Protein AF-0000000066809267 (afdb_homodimer)

Structure (mmCIF, N/CA/C/O backbone):
data_AF-0000000066809267-model_v1
#
loop_
_entity.id
_entity.type
_entity.pdbx_description
1 polymer 'formate--tetrahydrofolate ligase'
#
loop_
_atom_site.group_PDB
_atom_site.id
_atom_site.type_symbol
_atom_site.label_atom_id
_atom_site.label_alt_id
_atom_site.label_comp_id
_atom_site.label_asym_id
_atom_site.label_entity_id
_atom_site.label_seq_id
_atom_site.pdbx_PDB_ins_code
_atom_site.Cartn_x
_atom_site.Cartn_y
_atom_site.Cartn_z
_atom_site.occupancy
_atom_site.B_iso_or_equiv
_atom_site.auth_seq_id
_atom_site.auth_comp_id
_atom_site.auth_asym_id
_atom_site.auth_atom_id
_atom_site.pdbx_PDB_model_num
ATOM 1 N N . MET A 1 1 ? -15.203 8.477 -11.711 1 27.28 1 MET A N 1
ATOM 2 C CA . MET A 1 1 ? -13.844 9.008 -11.719 1 27.28 1 MET A CA 1
ATOM 3 C C . MET A 1 1 ? -13.578 9.828 -10.461 1 27.28 1 MET A C 1
ATOM 5 O O . MET A 1 1 ? -14.312 10.781 -10.172 1 27.28 1 MET A O 1
ATOM 9 N N . GLU A 1 2 ? -13.258 9.211 -9.414 1 31.05 2 GLU A N 1
ATOM 10 C CA . GLU A 1 2 ? -13.125 9.898 -8.133 1 31.05 2 GLU A CA 1
ATOM 11 C C . GLU A 1 2 ? -11.891 10.797 -8.109 1 31.05 2 GLU A C 1
ATOM 13 O O . GLU A 1 2 ? -10.891 10.508 -8.773 1 31.05 2 GLU A O 1
ATOM 18 N N . VAL A 1 3 ? -12.289 12.141 -7.93 1 33.72 3 VAL A N 1
ATOM 19 C CA . VAL A 1 3 ? -11.352 13.25 -8.023 1 33.72 3 VAL A CA 1
ATOM 20 C C . VAL A 1 3 ? -10.758 13.555 -6.648 1 33.72 3 VAL A C 1
ATOM 22 O O . VAL A 1 3 ? -11.469 13.516 -5.641 1 33.72 3 VAL A O 1
ATOM 25 N N . VAL A 1 4 ? -9.531 13.242 -6.414 1 34.38 4 VAL A N 1
ATOM 26 C CA . VAL A 1 4 ? -8.844 13.75 -5.23 1 34.38 4 VAL A CA 1
ATOM 27 C C . VAL A 1 4 ? -8.617 15.258 -5.367 1 34.38 4 VAL A C 1
ATOM 29 O O . VAL A 1 4 ? -8.273 15.742 -6.449 1 34.38 4 VAL A O 1
ATOM 32 N N . ILE A 1 5 ? -9.172 16.094 -4.438 1 35.09 5 ILE A N 1
ATOM 33 C CA . ILE A 1 5 ? -8.984 17.531 -4.48 1 35.09 5 ILE A CA 1
ATOM 34 C C . ILE A 1 5 ? -7.758 17.922 -3.648 1 35.09 5 ILE A C 1
ATOM 36 O O . ILE A 1 5 ? -7.578 17.438 -2.533 1 35.09 5 ILE A O 1
ATOM 40 N N . VAL A 1 6 ? -6.676 18.344 -4.34 1 36.28 6 VAL A N 1
ATOM 41 C CA . VAL A 1 6 ? -5.527 18.891 -3.615 1 36.28 6 VAL A CA 1
ATOM 42 C C . VAL A 1 6 ? -5.527 20.406 -3.707 1 36.28 6 VAL A C 1
ATOM 44 O O . VAL A 1 6 ? -6.156 20.984 -4.598 1 36.28 6 VAL A O 1
ATOM 47 N N . ALA A 1 7 ? -5.039 21.141 -2.531 1 35.66 7 ALA A N 1
ATOM 48 C CA . ALA A 1 7 ? -4.891 22.594 -2.541 1 35.66 7 ALA A CA 1
ATOM 49 C C . ALA A 1 7 ? -3.621 23.016 -3.279 1 35.66 7 ALA A C 1
ATOM 51 O O . ALA A 1 7 ? -2.621 22.281 -3.266 1 35.66 7 ALA A O 1
ATOM 52 N N . ILE A 1 8 ? -3.766 23.828 -4.414 1 36.47 8 ILE A N 1
ATOM 53 C CA . ILE A 1 8 ? -2.609 24.406 -5.09 1 36.47 8 ILE A CA 1
ATOM 54 C C . ILE A 1 8 ? -2.236 25.734 -4.434 1 36.47 8 ILE A C 1
ATOM 56 O O . ILE A 1 8 ? -3.113 26.5 -4.012 1 36.47 8 ILE A O 1
ATOM 60 N N . ALA A 1 9 ? -0.955 25.844 -3.879 1 33.03 9 ALA A N 1
ATOM 61 C CA . ALA A 1 9 ? -0.477 27.172 -3.473 1 33.03 9 ALA A CA 1
ATOM 62 C C . ALA A 1 9 ? -0.392 28.109 -4.668 1 33.03 9 ALA A C 1
ATOM 64 O O . ALA A 1 9 ? 0.065 27.719 -5.742 1 33.03 9 ALA A O 1
ATOM 65 N N . ALA A 1 10 ? -1.319 28.953 -4.906 1 32.12 10 ALA A N 1
ATOM 66 C CA . ALA A 1 10 ? -1.295 29.906 -6.012 1 32.12 10 ALA A CA 1
ATOM 67 C C . ALA A 1 10 ? -0.318 31.047 -5.73 1 32.12 10 ALA A C 1
ATOM 69 O O . ALA A 1 10 ? -0.343 31.641 -4.652 1 32.12 10 ALA A O 1
ATOM 70 N N . THR A 1 11 ? 0.943 30.969 -6.133 1 29.2 11 THR A N 1
ATOM 71 C CA . THR A 1 11 ? 1.854 32.094 -6.035 1 29.2 11 THR A CA 1
ATOM 72 C C . THR A 1 11 ? 1.62 33.094 -7.176 1 29.2 11 THR A C 1
ATOM 74 O O . THR A 1 11 ? 1.601 32.688 -8.344 1 29.2 11 THR A O 1
ATOM 77 N N . LEU A 1 12 ? 0.938 34.219 -7 1 29.45 12 LEU A N 1
ATOM 78 C CA . LEU A 1 12 ? 0.989 35.312 -7.938 1 29.45 12 LEU A CA 1
ATOM 79 C C . LEU A 1 12 ? 2.391 35.906 -7.996 1 29.45 12 LEU A C 1
ATOM 81 O O . LEU A 1 12 ? 2.828 36.594 -7.051 1 29.45 12 LEU A O 1
ATOM 85 N N . GLY A 1 13 ? 3.438 35.25 -8.242 1 27.45 13 GLY A N 1
ATOM 86 C CA . GLY A 1 13 ? 4.578 36.125 -8.5 1 27.45 13 GLY A CA 1
ATOM 87 C C . GLY A 1 13 ? 4.293 37.188 -9.539 1 27.45 13 GLY A C 1
ATOM 88 O O . GLY A 1 13 ? 3.316 37.094 -10.289 1 27.45 13 GLY A O 1
ATOM 89 N N . ASN A 1 14 ? 5.094 38.406 -9.383 1 29 14 ASN A N 1
ATOM 90 C CA . ASN A 1 14 ? 5.152 39.594 -10.242 1 29 14 ASN A CA 1
ATOM 91 C C . ASN A 1 14 ? 5.316 39.188 -11.711 1 29 14 ASN A C 1
ATOM 93 O O . ASN A 1 14 ? 6.391 39.375 -12.289 1 29 14 ASN A O 1
ATOM 97 N N . LEU A 1 15 ? 5.082 38.094 -11.984 1 28.14 15 LEU A N 1
ATOM 98 C CA . LEU A 1 15 ? 5.34 38.062 -13.422 1 28.14 15 LEU A CA 1
ATOM 99 C C . LEU A 1 15 ? 4.555 39.125 -14.156 1 28.14 15 LEU A C 1
ATOM 101 O O . LEU A 1 15 ? 4.625 39.219 -15.383 1 28.14 15 LEU A O 1
ATOM 105 N N . LEU A 1 16 ? 3.332 39.5 -13.664 1 29.3 16 LEU A N 1
ATOM 106 C CA . LEU A 1 16 ? 2.748 40.5 -14.539 1 29.3 16 LEU A CA 1
ATOM 107 C C . LEU A 1 16 ? 3.561 41.781 -14.492 1 29.3 16 LEU A C 1
ATOM 109 O O . LEU A 1 16 ? 3.496 42.531 -13.516 1 29.3 16 LEU A O 1
ATOM 113 N N . MET A 1 17 ? 4.711 41.906 -14.906 1 30.77 17 MET A N 1
ATOM 114 C CA . MET A 1 17 ? 5.305 43.219 -15.172 1 30.77 17 MET A CA 1
ATOM 115 C C . MET A 1 17 ? 4.238 44.219 -15.594 1 30.77 17 MET A C 1
ATOM 117 O O . MET A 1 17 ? 4.312 45.375 -15.242 1 30.77 17 MET A O 1
ATOM 121 N N . GLY A 1 18 ? 3.488 44 -16.75 1 31.31 18 GLY A N 1
ATOM 122 C CA . GLY A 1 18 ? 2.648 45.062 -17.312 1 31.31 18 GLY A CA 1
ATOM 123 C C . GLY A 1 18 ? 1.302 45.188 -16.625 1 31.31 18 GLY A C 1
ATOM 124 O O . GLY A 1 18 ? 0.493 46.031 -16.969 1 31.31 18 GLY A O 1
ATOM 125 N N . TRP A 1 19 ? 0.712 44.062 -16.156 1 32.81 19 TRP A N 1
ATOM 126 C CA . TRP A 1 19 ? -0.664 44.312 -15.75 1 32.81 19 TRP A CA 1
ATOM 127 C C . TRP A 1 19 ? -0.712 44.969 -14.367 1 32.81 19 TRP A C 1
ATOM 129 O O . TRP A 1 19 ? 0.191 44.75 -13.547 1 32.81 19 TRP A O 1
ATOM 139 N N . ASP A 1 20 ? -1.529 46.031 -14.148 1 32.25 20 ASP A N 1
ATOM 140 C CA . ASP A 1 20 ? -1.769 46.875 -12.977 1 32.25 20 ASP A CA 1
ATOM 141 C C . ASP A 1 20 ? -2.059 46.031 -11.742 1 32.25 20 ASP A C 1
ATOM 143 O O . ASP A 1 20 ? -3.006 45.219 -11.734 1 32.25 20 ASP A O 1
ATOM 147 N N . SER A 1 21 ? -1.151 45.594 -10.984 1 37.53 21 SER A N 1
ATOM 148 C CA . SER A 1 21 ? -1.097 44.906 -9.695 1 37.53 21 SER A CA 1
ATOM 149 C C . SER A 1 21 ? -2.268 45.312 -8.805 1 37.53 21 SER A C 1
ATOM 151 O O . SER A 1 21 ? -2.627 44.594 -7.879 1 37.53 21 SER A O 1
ATOM 153 N N . SER A 1 22 ? -2.785 46.531 -8.922 1 38.38 22 SER A N 1
ATOM 154 C CA . SER A 1 22 ? -3.785 47.062 -7.996 1 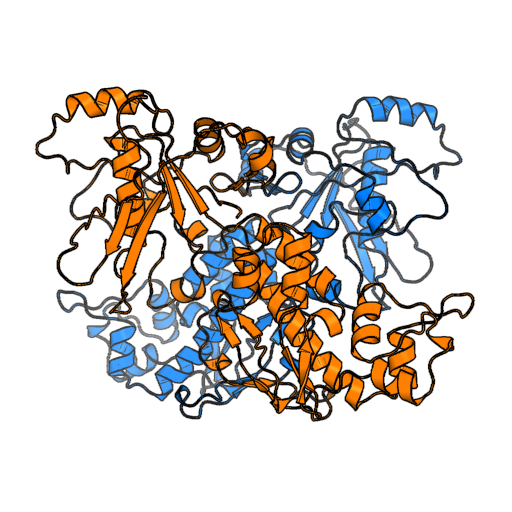38.38 22 SER A CA 1
ATOM 155 C C . SER A 1 22 ? -5.086 46.25 -8.078 1 38.38 22 SER A C 1
ATOM 157 O O . SER A 1 22 ? -5.727 46 -7.062 1 38.38 22 SER A O 1
ATOM 159 N N . THR A 1 23 ? -5.5 46.031 -9.273 1 38.5 23 THR A N 1
ATOM 160 C CA . THR A 1 23 ? -6.828 45.438 -9.453 1 38.5 23 THR A CA 1
ATOM 161 C C . THR A 1 23 ? -6.852 44 -8.969 1 38.5 23 THR A C 1
ATOM 163 O O . THR A 1 23 ? -7.879 43.5 -8.484 1 38.5 23 THR A O 1
ATOM 166 N N . ILE A 1 24 ? -5.766 43.344 -9.195 1 39.16 24 ILE A N 1
ATOM 167 C CA . ILE A 1 24 ? -5.738 41.938 -8.828 1 39.16 24 ILE A CA 1
ATOM 168 C C . ILE A 1 24 ? -5.719 41.812 -7.305 1 39.16 24 ILE A C 1
ATOM 170 O O . ILE A 1 24 ? -6.355 40.906 -6.75 1 39.16 24 ILE A O 1
ATOM 174 N N . ALA A 1 25 ? -5.008 42.75 -6.602 1 39.75 25 ALA A N 1
ATOM 175 C CA . ALA A 1 25 ? -4.91 42.719 -5.145 1 39.75 25 ALA A CA 1
ATOM 176 C C . ALA A 1 25 ? -6.289 42.812 -4.496 1 39.75 25 ALA A C 1
ATOM 178 O O . ALA A 1 25 ? -6.578 42.094 -3.531 1 39.75 25 ALA A O 1
ATOM 179 N N . ASP A 1 26 ? -7.102 43.625 -4.938 1 41.16 26 ASP A N 1
ATOM 180 C CA . ASP A 1 26 ? -8.398 43.844 -4.293 1 41.16 26 ASP A CA 1
ATOM 181 C C . ASP A 1 26 ? -9.258 42.594 -4.387 1 41.16 26 ASP A C 1
ATOM 183 O O . ASP A 1 26 ? -9.984 42.25 -3.449 1 41.16 26 ASP A O 1
ATOM 187 N N . LYS A 1 27 ? -9.156 41.969 -5.461 1 40.47 27 LYS A N 1
ATOM 188 C CA . LYS A 1 27 ? -10.055 40.875 -5.727 1 40.47 27 LYS A CA 1
ATOM 189 C C . LYS A 1 27 ? -9.578 39.594 -5.012 1 40.47 27 LYS A C 1
ATOM 191 O O . LYS A 1 27 ? -10.398 38.781 -4.602 1 40.47 27 LYS A O 1
ATOM 196 N N . MET A 1 28 ? -8.328 39.438 -4.883 1 43.06 28 MET A N 1
ATOM 197 C CA . MET A 1 28 ? -7.781 38.312 -4.133 1 43.06 28 MET A CA 1
ATOM 198 C C . MET A 1 28 ? -8.227 38.344 -2.676 1 43.06 28 MET A C 1
ATOM 200 O O . MET A 1 28 ? -8.273 37.312 -2.002 1 43.06 28 MET A O 1
ATOM 204 N N . MET A 1 29 ? -8.609 39.5 -2.156 1 42.03 29 MET A N 1
ATOM 205 C CA . MET A 1 29 ? -8.922 39.719 -0.744 1 42.03 29 MET A CA 1
ATOM 206 C C . MET A 1 29 ? -10.227 39 -0.376 1 42.03 29 MET A C 1
ATOM 208 O O . MET A 1 29 ? -10.508 38.781 0.804 1 42.03 29 MET A O 1
ATOM 212 N N . SER A 1 30 ? -10.977 38.781 -1.388 1 44.69 30 SER A N 1
ATOM 213 C CA . SER A 1 30 ? -12.266 38.312 -0.901 1 44.69 30 SER A CA 1
ATOM 214 C C . SER A 1 30 ? -12.281 36.781 -0.761 1 44.69 30 SER A C 1
ATOM 216 O O . SER A 1 30 ? -13.094 36.219 -0.021 1 44.69 30 SER A O 1
ATOM 218 N N . SER A 1 31 ? -11.438 36.188 -1.57 1 51.28 31 SER A N 1
ATOM 219 C CA . SER A 1 31 ? -11.586 34.75 -1.475 1 51.28 31 SER A CA 1
ATOM 220 C C . SER A 1 31 ? -10.727 34.156 -0.357 1 51.28 31 SER A C 1
ATOM 222 O O . SER A 1 31 ? -9.586 34.594 -0.166 1 51.28 31 SER A O 1
ATOM 224 N N . THR A 1 32 ? -11.344 33.531 0.642 1 56.41 32 THR A N 1
ATOM 225 C CA . THR A 1 32 ? -10.68 32.906 1.79 1 56.41 32 THR A CA 1
ATOM 226 C C . THR A 1 32 ? -9.734 31.797 1.342 1 56.41 32 THR A C 1
ATOM 228 O O . THR A 1 32 ? -8.891 31.344 2.117 1 56.41 32 THR A O 1
ATOM 231 N N . THR A 1 33 ? -9.789 31.516 -0.009 1 61.59 33 THR A N 1
ATOM 232 C CA . THR A 1 33 ? -9 30.359 -0.421 1 61.59 33 THR A CA 1
ATOM 233 C C . THR A 1 33 ? -7.855 30.797 -1.336 1 61.59 33 THR A C 1
ATOM 235 O O . THR A 1 33 ? -6.98 29.984 -1.667 1 61.59 33 THR A O 1
ATOM 238 N N . VAL A 1 34 ? -7.883 32.062 -1.733 1 64.62 34 VAL A N 1
ATOM 239 C CA . VAL A 1 34 ? -6.809 32.562 -2.592 1 64.62 34 VAL A CA 1
ATOM 240 C C . VAL A 1 34 ? -5.789 33.344 -1.754 1 64.62 34 VAL A C 1
ATOM 242 O O . VAL A 1 34 ? -6.152 34.219 -0.979 1 64.62 34 VAL A O 1
ATOM 245 N N . ARG A 1 35 ? -4.574 32.844 -1.774 1 66.06 35 ARG A N 1
ATOM 246 C CA . ARG A 1 35 ? -3.51 33.5 -1.021 1 66.06 35 ARG A CA 1
ATOM 247 C C . ARG A 1 35 ? -2.4 33.969 -1.948 1 66.06 35 ARG A C 1
ATOM 249 O O . ARG A 1 35 ? -2.033 33.281 -2.9 1 66.06 35 ARG A O 1
ATOM 256 N N . LYS A 1 36 ? -2.002 35.188 -1.672 1 64.69 36 LYS A N 1
ATOM 257 C CA . LYS A 1 36 ? -0.872 35.75 -2.418 1 64.69 36 LYS A CA 1
ATOM 258 C C . LYS A 1 36 ? 0.444 35.125 -1.95 1 64.69 36 LYS A C 1
ATOM 260 O O . LYS A 1 36 ? 0.679 35 -0.748 1 64.69 36 LYS A O 1
ATOM 265 N N . LEU A 1 37 ? 1.255 34.594 -2.945 1 68.75 37 LEU A N 1
ATOM 266 C CA . LEU A 1 37 ? 2.545 34 -2.609 1 68.75 37 LEU A CA 1
ATOM 267 C C . LEU A 1 37 ? 3.646 35.062 -2.613 1 68.75 37 LEU A C 1
ATOM 269 O O . LEU A 1 37 ? 3.646 35.969 -3.457 1 68.75 37 LEU A O 1
ATOM 273 N N . GLN A 1 38 ? 4.453 35.031 -1.62 1 70.25 38 GLN A N 1
ATOM 274 C CA . GLN A 1 38 ? 5.668 35.844 -1.61 1 70.25 38 GLN A CA 1
ATOM 275 C C . GLN A 1 38 ? 6.797 35.156 -2.367 1 70.25 38 GLN A C 1
ATOM 277 O O . GLN A 1 38 ? 7.41 34.219 -1.855 1 70.25 38 GLN A O 1
ATOM 282 N N . VAL A 1 39 ? 7.027 35.594 -3.654 1 74.38 39 VAL A N 1
ATOM 283 C CA . VAL A 1 39 ? 8.023 34.969 -4.508 1 74.38 39 VAL A CA 1
ATOM 284 C C . VAL A 1 39 ? 9.406 35.531 -4.211 1 74.38 39 VAL A C 1
ATOM 286 O O . VAL A 1 39 ? 9.555 36.75 -4.047 1 74.38 39 VAL A O 1
ATOM 289 N N . VAL A 1 40 ? 10.289 34.688 -3.98 1 78.94 40 VAL A N 1
ATOM 290 C CA . VAL A 1 40 ? 11.656 35.094 -3.699 1 78.94 40 VAL A CA 1
ATOM 291 C C . VAL A 1 40 ? 12.578 34.656 -4.828 1 78.94 40 VAL A C 1
ATOM 293 O O . VAL A 1 40 ? 12.281 33.688 -5.539 1 78.94 40 VAL A O 1
ATOM 296 N N . SER A 1 41 ? 13.539 35.469 -5.137 1 78.81 41 SER A N 1
ATOM 297 C CA . SER A 1 41 ? 14.602 35.156 -6.082 1 78.81 41 SER A CA 1
ATOM 298 C C . SER A 1 41 ? 15.953 35.062 -5.379 1 78.81 41 SER A C 1
ATOM 300 O O . SER A 1 41 ? 16.297 35.906 -4.547 1 78.81 41 SER A O 1
ATOM 302 N N . PRO A 1 42 ? 16.828 34.062 -5.711 1 85.56 42 PRO A N 1
ATOM 303 C CA . PRO A 1 42 ? 16.516 32.969 -6.629 1 85.56 42 PRO A CA 1
ATOM 304 C C . PRO A 1 42 ? 15.43 32.031 -6.098 1 85.56 42 PRO A C 1
ATOM 306 O O . PRO A 1 42 ? 15.18 32 -4.891 1 85.56 42 PRO A O 1
ATOM 309 N N . VAL A 1 43 ? 14.758 31.438 -7.035 1 81.12 43 VAL A N 1
ATOM 310 C CA . VAL A 1 43 ? 13.68 30.531 -6.648 1 81.12 43 VAL A CA 1
ATOM 311 C C . VAL A 1 43 ? 14.219 29.453 -5.719 1 81.12 43 VAL A C 1
ATOM 313 O O . VAL A 1 43 ? 15.18 28.75 -6.059 1 81.12 43 VAL A O 1
ATOM 316 N N . PRO A 1 44 ? 13.617 29.359 -4.602 1 82.25 44 PRO A N 1
ATOM 317 C CA . PRO A 1 44 ? 14.07 28.297 -3.682 1 82.25 44 PRO A CA 1
ATOM 318 C C . PRO A 1 44 ? 13.797 26.906 -4.211 1 82.25 44 PRO A C 1
ATOM 320 O O . PRO A 1 44 ? 13.117 26.734 -5.227 1 82.25 44 PRO A O 1
ATOM 323 N N . VAL A 1 45 ? 14.383 25.891 -3.521 1 81.88 45 VAL A N 1
ATOM 324 C CA . VAL A 1 45 ? 14.109 24.5 -3.881 1 81.88 45 VAL A CA 1
ATOM 325 C C . VAL A 1 45 ? 12.641 24.188 -3.604 1 81.88 45 VAL A C 1
ATOM 327 O O . VAL A 1 45 ? 12.023 24.781 -2.723 1 81.88 45 VAL A O 1
ATOM 330 N N . ASP A 1 46 ? 12.055 23.297 -4.309 1 77.12 46 ASP A N 1
ATOM 331 C CA . ASP A 1 46 ? 10.633 22.969 -4.297 1 77.12 46 ASP A CA 1
ATOM 332 C C . ASP A 1 46 ? 10.148 22.672 -2.881 1 77.12 46 ASP A C 1
ATOM 334 O O . ASP A 1 46 ? 9.078 23.125 -2.473 1 77.12 46 ASP A O 1
ATOM 338 N N . ILE A 1 47 ? 10.922 21.922 -2.15 1 75.88 47 ILE A N 1
ATOM 339 C CA . ILE A 1 47 ? 10.5 21.484 -0.825 1 75.88 47 ILE A CA 1
ATOM 340 C C . ILE A 1 47 ? 10.398 22.688 0.109 1 75.88 47 ILE A C 1
ATOM 342 O O . ILE A 1 47 ? 9.523 22.734 0.984 1 75.88 47 ILE A O 1
ATOM 346 N N . ASP A 1 48 ? 11.25 23.641 -0.071 1 80.69 48 ASP A N 1
ATOM 347 C CA . ASP A 1 48 ? 11.211 24.844 0.753 1 80.69 48 ASP A CA 1
ATOM 348 C C . ASP A 1 48 ? 9.969 25.688 0.443 1 80.69 48 ASP A C 1
ATOM 350 O O . ASP A 1 48 ? 9.336 26.219 1.353 1 80.69 48 ASP A O 1
ATOM 354 N N . ILE A 1 49 ? 9.703 25.75 -0.757 1 78.25 49 ILE A N 1
ATOM 355 C CA . ILE A 1 49 ? 8.508 26.484 -1.177 1 78.25 49 ILE A CA 1
ATOM 356 C C . ILE A 1 49 ? 7.262 25.797 -0.625 1 78.25 49 ILE A C 1
ATOM 358 O O . ILE A 1 49 ? 6.391 26.453 -0.045 1 78.25 49 ILE A O 1
ATOM 362 N N . ALA A 1 50 ? 7.215 24.5 -0.771 1 77.31 50 ALA A N 1
ATOM 363 C CA . ALA A 1 50 ? 6.066 23.734 -0.292 1 77.31 50 ALA A CA 1
ATOM 364 C C . ALA A 1 50 ? 5.875 23.922 1.21 1 77.31 50 ALA A C 1
ATOM 366 O O . ALA A 1 50 ? 4.742 24.047 1.685 1 77.31 50 ALA A O 1
ATOM 367 N N . ASN A 1 51 ? 6.938 24.016 1.93 1 77.56 51 ASN A N 1
ATOM 368 C CA . ASN A 1 51 ? 6.879 24.094 3.387 1 77.56 51 ASN A CA 1
ATOM 369 C C . ASN A 1 51 ? 6.641 25.531 3.861 1 77.56 51 ASN A C 1
ATOM 371 O O . ASN A 1 51 ? 6.336 25.75 5.035 1 77.56 51 ASN A O 1
ATOM 375 N N . SER A 1 52 ? 6.789 26.438 3.039 1 77.31 52 SER A N 1
ATOM 376 C CA . SER A 1 52 ? 6.641 27.844 3.422 1 77.31 52 SER A CA 1
ATOM 377 C C . SER A 1 52 ? 5.176 28.266 3.428 1 77.31 52 SER A C 1
ATOM 379 O O . SER A 1 52 ? 4.832 29.328 3.934 1 77.31 52 SER A O 1
ATOM 381 N N . VAL A 1 53 ? 4.316 27.391 2.936 1 74.75 53 VAL A N 1
ATOM 382 C CA . VAL A 1 53 ? 2.904 27.719 2.812 1 74.75 53 VAL A CA 1
ATOM 383 C C . VAL A 1 53 ? 2.068 26.766 3.66 1 74.75 53 VAL A C 1
ATOM 385 O O . VAL A 1 53 ? 2.32 25.562 3.674 1 74.75 53 VAL A O 1
ATOM 388 N N . GLU A 1 54 ? 1.165 27.344 4.391 1 76.62 54 GLU A N 1
ATOM 389 C CA . GLU A 1 54 ? 0.196 26.5 5.086 1 76.62 54 GLU A CA 1
ATOM 390 C C . GLU A 1 54 ? -0.99 26.156 4.188 1 76.62 54 GLU A C 1
ATOM 392 O O . GLU A 1 54 ? -1.72 27.047 3.752 1 76.62 54 GLU A O 1
ATOM 397 N N . PRO A 1 55 ? -1.117 24.938 3.918 1 78.94 55 PRO A N 1
ATOM 398 C CA . PRO A 1 55 ? -2.23 24.562 3.041 1 78.94 55 PRO A CA 1
ATOM 399 C C . PRO A 1 55 ? -3.594 24.891 3.646 1 78.94 55 PRO A C 1
ATOM 401 O O . PRO A 1 55 ? -3.746 24.891 4.871 1 78.94 55 PRO A O 1
ATOM 404 N N . VAL A 1 56 ? -4.547 25.219 2.768 1 79.12 56 VAL A N 1
ATOM 405 C CA . VAL A 1 56 ? -5.926 25.438 3.18 1 79.12 56 VAL A CA 1
ATOM 406 C C . VAL A 1 56 ? -6.617 24.109 3.441 1 79.12 56 VAL A C 1
ATOM 408 O O . VAL A 1 56 ? -6.438 23.156 2.686 1 79.12 56 VAL A O 1
ATOM 411 N N . HIS A 1 57 ? -7.344 24.125 4.555 1 84.44 57 HIS A N 1
ATOM 412 C CA . HIS A 1 57 ? -8.094 22.906 4.832 1 84.44 57 HIS A CA 1
ATOM 413 C C . HIS A 1 57 ? -8.984 22.531 3.65 1 84.44 57 HIS A C 1
ATOM 415 O O . HIS A 1 57 ? -9.656 23.391 3.076 1 84.44 57 HIS A O 1
ATOM 421 N N . ILE A 1 58 ? -9.016 21.297 3.305 1 85.88 58 ILE A N 1
ATOM 422 C CA . ILE A 1 58 ? -9.648 20.812 2.082 1 85.88 58 ILE A CA 1
ATOM 423 C C . ILE A 1 58 ? -11.156 21.062 2.146 1 85.88 58 ILE A C 1
ATOM 425 O O . ILE A 1 58 ? -11.805 21.25 1.114 1 85.88 58 ILE A O 1
ATOM 429 N N . SER A 1 59 ? -11.734 21.094 3.328 1 84.5 59 SER A N 1
ATOM 430 C CA . SER A 1 59 ? -13.164 21.344 3.473 1 84.5 59 SER A CA 1
ATOM 431 C C . SER A 1 59 ? -13.523 22.75 2.994 1 84.5 59 SER A C 1
ATOM 433 O O . SER A 1 59 ? -14.633 22.969 2.494 1 84.5 59 SER A O 1
ATOM 435 N N . GLN A 1 60 ? -12.625 23.672 3.176 1 82.19 60 GLN A N 1
ATOM 436 C CA . GLN A 1 60 ? -12.859 25.031 2.697 1 82.19 60 GLN A CA 1
ATOM 437 C C . GLN A 1 60 ? -12.867 25.094 1.172 1 82.19 60 GLN A C 1
ATOM 439 O O . GLN A 1 60 ? -13.711 25.766 0.576 1 82.19 60 GLN A O 1
ATOM 444 N N . ILE A 1 61 ? -11.969 24.391 0.655 1 79.12 61 ILE A N 1
ATOM 445 C CA . ILE A 1 61 ? -11.914 24.297 -0.8 1 79.12 61 ILE A CA 1
ATOM 446 C C . ILE A 1 61 ? -13.18 23.609 -1.321 1 79.12 61 ILE A C 1
ATOM 448 O O . ILE A 1 61 ? -13.773 24.062 -2.303 1 79.12 61 ILE A O 1
ATOM 452 N N . ALA A 1 62 ? -13.562 22.531 -0.678 1 82.19 62 ALA A N 1
ATOM 453 C CA . ALA A 1 62 ? -14.781 21.828 -1.052 1 82.19 62 ALA A CA 1
ATOM 454 C C . ALA A 1 62 ? -15.992 22.75 -0.996 1 82.19 62 ALA A C 1
ATOM 456 O O . ALA A 1 62 ? -16.859 22.719 -1.881 1 82.19 62 ALA A O 1
ATOM 457 N N . LYS A 1 63 ? -16.016 23.531 -0.007 1 81.81 63 LYS A N 1
ATOM 458 C CA . LYS A 1 63 ? -17.109 24.5 0.137 1 81.81 63 LYS A CA 1
ATOM 459 C C . LYS A 1 63 ? -17.125 25.484 -1.023 1 81.81 63 LYS A C 1
ATOM 461 O O . LYS A 1 63 ? -18.188 25.797 -1.569 1 81.81 63 LYS A O 1
ATOM 466 N N . ASP A 1 64 ? -15.984 25.906 -1.357 1 72.88 64 ASP A N 1
ATOM 467 C CA . ASP A 1 64 ? -15.875 26.859 -2.463 1 72.88 64 ASP A CA 1
ATOM 468 C C . ASP A 1 64 ? -16.312 26.219 -3.777 1 72.88 64 ASP A C 1
ATOM 470 O O . ASP A 1 64 ? -16.781 26.922 -4.688 1 72.88 64 ASP A O 1
ATOM 474 N N . LEU A 1 65 ? -16.266 24.938 -3.834 1 75.19 65 LEU A N 1
ATOM 475 C CA . LEU A 1 65 ? -16.688 24.188 -5.012 1 75.19 65 LEU A CA 1
ATOM 476 C C . LEU A 1 65 ? -18.156 23.766 -4.887 1 75.19 65 LEU A C 1
ATOM 478 O O . LEU A 1 65 ? -18.656 23 -5.711 1 75.19 65 LEU A O 1
ATOM 482 N N . ASN A 1 66 ? -18.766 24.219 -3.84 1 77.5 66 ASN A N 1
ATOM 483 C CA . ASN A 1 66 ? -20.172 23.938 -3.551 1 77.5 66 ASN A CA 1
ATOM 484 C C . ASN A 1 66 ? -20.391 22.438 -3.293 1 77.5 66 ASN A C 1
ATOM 486 O O . ASN A 1 66 ? -21.406 21.875 -3.725 1 77.5 66 ASN A O 1
ATOM 490 N N . LEU A 1 67 ? -19.375 21.875 -2.709 1 81.94 67 LEU A N 1
ATOM 491 C CA . LEU A 1 67 ? -19.516 20.5 -2.256 1 81.94 67 LEU A CA 1
ATOM 492 C C . LEU A 1 67 ? -19.891 20.438 -0.779 1 81.94 67 LEU A C 1
ATOM 494 O O . LEU A 1 67 ? -19.219 21.047 0.06 1 81.94 67 LEU A O 1
ATOM 498 N N . SER A 1 68 ? -20.969 19.797 -0.563 1 86.19 68 SER A N 1
ATOM 499 C CA . SER A 1 68 ? -21.359 19.609 0.829 1 86.19 68 SER A CA 1
ATOM 500 C C . SER A 1 68 ? -20.562 18.469 1.469 1 86.19 68 SER A C 1
ATOM 502 O O . SER A 1 68 ? -19.953 17.656 0.767 1 86.19 68 SER A O 1
ATOM 504 N N . PRO A 1 69 ? -20.516 18.359 2.711 1 85.06 69 PRO A N 1
ATOM 505 C CA . PRO A 1 69 ? -19.781 17.312 3.412 1 85.06 69 PRO A CA 1
ATOM 506 C C . PRO A 1 69 ? -20.234 15.906 3.031 1 85.06 69 PRO A C 1
ATOM 508 O O . PRO A 1 69 ? -19.5 14.938 3.225 1 85.06 69 PRO A O 1
ATOM 511 N N . ASN A 1 70 ? -21.359 15.844 2.451 1 83.31 70 ASN A N 1
ATOM 512 C CA . ASN A 1 70 ? -21.875 14.547 2.023 1 83.31 70 ASN A CA 1
ATOM 513 C C . ASN A 1 70 ? -21.281 14.125 0.681 1 83.31 70 ASN A C 1
ATOM 515 O O . ASN A 1 70 ? -21.406 12.969 0.275 1 83.31 70 ASN A O 1
ATOM 519 N N . HIS A 1 71 ? -20.578 15.039 0.107 1 83.06 71 HIS A N 1
ATOM 520 C CA . HIS A 1 71 ? -20.109 14.789 -1.249 1 83.06 71 HIS A CA 1
ATOM 521 C C . HIS A 1 71 ? -18.656 14.297 -1.245 1 83.06 71 HIS A C 1
ATOM 523 O O . HIS A 1 71 ? -18.125 13.922 -2.291 1 83.06 71 HIS A O 1
ATOM 529 N N . TYR A 1 72 ? -18.016 14.266 -0.057 1 83.5 72 TYR A N 1
ATOM 530 C CA . TYR A 1 72 ? -16.609 13.883 -0.051 1 83.5 72 TYR A CA 1
ATOM 531 C C . TYR A 1 72 ? -16.219 13.273 1.287 1 83.5 72 TYR A C 1
ATOM 533 O O . TYR A 1 72 ? -16.906 13.477 2.297 1 83.5 72 TYR A O 1
ATOM 541 N N . ASP A 1 73 ? -15.219 12.484 1.218 1 84.5 73 ASP A N 1
ATOM 542 C CA . ASP A 1 73 ? -14.602 11.93 2.414 1 84.5 73 ASP A CA 1
ATOM 543 C C . ASP A 1 73 ? -13.227 12.547 2.662 1 84.5 73 ASP A C 1
ATOM 545 O O . ASP A 1 73 ? -12.398 12.625 1.75 1 84.5 73 ASP A O 1
ATOM 549 N N . LEU A 1 74 ? -13.055 12.953 3.859 1 85.19 74 LEU A N 1
ATOM 550 C CA . LEU A 1 74 ? -11.773 13.547 4.211 1 85.19 74 LEU A CA 1
ATOM 551 C C . LEU A 1 74 ? -10.711 12.469 4.418 1 85.19 74 LEU A C 1
ATOM 553 O O . LEU A 1 74 ? -11 11.414 4.984 1 85.19 74 LEU A O 1
ATOM 557 N N . TYR A 1 75 ? -9.57 12.711 3.967 1 84 75 TYR A N 1
ATOM 558 C CA . TYR A 1 75 ? -8.367 11.938 4.25 1 84 75 TYR A CA 1
ATOM 559 C C . TYR A 1 75 ? -7.273 12.828 4.824 1 84 75 TYR A C 1
ATOM 561 O O . TYR A 1 75 ? -6.297 13.141 4.137 1 84 75 TYR A O 1
ATOM 569 N N . GLY A 1 76 ? -7.438 13.086 6.031 1 80.94 76 GLY A N 1
ATOM 570 C CA . GLY A 1 76 ? -6.605 14.109 6.641 1 80.94 76 GLY A CA 1
ATOM 571 C C . GLY A 1 76 ? -7.137 15.516 6.438 1 80.94 76 GLY A C 1
ATOM 572 O O . GLY A 1 76 ? -8.336 15.703 6.207 1 80.94 76 GLY A O 1
ATOM 573 N N . LYS A 1 77 ? -6.289 16.406 6.543 1 82.19 77 LYS A N 1
ATOM 574 C CA . LYS A 1 77 ? -6.719 17.797 6.539 1 82.19 77 LYS A CA 1
ATOM 575 C C . LYS A 1 77 ? -6.688 18.375 5.125 1 82.19 77 LYS A C 1
ATOM 577 O O . LYS A 1 77 ? -7.449 19.297 4.809 1 82.19 77 LYS A O 1
ATOM 582 N N . TYR A 1 78 ? -5.918 17.703 4.312 1 81.44 78 TYR A N 1
ATOM 583 C CA . TYR A 1 78 ? -5.633 18.438 3.086 1 81.44 78 TYR A CA 1
ATOM 584 C C . TYR A 1 78 ? -5.965 17.609 1.855 1 81.44 78 TYR A C 1
ATOM 586 O O . TYR A 1 78 ? -5.617 17.984 0.732 1 81.44 78 TYR A O 1
ATOM 594 N N . LYS A 1 79 ? -6.582 16.516 2.055 1 81.25 79 LYS A N 1
ATOM 595 C CA . LYS A 1 79 ? -7 15.648 0.955 1 81.25 79 LYS A CA 1
ATOM 596 C C . LYS A 1 79 ? -8.414 15.117 1.178 1 81.25 79 LYS A C 1
ATOM 598 O O . LYS A 1 79 ? -8.812 14.852 2.314 1 81.25 79 LYS A O 1
ATOM 603 N N . ALA A 1 80 ? -9.086 14.977 0.127 1 83.5 80 ALA A N 1
ATOM 604 C CA . ALA A 1 80 ? -10.43 14.414 0.207 1 83.5 80 ALA A CA 1
ATOM 605 C C . ALA A 1 80 ? -10.766 13.625 -1.058 1 83.5 80 ALA A C 1
ATOM 607 O O . ALA A 1 80 ? -10.219 13.898 -2.131 1 83.5 80 ALA A O 1
ATOM 608 N N . LYS A 1 81 ? -11.578 12.664 -0.9 1 79.12 81 LYS A N 1
ATOM 609 C CA . LYS A 1 81 ? -12.141 11.93 -2.027 1 79.12 81 LYS A CA 1
ATOM 610 C C . LYS A 1 81 ? -13.586 12.344 -2.293 1 79.12 81 LYS A C 1
ATOM 612 O O . LYS A 1 81 ? -14.43 12.297 -1.394 1 79.12 81 LYS A O 1
ATOM 617 N N . VAL A 1 82 ? -13.875 12.773 -3.479 1 79.06 82 VAL A N 1
ATOM 618 C CA . VAL A 1 82 ? -15.234 13.148 -3.846 1 79.06 82 VAL A CA 1
ATOM 619 C C . VAL A 1 82 ? -16.031 11.906 -4.23 1 79.06 82 VAL A C 1
ATOM 621 O O . VAL A 1 82 ? -15.547 11.07 -4.996 1 79.06 82 VAL A O 1
ATOM 624 N N . LEU A 1 83 ? -17.172 11.82 -3.689 1 74.5 83 LEU A N 1
ATOM 625 C CA . LEU A 1 83 ? -18.016 10.656 -3.914 1 74.5 83 LEU A CA 1
ATOM 626 C C . LEU A 1 83 ? -18.734 10.758 -5.262 1 74.5 83 LEU A C 1
ATOM 628 O O . LEU A 1 83 ? -19.125 11.844 -5.684 1 74.5 83 LEU A O 1
ATOM 632 N N . LEU A 1 84 ? -18.922 9.625 -5.898 1 69 84 LEU A N 1
ATOM 633 C CA . LEU A 1 84 ? -19.562 9.57 -7.207 1 69 84 LEU A CA 1
ATOM 634 C C . LEU A 1 84 ? -21 10.055 -7.125 1 69 84 LEU A C 1
ATOM 636 O O . LEU A 1 84 ? -21.562 10.531 -8.117 1 69 84 LEU A O 1
ATOM 640 N N . SER A 1 85 ? -21.578 9.961 -5.984 1 71.88 85 SER A N 1
ATOM 641 C CA . SER A 1 85 ? -22.969 10.328 -5.797 1 71.88 85 SER A CA 1
ATOM 642 C C . SER A 1 85 ? -23.188 11.82 -6.062 1 71.88 85 SER A C 1
ATOM 644 O O . SER A 1 85 ? -24.328 12.258 -6.285 1 71.88 85 SER A O 1
ATOM 646 N N . VAL A 1 86 ? -22.109 12.539 -6.062 1 75.38 86 VAL A N 1
ATOM 647 C CA . VAL A 1 86 ? -22.219 13.977 -6.324 1 75.38 86 VAL A CA 1
ATOM 648 C C . VAL A 1 86 ? -22.75 14.203 -7.738 1 75.38 86 VAL A C 1
ATOM 650 O O . VAL A 1 86 ? -23.406 15.211 -8.008 1 75.38 86 VAL A O 1
ATOM 653 N N . LEU A 1 87 ? -22.469 13.297 -8.633 1 72.06 87 LEU A N 1
ATOM 654 C CA . LEU A 1 87 ? -22.875 13.422 -10.023 1 72.06 87 LEU A CA 1
ATOM 655 C C . LEU A 1 87 ? -24.406 13.477 -10.141 1 72.06 87 LEU A C 1
ATOM 657 O O . LEU A 1 87 ? -24.938 14.133 -11.031 1 72.06 87 LEU A O 1
ATOM 661 N N . ASP A 1 88 ? -25.031 12.82 -9.242 1 72.62 88 ASP A N 1
ATOM 662 C CA . ASP A 1 88 ? -26.484 12.789 -9.258 1 72.62 88 ASP A CA 1
ATOM 663 C C . ASP A 1 88 ? -27.062 14.172 -8.961 1 72.62 88 ASP A C 1
ATOM 665 O O . ASP A 1 88 ? -28.109 14.547 -9.5 1 72.62 88 ASP A O 1
ATOM 669 N N . GLU A 1 89 ? -26.422 14.867 -8.242 1 74 89 GLU A N 1
ATOM 670 C CA . GLU A 1 89 ? -26.891 16.188 -7.855 1 74 89 GLU A CA 1
ATOM 671 C C . GLU A 1 89 ? -26.484 17.234 -8.883 1 74 89 GLU A C 1
ATOM 673 O O . GLU A 1 89 ? -27.078 18.328 -8.93 1 74 89 GLU A O 1
ATOM 678 N N . LEU A 1 90 ? -25.531 16.875 -9.711 1 72.56 90 LEU A N 1
ATOM 679 C CA . LEU A 1 90 ? -25 17.859 -10.648 1 72.56 90 LEU A CA 1
ATOM 680 C C . LEU A 1 90 ? -25.578 17.656 -12.047 1 72.56 90 LEU A C 1
ATOM 682 O O . LEU A 1 90 ? -25.219 18.344 -12.992 1 72.56 90 LEU A O 1
ATOM 686 N N . GLN A 1 91 ? -26.422 16.734 -12.312 1 71.38 91 GLN A N 1
ATOM 687 C CA . GLN A 1 91 ? -27 16.422 -13.617 1 71.38 91 GLN A CA 1
ATOM 688 C C . GLN A 1 91 ? -27.625 17.656 -14.258 1 71.38 91 GLN A C 1
ATOM 690 O O . GLN A 1 91 ? -27.578 17.812 -15.484 1 71.38 91 GLN A O 1
ATOM 695 N N . GLY A 1 92 ? -28.016 18.641 -13.57 1 70 92 GLY A N 1
ATOM 696 C CA . GLY A 1 92 ? -28.672 19.812 -14.133 1 70 92 GLY A CA 1
ATOM 697 C C . GLY A 1 92 ? -27.75 21 -14.289 1 70 92 GLY A C 1
ATOM 698 O O . GLY A 1 92 ? -28.125 22.016 -14.883 1 70 92 GLY A O 1
ATOM 699 N N . SER A 1 93 ? -26.547 20.766 -14 1 69.75 93 SER A N 1
ATOM 700 C CA . SER A 1 93 ? -25.609 21.875 -14.062 1 69.75 93 SER A CA 1
ATOM 701 C C . SER A 1 93 ? -24.969 21.984 -15.445 1 69.75 93 SER A C 1
ATOM 703 O O . SER A 1 93 ? -24.844 20.984 -16.156 1 69.75 93 SER A O 1
ATOM 705 N N . GLU A 1 94 ? -24.641 23.141 -15.883 1 70.25 94 GLU A N 1
ATOM 706 C CA . GLU A 1 94 ? -24 23.391 -17.172 1 70.25 94 GLU A CA 1
ATOM 707 C C . GLU A 1 94 ? -22.578 22.828 -17.188 1 70.25 94 GLU A C 1
ATOM 709 O O . GLU A 1 94 ? -21.875 22.875 -16.188 1 70.25 94 GLU A O 1
ATOM 714 N N . ASP A 1 95 ? -22.234 22.391 -18.391 1 67.88 95 ASP A N 1
ATOM 715 C CA . ASP A 1 95 ? -20.891 21.859 -18.562 1 67.88 95 ASP A CA 1
ATOM 716 C C . ASP A 1 95 ? -19.859 22.984 -18.594 1 67.88 95 ASP A C 1
ATOM 718 O O . ASP A 1 95 ? -20.141 24.094 -19.062 1 67.88 95 ASP A O 1
ATOM 722 N N . GLY A 1 96 ? -18.703 22.672 -17.938 1 67.62 96 GLY A N 1
ATOM 723 C CA . GLY A 1 96 ? -17.594 23.609 -18.031 1 67.62 96 GLY A CA 1
ATOM 724 C C . GLY A 1 96 ? -16.703 23.359 -19.234 1 67.62 96 GLY A C 1
ATOM 725 O O . GLY A 1 96 ? -17.031 22.547 -20.094 1 67.62 96 GLY A O 1
ATOM 726 N N . TYR A 1 97 ? -15.672 24.234 -19.391 1 65.81 97 TYR A N 1
ATOM 727 C CA . TYR A 1 97 ? -14.672 24.062 -20.438 1 65.81 97 TYR A CA 1
ATOM 728 C C . TYR A 1 97 ? -13.648 23.016 -20.047 1 65.81 97 TYR A C 1
ATOM 730 O O . TYR A 1 97 ? -13.242 22.938 -18.875 1 65.81 97 TYR A O 1
ATOM 738 N N . TYR A 1 98 ? -13.367 22.156 -21 1 71.56 98 TYR A N 1
ATOM 739 C CA . TYR A 1 98 ? -12.367 21.109 -20.797 1 71.56 98 TYR A CA 1
ATOM 740 C C . TYR A 1 98 ? -11.062 21.453 -21.5 1 71.56 98 TYR A C 1
ATOM 742 O O . TYR A 1 98 ? -11.047 21.656 -22.719 1 71.56 98 TYR A O 1
ATOM 750 N N . VAL A 1 99 ? -9.969 21.672 -20.766 1 69 99 VAL A N 1
ATOM 751 C CA . VAL A 1 99 ? -8.641 21.984 -21.297 1 69 99 VAL A CA 1
ATOM 752 C C . VAL A 1 99 ? -7.715 20.781 -21.078 1 69 99 VAL A C 1
ATOM 754 O O . VAL A 1 99 ? -7.559 20.297 -19.953 1 69 99 VAL A O 1
ATOM 757 N N . VAL A 1 100 ? -7.207 20.188 -22.141 1 70.31 100 VAL A N 1
ATOM 758 C CA . VAL A 1 100 ? -6.27 19.078 -22.078 1 70.31 100 VAL A CA 1
ATOM 759 C C . VAL A 1 100 ? -4.848 19.578 -22.312 1 70.31 100 VAL A C 1
ATOM 761 O O . VAL A 1 100 ? -4.574 20.234 -23.312 1 70.31 100 VAL A O 1
ATOM 764 N N . VAL A 1 101 ? -3.965 19.359 -21.266 1 68.69 101 VAL A N 1
ATOM 765 C CA . VAL A 1 101 ? -2.549 19.703 -21.391 1 68.69 101 VAL A CA 1
ATOM 766 C C . VAL A 1 101 ? -1.754 18.438 -21.75 1 68.69 101 VAL A C 1
ATOM 768 O O . VAL A 1 101 ? -1.723 17.484 -20.969 1 68.69 101 VAL A O 1
ATOM 771 N N . GLY A 1 102 ? -1.261 18.328 -22.984 1 66.88 102 GLY A N 1
ATOM 772 C CA . GLY A 1 102 ? -0.483 17.188 -23.422 1 66.88 102 GLY A CA 1
ATOM 773 C C . GLY A 1 102 ? 0.956 17.531 -23.75 1 66.88 102 GLY A C 1
ATOM 774 O O . GLY A 1 102 ? 1.298 18.703 -23.906 1 66.88 102 GLY A O 1
ATOM 775 N N . GLY A 1 103 ? 1.938 16.562 -23.531 1 62.81 103 GLY A N 1
ATOM 776 C CA . GLY A 1 103 ? 3.334 16.734 -23.906 1 62.81 103 GLY A CA 1
ATOM 777 C C . GLY A 1 103 ? 4.055 15.43 -24.156 1 62.81 103 GLY A C 1
ATOM 778 O O . GLY A 1 103 ? 3.607 14.375 -23.703 1 62.81 103 GLY A O 1
ATOM 779 N N . ILE A 1 104 ? 5.035 15.516 -25.031 1 59.59 104 ILE A N 1
ATOM 780 C CA . ILE A 1 104 ? 5.91 14.375 -25.281 1 59.59 104 ILE A CA 1
ATOM 781 C C . ILE A 1 104 ? 7.16 14.484 -24.422 1 59.59 104 ILE A C 1
ATOM 783 O O . ILE A 1 104 ? 7.664 15.586 -24.188 1 59.59 104 ILE A O 1
ATOM 787 N N . THR A 1 105 ? 7.465 13.445 -23.625 1 55.53 105 THR A N 1
ATOM 788 C CA . THR A 1 105 ? 8.633 13.43 -22.75 1 55.53 105 THR A CA 1
ATOM 789 C C . THR A 1 105 ? 9.844 12.852 -23.484 1 55.53 105 THR A C 1
ATOM 791 O O . THR A 1 105 ? 10 11.625 -23.562 1 55.53 105 THR A O 1
ATOM 794 N N . PRO A 1 106 ? 10.656 13.781 -23.922 1 55.41 106 PRO A N 1
ATOM 795 C CA . PRO A 1 106 ? 11.812 13.258 -24.656 1 55.41 106 PRO A CA 1
ATOM 796 C C . PRO A 1 106 ? 12.945 12.828 -23.719 1 55.41 106 PRO A C 1
ATOM 798 O O . PRO A 1 106 ? 13.828 12.062 -24.125 1 55.41 106 PRO A O 1
ATOM 801 N N . THR A 1 107 ? 12.938 13.516 -22.531 1 57.91 107 THR A N 1
ATOM 802 C CA . THR A 1 107 ? 14.031 13.211 -21.609 1 57.91 107 THR A CA 1
ATOM 803 C C . THR A 1 107 ? 13.484 12.656 -20.297 1 57.91 107 THR A C 1
ATOM 805 O O . THR A 1 107 ? 12.328 12.891 -19.938 1 57.91 107 THR A O 1
ATOM 808 N N . PRO A 1 108 ? 14.312 12.031 -19.562 1 58.81 108 PRO A N 1
ATOM 809 C CA . PRO A 1 108 ? 13.875 11.43 -18.297 1 58.81 108 PRO A CA 1
ATOM 810 C C . PRO A 1 108 ? 13.602 12.469 -17.219 1 58.81 108 PRO A C 1
ATOM 812 O O . PRO A 1 108 ? 13.062 12.133 -16.156 1 58.81 108 PRO A O 1
ATOM 815 N N . LEU A 1 109 ? 13.977 13.695 -17.406 1 59.56 109 LEU A N 1
ATOM 816 C CA . LEU A 1 109 ? 13.914 14.68 -16.328 1 59.56 109 LEU A CA 1
ATOM 817 C C . LEU A 1 109 ? 12.516 15.281 -16.219 1 59.56 109 LEU A C 1
ATOM 819 O O . LEU A 1 109 ? 12.203 15.961 -15.242 1 59.56 109 LEU A O 1
ATOM 823 N N . GLY A 1 110 ? 11.562 14.984 -16.922 1 61.47 110 GLY A N 1
ATOM 824 C CA . GLY A 1 110 ? 10.219 15.539 -16.891 1 61.47 110 GLY A CA 1
ATOM 825 C C . GLY A 1 110 ? 10.062 16.781 -17.734 1 61.47 110 GLY A C 1
ATOM 826 O O . GLY A 1 110 ? 10.977 17.609 -17.812 1 61.47 110 GLY A O 1
ATOM 827 N N . GLU A 1 111 ? 9.07 17 -18.516 1 60.31 111 GLU A N 1
ATOM 828 C CA . GLU A 1 111 ? 8.859 18.078 -19.5 1 60.31 111 GLU A CA 1
ATOM 829 C C . GLU A 1 111 ? 8.023 19.203 -18.891 1 60.31 111 GLU A C 1
ATOM 831 O O . GLU A 1 111 ? 7.793 20.219 -19.547 1 60.31 111 GLU A O 1
ATOM 836 N N . GLY A 1 112 ? 7.672 19 -17.656 1 69.19 112 GLY A N 1
ATOM 837 C CA . GLY A 1 112 ? 6.992 20.078 -16.969 1 69.19 112 GLY A CA 1
ATOM 838 C C . GLY A 1 112 ? 5.492 20.078 -17.188 1 69.19 112 GLY A C 1
ATOM 839 O O . GLY A 1 112 ? 4.84 21.125 -17.062 1 69.19 112 GLY A O 1
ATOM 840 N N . LYS A 1 113 ? 4.93 19 -17.625 1 68.44 113 LYS A N 1
ATOM 841 C CA . LYS A 1 113 ? 3.494 18.906 -17.875 1 68.44 113 LYS A CA 1
ATOM 842 C C . LYS A 1 113 ? 2.691 19.266 -16.625 1 68.44 113 LYS A C 1
ATOM 844 O O . LYS A 1 113 ? 1.745 20.047 -16.703 1 68.44 113 LYS A O 1
ATOM 849 N N . SER A 1 114 ? 3.084 18.672 -15.539 1 76.12 114 SER A N 1
ATOM 850 C CA . SER A 1 114 ? 2.381 18.953 -14.289 1 76.12 114 SER A CA 1
ATOM 851 C C . SER A 1 114 ? 2.557 20.406 -13.867 1 76.12 114 SER A C 1
ATOM 853 O O . SER A 1 114 ? 1.603 21.047 -13.43 1 76.12 114 SER A O 1
ATOM 855 N N . THR A 1 115 ? 3.736 20.922 -14.047 1 77.12 115 THR A N 1
ATOM 856 C CA . THR A 1 115 ? 4.008 22.312 -13.711 1 77.12 115 THR A CA 1
ATOM 857 C C . THR A 1 115 ? 3.148 23.25 -14.555 1 77.12 115 THR A C 1
ATOM 859 O O . THR A 1 115 ? 2.564 24.203 -14.031 1 77.12 115 THR A O 1
ATOM 862 N N . THR A 1 116 ? 3.031 22.922 -15.781 1 75.75 116 THR A N 1
ATOM 863 C CA . THR A 1 116 ? 2.225 23.719 -16.688 1 75.75 116 THR A CA 1
ATOM 864 C C . THR A 1 116 ? 0.745 23.625 -16.328 1 75.75 116 THR A C 1
ATOM 866 O O . THR A 1 116 ? 0.032 24.641 -16.344 1 75.75 116 THR A O 1
ATOM 869 N N . THR A 1 117 ? 0.326 22.469 -16.078 1 76.56 117 THR A N 1
ATOM 870 C CA . THR A 1 117 ? -1.069 22.266 -15.711 1 76.56 117 THR A CA 1
ATOM 871 C C . THR A 1 117 ? -1.43 23.062 -14.461 1 76.56 117 THR A C 1
ATOM 873 O O . THR A 1 117 ? -2.453 23.75 -14.43 1 76.56 117 THR A O 1
ATOM 876 N N . VAL A 1 118 ? -0.54 22.969 -13.484 1 78.38 118 VAL A N 1
ATOM 877 C CA . VAL A 1 118 ? -0.768 23.688 -12.234 1 78.38 118 VAL A CA 1
ATOM 878 C C . VAL A 1 118 ? -0.671 25.188 -12.484 1 78.38 118 VAL A C 1
ATOM 880 O O . VAL A 1 118 ? -1.48 25.969 -11.969 1 78.38 118 VAL A O 1
ATOM 883 N N . GLY A 1 119 ? 0.276 25.547 -13.281 1 77.88 119 GLY A N 1
ATOM 884 C CA . GLY A 1 119 ? 0.429 26.953 -13.625 1 77.88 119 GLY A CA 1
ATOM 885 C C . GLY A 1 119 ? -0.778 27.516 -14.344 1 77.88 119 GLY A C 1
ATOM 886 O O . GLY A 1 119 ? -1.193 28.641 -14.07 1 77.88 119 GLY A O 1
ATOM 887 N N . LEU A 1 120 ? -1.312 26.781 -15.211 1 74.56 120 LEU A N 1
ATOM 888 C CA . LEU A 1 120 ? -2.514 27.188 -15.93 1 74.56 120 LEU A CA 1
ATOM 889 C C . LEU A 1 120 ? -3.693 27.344 -14.977 1 74.56 120 LEU A C 1
ATOM 891 O O . LEU A 1 120 ? -4.488 28.281 -15.102 1 74.56 120 LEU A O 1
ATOM 895 N N . CYS A 1 121 ? -3.781 26.438 -14.125 1 75.44 121 CYS A N 1
ATOM 896 C CA . CYS A 1 121 ? -4.832 26.5 -13.117 1 75.44 121 CYS A CA 1
ATOM 897 C C . CYS A 1 121 ? -4.719 27.766 -12.289 1 75.44 121 CYS A C 1
ATOM 899 O O . CYS A 1 121 ? -5.719 28.438 -12.031 1 75.44 121 CYS A O 1
ATOM 901 N N . GLN A 1 122 ? -3.531 28.094 -11.906 1 73.75 122 GLN A N 1
ATOM 902 C CA . GLN A 1 122 ? -3.279 29.297 -11.125 1 73.75 122 GLN A CA 1
ATOM 903 C C . GLN A 1 122 ? -3.609 30.547 -11.922 1 73.75 122 GLN A C 1
ATOM 905 O O . GLN A 1 122 ? -4.203 31.484 -11.391 1 73.75 122 GLN A O 1
ATOM 910 N N . ALA A 1 123 ? -3.24 30.5 -13.156 1 74.31 123 ALA A N 1
ATOM 911 C CA . ALA A 1 123 ? -3.48 31.656 -14.016 1 74.31 123 ALA A CA 1
ATOM 912 C C . ALA A 1 123 ? -4.977 31.875 -14.234 1 74.31 123 ALA A C 1
ATOM 914 O O . ALA A 1 123 ? -5.465 33 -14.109 1 74.31 123 ALA A O 1
ATOM 915 N N . LEU A 1 124 ? -5.668 30.859 -14.461 1 71.44 124 LEU A N 1
ATOM 916 C CA . LEU A 1 124 ? -7.098 30.953 -14.734 1 71.44 124 LEU A CA 1
ATOM 917 C C . LEU A 1 124 ? -7.871 31.266 -13.461 1 71.44 124 LEU A C 1
ATOM 919 O O . LEU A 1 124 ? -8.805 32.094 -13.484 1 71.44 124 LEU A O 1
ATOM 923 N N . GLY A 1 125 ? -7.496 30.609 -12.391 1 72.25 125 GLY A N 1
ATOM 924 C CA . GLY A 1 125 ? -8.219 30.766 -11.141 1 72.25 125 GLY A CA 1
ATOM 925 C C . GLY A 1 125 ? -7.891 32.062 -10.422 1 72.25 125 GLY A C 1
ATOM 926 O O . GLY A 1 125 ? -8.758 32.938 -10.266 1 72.25 125 GLY A O 1
ATOM 927 N N . ALA A 1 126 ? -6.645 32.25 -10.094 1 65.56 126 ALA A N 1
ATOM 928 C CA . ALA A 1 126 ? -6.215 33.344 -9.242 1 65.56 126 ALA A CA 1
ATOM 929 C C . ALA A 1 126 ? -6.152 34.656 -10.039 1 65.56 126 ALA A C 1
ATOM 931 O O . ALA A 1 126 ? -6.484 35.719 -9.516 1 65.56 126 ALA A O 1
ATOM 932 N N . PHE A 1 127 ? -5.867 34.5 -11.32 1 63.94 127 PHE A N 1
ATOM 933 C CA . PHE A 1 127 ? -5.625 35.75 -12.07 1 63.94 127 PHE A CA 1
ATOM 934 C C . PHE A 1 127 ? -6.855 36.156 -12.875 1 63.94 127 PHE A C 1
ATOM 936 O O . PHE A 1 127 ? -7.16 37.312 -13.008 1 63.94 127 PHE A O 1
ATOM 943 N N . LEU A 1 128 ? -7.484 35.156 -13.32 1 65.88 128 LEU A N 1
ATOM 944 C CA . LEU A 1 128 ? -8.617 35.469 -14.188 1 65.88 128 LEU A CA 1
ATOM 945 C C . LEU A 1 128 ? -9.938 35.281 -13.461 1 65.88 128 LEU A C 1
ATOM 947 O O . LEU A 1 128 ? -11.008 35.5 -14.031 1 65.88 128 LEU A O 1
ATOM 951 N N . ASP A 1 129 ? -9.797 34.875 -12.242 1 69.75 129 ASP A N 1
ATOM 952 C CA . ASP A 1 129 ? -10.961 34.719 -11.383 1 69.75 129 ASP A CA 1
ATOM 953 C C . ASP A 1 129 ? -11.984 33.75 -12.008 1 69.75 129 ASP A C 1
ATOM 955 O O . ASP A 1 129 ? -13.172 34.062 -12.07 1 69.75 129 ASP A O 1
ATOM 959 N N . LYS A 1 130 ? -11.508 32.75 -12.609 1 68.62 130 LYS A N 1
ATOM 960 C CA . LYS A 1 130 ? -12.352 31.688 -13.156 1 68.62 130 LYS A CA 1
ATOM 961 C C . LYS A 1 130 ? -12.398 30.484 -12.227 1 68.62 130 LYS A C 1
ATOM 963 O O . LYS A 1 130 ? -11.438 30.203 -11.508 1 68.62 130 LYS A O 1
ATOM 968 N N . LYS A 1 131 ? -13.562 29.875 -12.258 1 69.69 131 LYS A N 1
ATOM 969 C CA . LYS A 1 131 ? -13.641 28.609 -11.555 1 69.69 131 LYS A CA 1
ATOM 970 C C . LYS A 1 131 ? -12.922 27.5 -12.328 1 69.69 131 LYS A C 1
ATOM 972 O O . LYS A 1 131 ? -13.305 27.172 -13.461 1 69.69 131 LYS A O 1
ATOM 977 N N . VAL A 1 132 ? -11.859 27.047 -11.742 1 72.44 132 VAL A N 1
ATOM 978 C CA . VAL A 1 132 ? -11.055 26.062 -12.461 1 72.44 132 VAL A CA 1
ATOM 979 C C . VAL A 1 132 ? -10.766 24.875 -11.547 1 72.44 132 VAL A C 1
ATOM 981 O O . VAL A 1 132 ? -10.469 25.047 -10.367 1 72.44 132 VAL A O 1
ATOM 984 N N . VAL A 1 133 ? -10.969 23.734 -12.141 1 73.25 133 VAL A N 1
ATOM 985 C CA . VAL A 1 133 ? -10.602 22.484 -11.492 1 73.25 133 VAL A CA 1
ATOM 986 C C . VAL A 1 133 ? -9.578 21.734 -12.344 1 73.25 133 VAL A C 1
ATOM 988 O O . VAL A 1 133 ? -9.742 21.609 -13.562 1 73.25 133 VAL A O 1
ATOM 991 N N . THR A 1 134 ? -8.516 21.406 -11.664 1 73.69 134 THR A N 1
ATOM 992 C CA . THR A 1 134 ? -7.469 20.719 -12.398 1 73.69 134 THR A CA 1
ATOM 993 C C . THR A 1 134 ? -7.387 19.25 -11.977 1 73.69 134 THR A C 1
ATOM 995 O O . THR A 1 134 ? -7.516 18.938 -10.789 1 73.69 134 THR A O 1
ATOM 998 N N . CYS A 1 135 ? -7.121 18.422 -12.984 1 72.31 135 CYS A N 1
ATOM 999 C CA . CYS A 1 135 ? -7.004 16.984 -12.758 1 72.31 135 CYS A CA 1
ATOM 1000 C C . CYS A 1 135 ? -5.59 16.5 -13.062 1 72.31 135 CYS A C 1
ATOM 1002 O O . CYS A 1 135 ? -5.039 16.812 -14.117 1 72.31 135 CYS A O 1
ATOM 1004 N N . LEU A 1 136 ? -4.969 15.914 -12.055 1 74.25 136 LEU A N 1
ATOM 1005 C CA . LEU A 1 136 ? -3.67 15.273 -12.219 1 74.25 136 LEU A CA 1
ATOM 1006 C C . LEU A 1 136 ? -3.73 13.805 -11.82 1 74.25 136 LEU A C 1
ATOM 1008 O O . LEU A 1 136 ? -4.531 13.422 -10.961 1 74.25 136 LEU A O 1
ATOM 1012 N N . ARG A 1 137 ? -2.939 13.047 -12.492 1 70.81 137 ARG A N 1
ATOM 1013 C CA . ARG A 1 137 ? -2.838 11.648 -12.094 1 70.81 137 ARG A CA 1
ATOM 1014 C C . ARG A 1 137 ? -1.979 11.5 -10.844 1 70.81 137 ARG A C 1
ATOM 1016 O O . ARG A 1 137 ? -0.969 12.188 -10.688 1 70.81 137 ARG A O 1
ATOM 1023 N N . GLN A 1 138 ? -2.439 10.609 -9.969 1 75.5 138 GLN A N 1
ATOM 1024 C CA . GLN A 1 138 ? -1.563 10.273 -8.844 1 75.5 138 GLN A CA 1
ATOM 1025 C C . GLN A 1 138 ? -0.251 9.672 -9.336 1 75.5 138 GLN A C 1
ATOM 1027 O O . GLN A 1 138 ? -0.253 8.719 -10.125 1 75.5 138 GLN A O 1
ATOM 1032 N N . PRO A 1 139 ? 0.822 10.305 -8.93 1 79.88 139 PRO A N 1
ATOM 1033 C CA . PRO A 1 139 ? 2.098 9.719 -9.344 1 79.88 139 PRO A CA 1
ATOM 1034 C C . PRO A 1 139 ? 2.412 8.414 -8.609 1 79.88 139 PRO A C 1
ATOM 1036 O O . PRO A 1 139 ? 1.973 8.219 -7.469 1 79.88 139 PRO A O 1
ATOM 1039 N N . SER A 1 140 ? 3.1 7.566 -9.359 1 83.69 140 SER A N 1
ATOM 1040 C CA . SER A 1 140 ? 3.672 6.402 -8.688 1 83.69 140 SER A CA 1
ATOM 1041 C C . SER A 1 140 ? 4.758 6.816 -7.699 1 83.69 140 SER A C 1
ATOM 1043 O O . SER A 1 140 ? 5.516 7.75 -7.957 1 83.69 140 SER A O 1
ATOM 1045 N N . GLN A 1 141 ? 4.785 6.133 -6.598 1 83.81 141 GLN A N 1
ATOM 1046 C CA . GLN A 1 141 ? 5.77 6.52 -5.594 1 83.81 141 GLN A CA 1
ATOM 1047 C C . GLN A 1 141 ? 7.152 5.98 -5.941 1 83.81 141 GLN A C 1
ATOM 1049 O O . GLN A 1 141 ? 8.164 6.535 -5.512 1 83.81 141 GLN A O 1
ATOM 1054 N N . GLY A 1 142 ? 7.273 4.945 -6.711 1 83.62 142 GLY A N 1
ATOM 1055 C CA . GLY A 1 142 ? 8.555 4.375 -7.09 1 83.62 142 GLY A CA 1
ATOM 1056 C C . GLY A 1 142 ? 9.531 5.402 -7.629 1 83.62 142 GLY A C 1
ATOM 1057 O O . GLY A 1 142 ? 10.602 5.613 -7.055 1 83.62 142 GLY A O 1
ATOM 1058 N N . PRO A 1 143 ? 9.109 6.102 -8.57 1 76.19 143 PRO A N 1
ATOM 1059 C CA . PRO A 1 143 ? 10 7.078 -9.203 1 76.19 143 PRO A CA 1
ATOM 1060 C C . PRO A 1 143 ? 10.375 8.227 -8.266 1 76.19 143 PRO A C 1
ATOM 1062 O O . PRO A 1 143 ? 11.391 8.898 -8.484 1 76.19 143 PRO A O 1
ATOM 1065 N N . THR A 1 144 ? 9.602 8.484 -7.246 1 71.12 144 THR A N 1
ATOM 1066 C CA . THR A 1 144 ? 9.859 9.57 -6.309 1 71.12 144 THR A CA 1
ATOM 1067 C C . THR A 1 144 ? 11.203 9.375 -5.617 1 71.12 144 THR A C 1
ATOM 1069 O O . THR A 1 144 ? 11.898 10.352 -5.301 1 71.12 144 THR A O 1
ATOM 1072 N N . PHE A 1 145 ? 11.531 8.18 -5.414 1 69.88 145 PHE A N 1
ATOM 1073 C CA . PHE A 1 145 ? 12.773 7.887 -4.707 1 69.88 145 PHE A CA 1
ATOM 1074 C C . PHE A 1 145 ? 13.906 7.617 -5.691 1 69.88 145 PHE A C 1
ATOM 1076 O O . PHE A 1 145 ? 15.039 7.367 -5.285 1 69.88 145 PHE A O 1
ATOM 1083 N N . GLY A 1 146 ? 13.43 7.715 -6.926 1 60.34 146 GLY A N 1
ATOM 1084 C CA . GLY A 1 146 ? 14.43 7.535 -7.961 1 60.34 146 GLY A CA 1
ATOM 1085 C C . GLY A 1 146 ? 14.969 8.844 -8.508 1 60.34 146 GLY A C 1
ATOM 1086 O O . GLY A 1 146 ? 15.078 9.828 -7.781 1 60.34 146 GLY A O 1
ATOM 1087 N N . ILE A 1 147 ? 15.297 8.711 -9.68 1 49.56 147 ILE A N 1
ATOM 1088 C CA . ILE A 1 147 ? 15.938 9.828 -10.359 1 49.56 147 ILE A CA 1
ATOM 1089 C C . ILE A 1 147 ? 14.914 10.922 -10.648 1 49.56 147 ILE A C 1
ATOM 1091 O O . ILE A 1 147 ? 15.234 12.109 -10.609 1 49.56 147 ILE A O 1
ATOM 1095 N N . LYS A 1 148 ? 13.625 10.297 -10.82 1 55.5 148 LYS A N 1
ATOM 1096 C CA . LYS A 1 148 ? 12.594 11.273 -11.148 1 55.5 148 LYS A CA 1
ATOM 1097 C C . LYS A 1 148 ? 12.055 11.953 -9.891 1 55.5 148 LYS A C 1
ATOM 1099 O O . LYS A 1 148 ? 11.789 11.281 -8.891 1 55.5 148 LYS A O 1
ATOM 1104 N N . GLY A 1 149 ? 12.305 13.211 -9.75 1 60.03 149 GLY A N 1
ATOM 1105 C CA . GLY A 1 149 ? 11.734 14.008 -8.672 1 60.03 149 GLY A CA 1
ATOM 1106 C C . GLY A 1 149 ? 10.234 13.844 -8.531 1 60.03 149 GLY A C 1
ATOM 1107 O O . GLY A 1 149 ? 9.664 12.867 -9.023 1 60.03 149 GLY A O 1
ATOM 1108 N N . GLY A 1 150 ? 9.578 14.539 -7.719 1 63.81 150 GLY A N 1
ATOM 1109 C CA . GLY A 1 150 ? 8.141 14.547 -7.469 1 63.81 150 GLY A CA 1
ATOM 1110 C C . GLY A 1 150 ? 7.328 14.984 -8.672 1 63.81 150 GLY A C 1
ATOM 1111 O O . GLY A 1 150 ? 7.863 15.594 -9.602 1 63.81 150 GLY A O 1
ATOM 1112 N N . ALA A 1 151 ? 6.18 14.453 -8.867 1 65 151 ALA A N 1
ATOM 1113 C CA . ALA A 1 151 ? 5.277 14.75 -9.977 1 65 151 ALA A CA 1
ATOM 1114 C C . ALA A 1 151 ? 4.273 15.836 -9.594 1 65 151 ALA A C 1
ATOM 1116 O O . ALA A 1 151 ? 3.266 16.031 -10.281 1 65 151 ALA A O 1
ATOM 1117 N N . ALA A 1 152 ? 4.609 16.5 -8.523 1 70.81 152 ALA A N 1
ATOM 1118 C CA . ALA A 1 152 ? 3.646 17.469 -7.988 1 70.81 152 ALA A CA 1
ATOM 1119 C C . ALA A 1 152 ? 3.814 18.828 -8.633 1 70.81 152 ALA A C 1
ATOM 1121 O O . ALA A 1 152 ? 3.117 19.781 -8.273 1 70.81 152 ALA A O 1
ATOM 1122 N N . GLY A 1 153 ? 4.672 18.938 -9.602 1 74.19 153 GLY A N 1
ATOM 1123 C CA . GLY A 1 153 ? 5.027 20.234 -10.148 1 74.19 153 GLY A CA 1
ATOM 1124 C C . GLY A 1 153 ? 6.344 20.766 -9.609 1 74.19 153 GLY A C 1
ATOM 1125 O O . GLY A 1 153 ? 7.164 20 -9.102 1 74.19 153 GLY A O 1
ATOM 1126 N N . GLY A 1 154 ? 6.512 22.094 -9.867 1 75 154 GLY A N 1
ATOM 1127 C CA . GLY A 1 154 ? 7.777 22.672 -9.453 1 75 154 GLY A CA 1
ATOM 1128 C C . GLY A 1 154 ? 7.695 24.156 -9.195 1 75 154 GLY A C 1
ATOM 1129 O O . GLY A 1 154 ? 6.809 24.844 -9.719 1 75 154 GLY A O 1
ATOM 1130 N N . GLY A 1 155 ? 8.617 24.547 -8.383 1 77.81 155 GLY A N 1
ATOM 1131 C CA . GLY A 1 155 ? 8.617 25.969 -8.031 1 77.81 155 GLY A CA 1
ATOM 1132 C C . GLY A 1 155 ? 7.336 26.422 -7.352 1 77.81 155 GLY A C 1
ATOM 1133 O O . GLY A 1 155 ? 6.828 25.734 -6.465 1 77.81 155 GLY A O 1
ATOM 1134 N N . TYR A 1 156 ? 6.945 27.5 -7.801 1 77.75 156 TYR A N 1
ATOM 1135 C CA . TYR A 1 156 ? 5.758 28.062 -7.164 1 77.75 156 TYR A CA 1
ATOM 1136 C C . TYR A 1 156 ? 4.488 27.5 -7.785 1 77.75 156 TYR A C 1
ATOM 1138 O O . TYR A 1 156 ? 3.381 27.797 -7.34 1 77.75 156 TYR A O 1
ATOM 1146 N N . SER A 1 157 ? 4.645 26.656 -8.812 1 79.19 157 SER A N 1
ATOM 1147 C CA . SER A 1 157 ? 3.531 25.938 -9.422 1 79.19 157 SER A CA 1
ATOM 1148 C C . SER A 1 157 ? 3.566 24.453 -9.062 1 79.19 157 SER A C 1
ATOM 1150 O O . SER A 1 157 ? 3.969 23.625 -9.883 1 79.19 157 SER A O 1
ATOM 1152 N N . GLN A 1 158 ? 3.152 24.156 -7.816 1 79.12 158 GLN A N 1
ATOM 1153 C CA . GLN A 1 158 ? 3.189 22.766 -7.344 1 79.12 158 GLN A CA 1
ATOM 1154 C C . GLN A 1 158 ? 1.97 22.453 -6.484 1 79.12 158 GLN A C 1
ATOM 1156 O O . GLN A 1 158 ? 1.335 23.359 -5.938 1 79.12 158 GLN A O 1
ATOM 1161 N N . VAL A 1 159 ? 1.728 21.188 -6.461 1 78.81 159 VAL A N 1
ATOM 1162 C CA . VAL A 1 159 ? 0.674 20.688 -5.59 1 78.81 159 VAL A CA 1
ATOM 1163 C C . VAL A 1 159 ? 1.222 20.484 -4.176 1 78.81 159 VAL A C 1
ATOM 1165 O O . VAL A 1 159 ? 2.318 19.953 -4 1 78.81 159 VAL A O 1
ATOM 1168 N N . ILE A 1 160 ? 0.576 21.062 -3.236 1 77.5 160 ILE A N 1
ATOM 1169 C CA . ILE A 1 160 ? 0.974 20.859 -1.846 1 77.5 160 ILE A CA 1
ATOM 1170 C C . ILE A 1 160 ? -0.164 20.203 -1.07 1 77.5 160 ILE A C 1
ATOM 1172 O O . ILE A 1 160 ? -1.339 20.438 -1.368 1 77.5 160 ILE A O 1
ATOM 1176 N N . PRO A 1 161 ? 0.028 19.328 -0.046 1 79.62 161 PRO A N 1
ATOM 1177 C CA . PRO A 1 161 ? 1.387 18.984 0.379 1 79.62 161 PRO A CA 1
ATOM 1178 C C . PRO A 1 161 ? 2.08 18.031 -0.583 1 79.62 161 PRO A C 1
ATOM 1180 O O . PRO A 1 161 ? 1.504 17 -0.957 1 79.62 161 PRO A O 1
ATOM 1183 N N . MET A 1 162 ? 3.268 18.328 -0.838 1 73.69 162 MET A N 1
ATOM 1184 C CA . MET A 1 162 ? 4 17.594 -1.869 1 73.69 162 MET A CA 1
ATOM 1185 C C . MET A 1 162 ? 4.281 16.172 -1.425 1 73.69 162 MET A C 1
ATOM 1187 O O . MET A 1 162 ? 4.215 15.242 -2.23 1 73.69 162 MET A O 1
ATOM 1191 N N . ASP A 1 163 ? 4.555 16 -0.256 1 77.06 163 ASP A N 1
ATOM 1192 C CA . ASP A 1 163 ? 4.891 14.672 0.258 1 77.06 163 ASP A CA 1
ATOM 1193 C C . ASP A 1 163 ? 3.691 13.734 0.187 1 77.06 163 ASP A C 1
ATOM 1195 O O . ASP A 1 163 ? 3.818 12.586 -0.252 1 77.06 163 ASP A O 1
ATOM 1199 N N . GLU A 1 164 ? 2.57 14.25 0.494 1 77.69 164 GLU A N 1
ATOM 1200 C CA . GLU A 1 164 ? 1.37 13.414 0.46 1 77.69 164 GLU A CA 1
ATOM 1201 C C . GLU A 1 164 ? 0.954 13.109 -0.976 1 77.69 164 GLU A C 1
ATOM 1203 O O . GLU A 1 164 ? 0.443 12.023 -1.258 1 77.69 164 GLU A O 1
ATOM 1208 N N . PHE A 1 165 ? 1.244 14.016 -1.727 1 78 165 PHE A N 1
ATOM 1209 C CA . PHE A 1 165 ? 0.894 13.836 -3.131 1 78 165 PHE A CA 1
ATOM 1210 C C . PHE A 1 165 ? 1.758 12.758 -3.768 1 78 165 PHE A C 1
ATOM 1212 O O . PHE A 1 165 ? 1.265 11.945 -4.555 1 78 165 PHE A O 1
ATOM 1219 N N . ASN A 1 166 ? 2.932 12.758 -3.367 1 78.81 166 ASN A N 1
ATOM 1220 C CA . ASN A 1 166 ? 3.879 11.844 -4.008 1 78.81 166 ASN A CA 1
ATOM 1221 C C . ASN A 1 166 ? 3.9 10.484 -3.32 1 78.81 166 ASN A C 1
ATOM 1223 O O . ASN A 1 166 ? 4.352 9.5 -3.904 1 78.81 166 ASN A O 1
ATOM 1227 N N . LEU A 1 167 ? 3.43 10.547 -2.094 1 84.31 167 LEU A N 1
ATOM 1228 C CA . LEU A 1 167 ? 3.512 9.312 -1.331 1 84.31 167 LEU A CA 1
ATOM 1229 C C . LEU A 1 167 ? 2.129 8.859 -0.875 1 84.31 167 LEU A C 1
ATOM 1231 O O . LEU A 1 167 ? 1.432 9.594 -0.173 1 84.31 167 LEU A O 1
ATOM 1235 N N . HIS A 1 168 ? 1.745 7.672 -1.276 1 84.12 168 HIS A N 1
ATOM 1236 C CA . HIS A 1 168 ? 0.6 6.93 -0.758 1 84.12 168 HIS A CA 1
ATOM 1237 C C . HIS A 1 168 ? -0.713 7.598 -1.156 1 84.12 168 HIS A C 1
ATOM 1239 O O . HIS A 1 168 ? -1.638 6.926 -1.622 1 84.12 168 HIS A O 1
ATOM 1245 N N . LEU A 1 169 ? -0.781 9.023 -0.948 1 83.06 169 LEU A N 1
ATOM 1246 C CA . LEU A 1 169 ? -1.99 9.812 -1.157 1 83.06 169 LEU A CA 1
ATOM 1247 C C . LEU A 1 169 ? -3.172 9.203 -0.409 1 83.06 169 LEU A C 1
ATOM 1249 O O . LEU A 1 169 ? -3.152 9.109 0.82 1 83.06 169 LEU A O 1
ATOM 1253 N N . THR A 1 170 ? -4.156 8.648 -1.071 1 80.88 170 THR A N 1
ATOM 1254 C CA . THR A 1 170 ? -5.305 8.078 -0.375 1 80.88 170 THR A CA 1
ATOM 1255 C C . THR A 1 170 ? -5.258 6.551 -0.415 1 80.88 170 THR A C 1
ATOM 1257 O O . THR A 1 170 ? -6.242 5.887 -0.088 1 80.88 170 THR A O 1
ATOM 1260 N N . GLY A 1 171 ? -4.195 5.992 -0.913 1 85.88 171 GLY A N 1
ATOM 1261 C CA . GLY A 1 171 ? -3.986 4.555 -0.833 1 85.88 171 GLY A CA 1
ATOM 1262 C C . GLY A 1 171 ? -4.496 3.809 -2.053 1 85.88 171 GLY A C 1
ATOM 1263 O O . GLY A 1 171 ? -4.562 2.578 -2.049 1 85.88 171 GLY A O 1
ATOM 1264 N N . ASP A 1 172 ? -4.812 4.488 -3.104 1 84.94 172 ASP A N 1
ATOM 1265 C CA . ASP A 1 172 ? -5.422 3.865 -4.273 1 84.94 172 ASP A CA 1
ATOM 1266 C C . ASP A 1 172 ? -4.43 2.936 -4.977 1 84.94 172 ASP A C 1
ATOM 1268 O O . ASP A 1 172 ? -4.785 1.816 -5.355 1 84.94 172 ASP A O 1
ATOM 1272 N N . ILE A 1 173 ? -3.248 3.422 -5.145 1 89.25 173 ILE A N 1
ATOM 1273 C CA . ILE A 1 173 ? -2.252 2.604 -5.828 1 89.25 173 ILE A CA 1
ATOM 1274 C C . ILE A 1 173 ? -1.933 1.369 -4.988 1 89.25 173 ILE A C 1
ATOM 1276 O O . ILE A 1 173 ? -1.702 0.285 -5.527 1 89.25 173 ILE A O 1
ATOM 1280 N N . HIS A 1 174 ? -1.994 1.552 -3.68 1 91.56 174 HIS A N 1
ATOM 1281 C CA . HIS A 1 174 ? -1.827 0.399 -2.801 1 91.56 174 HIS A CA 1
ATOM 1282 C C . HIS A 1 174 ? -2.943 -0.619 -3.008 1 91.56 174 HIS A C 1
ATOM 1284 O O . HIS A 1 174 ? -2.693 -1.825 -3.031 1 91.56 174 HIS A O 1
ATOM 1290 N N . ALA A 1 175 ? -4.141 -0.114 -3.125 1 90.19 175 ALA A N 1
ATOM 1291 C CA . ALA A 1 175 ? -5.285 -0.99 -3.355 1 90.19 175 ALA A CA 1
ATOM 1292 C C . ALA A 1 175 ? -5.137 -1.757 -4.664 1 90.19 175 ALA A C 1
ATOM 1294 O O . ALA A 1 175 ? -5.41 -2.957 -4.727 1 90.19 175 ALA A O 1
ATOM 1295 N N . ILE A 1 176 ? -4.715 -1.103 -5.672 1 91.31 176 ILE A N 1
ATOM 1296 C CA . ILE A 1 176 ? -4.48 -1.717 -6.977 1 91.31 176 ILE A CA 1
ATOM 1297 C C . ILE A 1 176 ? -3.396 -2.787 -6.855 1 91.31 176 ILE A C 1
ATOM 1299 O O . ILE A 1 176 ? -3.547 -3.893 -7.379 1 91.31 176 ILE A O 1
ATOM 1303 N N . THR A 1 177 ? -2.35 -2.387 -6.156 1 95 177 THR A N 1
ATOM 1304 C CA . THR A 1 177 ? -1.245 -3.314 -5.949 1 95 177 THR A CA 1
ATOM 1305 C C . THR A 1 177 ? -1.731 -4.594 -5.273 1 95 177 THR A C 1
ATOM 1307 O O . THR A 1 177 ? -1.418 -5.699 -5.719 1 95 177 THR A O 1
ATOM 1310 N N . ALA A 1 178 ? -2.475 -4.43 -4.258 1 93.25 178 ALA A N 1
ATOM 1311 C CA . ALA A 1 178 ? -2.988 -5.57 -3.506 1 93.25 178 ALA A CA 1
ATOM 1312 C C . ALA A 1 178 ? -3.883 -6.445 -4.379 1 93.25 178 ALA A C 1
ATOM 1314 O O . ALA A 1 178 ? -3.736 -7.668 -4.402 1 93.25 178 ALA A O 1
ATOM 1315 N N . ALA A 1 179 ? -4.809 -5.836 -5.09 1 93.44 179 ALA A N 1
ATOM 1316 C CA . ALA A 1 179 ? -5.734 -6.574 -5.945 1 93.44 179 ALA A CA 1
ATOM 1317 C C . ALA A 1 179 ? -4.98 -7.344 -7.027 1 93.44 179 ALA A C 1
ATOM 1319 O O . ALA A 1 179 ? -5.273 -8.516 -7.285 1 93.44 179 ALA A O 1
ATOM 1320 N N . ASN A 1 180 ? -4.066 -6.668 -7.648 1 96.44 180 ASN A N 1
ATOM 1321 C CA . ASN A 1 180 ? -3.277 -7.289 -8.711 1 96.44 180 ASN A CA 1
ATOM 1322 C C . ASN A 1 180 ? -2.514 -8.508 -8.203 1 96.44 180 ASN A C 1
ATOM 1324 O O . ASN A 1 180 ? -2.502 -9.555 -8.852 1 96.44 180 ASN A O 1
ATOM 1328 N N . ASN A 1 181 ? -1.885 -8.312 -7.121 1 97 181 ASN A N 1
ATOM 1329 C CA . ASN A 1 181 ? -1.046 -9.383 -6.59 1 97 181 ASN A CA 1
ATOM 1330 C C . ASN A 1 181 ? -1.886 -10.531 -6.031 1 97 181 ASN A C 1
ATOM 1332 O O . ASN A 1 181 ? -1.452 -11.688 -6.035 1 97 181 ASN A O 1
ATOM 1336 N N . LEU A 1 182 ? -3.037 -10.188 -5.535 1 94 182 LEU A N 1
ATOM 1337 C CA . LEU A 1 182 ? -3.961 -11.242 -5.129 1 94 182 LEU A CA 1
ATOM 1338 C C . LEU A 1 182 ? -4.281 -12.172 -6.297 1 94 182 LEU A C 1
ATOM 1340 O O . LEU A 1 182 ? -4.273 -13.391 -6.145 1 94 182 LEU A O 1
ATOM 1344 N N . LEU A 1 183 ? -4.578 -11.594 -7.418 1 95.25 183 LEU A N 1
ATOM 1345 C CA . LEU A 1 183 ? -4.855 -12.391 -8.609 1 95.25 183 LEU A CA 1
ATOM 1346 C C . LEU A 1 183 ? -3.637 -13.219 -9.008 1 95.25 183 LEU A C 1
ATOM 1348 O O . LEU A 1 183 ? -3.762 -14.406 -9.32 1 95.25 183 LEU A O 1
ATOM 1352 N N . ALA A 1 184 ? -2.467 -12.586 -8.984 1 97.19 184 ALA A N 1
ATOM 1353 C CA . ALA A 1 184 ? -1.244 -13.305 -9.328 1 97.19 184 ALA A CA 1
ATOM 1354 C C . ALA A 1 184 ? -1.044 -14.516 -8.422 1 97.19 184 ALA A C 1
ATOM 1356 O O . ALA A 1 184 ? -0.73 -15.609 -8.898 1 97.19 184 ALA A O 1
ATOM 1357 N N . ALA A 1 185 ? -1.22 -14.328 -7.184 1 95.38 185 ALA A N 1
ATOM 1358 C CA . ALA A 1 185 ? -1.077 -15.414 -6.219 1 95.38 185 ALA A CA 1
ATOM 1359 C C . ALA A 1 185 ? -2.102 -16.516 -6.477 1 95.38 185 ALA A C 1
ATOM 1361 O O . ALA A 1 185 ? -1.782 -17.703 -6.391 1 95.38 185 ALA A O 1
ATOM 1362 N N . ALA A 1 186 ? -3.309 -16.109 -6.742 1 93.94 186 ALA A N 1
ATOM 1363 C CA . ALA A 1 186 ? -4.387 -17.062 -6.988 1 93.94 186 ALA A CA 1
ATOM 1364 C C . ALA A 1 186 ? -4.086 -17.922 -8.211 1 93.94 186 ALA A C 1
ATOM 1366 O O . ALA A 1 186 ? -4.391 -19.125 -8.219 1 93.94 186 ALA A O 1
ATOM 1367 N N . ILE A 1 187 ? -3.559 -17.328 -9.258 1 95.56 187 ILE A N 1
ATOM 1368 C CA . ILE A 1 187 ? -3.209 -18.047 -10.477 1 95.56 187 ILE A CA 1
ATOM 1369 C C . ILE A 1 187 ? -2.221 -19.156 -10.148 1 95.56 187 ILE A C 1
ATOM 1371 O O . ILE A 1 187 ? -2.455 -20.328 -10.484 1 95.56 187 ILE A O 1
ATOM 1375 N N . ASP A 1 188 ? -1.171 -18.844 -9.469 1 96.19 188 ASP A N 1
ATOM 1376 C CA . ASP A 1 188 ? -0.142 -19.828 -9.141 1 96.19 188 ASP A CA 1
ATOM 1377 C C . ASP A 1 188 ? -0.687 -20.906 -8.211 1 96.19 188 ASP A C 1
ATOM 1379 O O . ASP A 1 188 ? -0.367 -22.078 -8.359 1 96.19 188 ASP A O 1
ATOM 1383 N N . THR A 1 189 ? -1.446 -20.469 -7.254 1 93.31 189 THR A N 1
ATOM 1384 C CA . THR A 1 189 ? -2.037 -21.422 -6.32 1 93.31 189 THR A CA 1
ATOM 1385 C C . THR A 1 189 ? -2.951 -22.406 -7.051 1 93.31 189 THR A C 1
ATOM 1387 O O . THR A 1 189 ? -2.949 -23.609 -6.758 1 93.31 189 THR A O 1
ATOM 1390 N N . ARG A 1 190 ? -3.779 -21.844 -7.953 1 93.44 190 ARG A N 1
ATOM 1391 C CA . ARG A 1 190 ? -4.684 -22.703 -8.719 1 93.44 190 ARG A CA 1
ATOM 1392 C C . ARG A 1 190 ? -3.908 -23.75 -9.516 1 93.44 190 ARG A C 1
ATOM 1394 O O . ARG A 1 190 ? -4.262 -24.922 -9.508 1 93.44 190 ARG A O 1
ATOM 1401 N N . ILE A 1 191 ? -2.893 -23.344 -10.203 1 94.94 191 ILE A N 1
ATOM 1402 C CA . ILE A 1 191 ? -2.047 -24.25 -10.961 1 94.94 191 ILE A CA 1
ATOM 1403 C C . ILE A 1 191 ? -1.481 -25.328 -10.039 1 94.94 191 ILE A C 1
ATOM 1405 O O . ILE A 1 191 ? -1.502 -26.516 -10.367 1 94.94 191 ILE A O 1
ATOM 1409 N N . PHE A 1 192 ? -1.012 -24.906 -8.953 1 95.06 192 PHE A N 1
ATOM 1410 C CA . PHE A 1 192 ? -0.444 -25.828 -7.969 1 95.06 192 PHE A CA 1
ATOM 1411 C C . PHE A 1 192 ? -1.475 -26.859 -7.531 1 95.06 192 PHE A C 1
ATOM 1413 O O . PHE A 1 192 ? -1.193 -28.047 -7.516 1 95.06 192 PHE A O 1
ATOM 1420 N N . HIS A 1 193 ? -2.65 -26.406 -7.129 1 93.5 193 HIS A N 1
ATOM 1421 C CA . HIS A 1 193 ? -3.701 -27.312 -6.664 1 93.5 193 HIS A CA 1
ATOM 1422 C C . HIS A 1 193 ? -4.105 -28.297 -7.754 1 93.5 193 HIS A C 1
ATOM 1424 O O . HIS A 1 193 ? -4.324 -29.469 -7.48 1 93.5 193 HIS A O 1
ATOM 1430 N N . GLU A 1 194 ? -4.254 -27.844 -8.945 1 94.38 194 GLU A N 1
ATOM 1431 C CA . GLU A 1 194 ? -4.656 -28.719 -10.039 1 94.38 194 GLU A CA 1
ATOM 1432 C C . GLU A 1 194 ? -3.588 -29.781 -10.32 1 94.38 194 GLU A C 1
ATOM 1434 O O . GLU A 1 194 ? -3.904 -30.891 -10.758 1 94.38 194 GLU A O 1
ATOM 1439 N N . SER A 1 195 ? -2.338 -29.453 -10.008 1 93.5 195 SER A N 1
ATOM 1440 C CA . SER A 1 195 ? -1.243 -30.391 -10.25 1 93.5 195 SER A CA 1
ATOM 1441 C C . SER A 1 195 ? -1.104 -31.391 -9.109 1 93.5 195 SER A C 1
ATOM 1443 O O . SER A 1 195 ? -0.501 -32.438 -9.281 1 93.5 195 SER A O 1
ATOM 1445 N N . THR A 1 196 ? -1.707 -31.094 -8 1 93.31 196 THR A N 1
ATOM 1446 C CA . THR A 1 196 ? -1.405 -31.906 -6.828 1 93.31 196 THR A CA 1
ATOM 1447 C C . THR A 1 196 ? -2.662 -32.594 -6.312 1 93.31 196 THR A C 1
ATOM 1449 O O . THR A 1 196 ? -2.582 -33.5 -5.469 1 93.31 196 THR A O 1
ATOM 1452 N N . GLN A 1 197 ? -3.809 -32.25 -6.801 1 94.06 197 GLN A N 1
ATOM 1453 C CA . GLN A 1 197 ? -5.051 -32.781 -6.262 1 94.06 197 GLN A CA 1
ATOM 1454 C C . GLN A 1 197 ? -5.836 -33.531 -7.336 1 94.06 197 GLN A C 1
ATOM 1456 O O . GLN A 1 197 ? -5.699 -33.25 -8.523 1 94.06 197 GLN A O 1
ATOM 1461 N N . SER A 1 198 ? -6.688 -34.438 -6.844 1 96.06 198 SER A N 1
ATOM 1462 C CA . SER A 1 198 ? -7.566 -35.188 -7.746 1 96.06 198 SER A CA 1
ATOM 1463 C C . SER A 1 198 ? -8.789 -34.344 -8.133 1 96.06 198 SER A C 1
ATOM 1465 O O . SER A 1 198 ? -9.094 -33.344 -7.484 1 96.06 198 SER A O 1
ATOM 1467 N N . ASP A 1 199 ? -9.43 -34.781 -9.18 1 95.31 199 ASP A N 1
ATOM 1468 C CA . ASP A 1 199 ? -10.664 -34.094 -9.602 1 95.31 199 ASP A CA 1
ATOM 1469 C C . ASP A 1 199 ? -11.695 -34.094 -8.484 1 95.31 199 ASP A C 1
ATOM 1471 O O . ASP A 1 199 ? -12.391 -33.094 -8.273 1 95.31 199 ASP A O 1
ATOM 1475 N N . LYS A 1 200 ? -11.766 -35.188 -7.832 1 93.75 200 LYS A N 1
ATOM 1476 C CA . LYS A 1 200 ? -12.711 -35.312 -6.73 1 93.75 200 LYS A CA 1
ATOM 1477 C C . LYS A 1 200 ? -12.422 -34.312 -5.637 1 93.75 200 LYS A C 1
ATOM 1479 O O . LYS A 1 200 ? -13.336 -33.656 -5.133 1 93.75 200 LYS A O 1
ATOM 1484 N N . ALA A 1 201 ? -11.219 -34.219 -5.32 1 94.94 201 ALA A N 1
ATOM 1485 C CA . ALA A 1 201 ? -10.812 -33.281 -4.273 1 94.94 201 ALA A CA 1
ATOM 1486 C C . ALA A 1 201 ? -11.094 -31.844 -4.691 1 94.94 201 ALA A C 1
ATOM 1488 O O . ALA A 1 201 ? -11.609 -31.047 -3.902 1 94.94 201 ALA A O 1
ATOM 1489 N N . LEU A 1 202 ? -10.688 -31.547 -5.961 1 94.5 202 LEU A N 1
ATOM 1490 C CA . LEU A 1 202 ? -10.922 -30.203 -6.488 1 94.5 202 LEU A CA 1
ATOM 1491 C C . LEU A 1 202 ? -12.406 -29.875 -6.516 1 94.5 202 LEU A C 1
ATOM 1493 O O . LEU A 1 202 ? -12.82 -28.797 -6.086 1 94.5 202 LEU A O 1
ATOM 1497 N N . PHE A 1 203 ? -13.195 -30.797 -6.93 1 94.12 203 PHE A N 1
ATOM 1498 C CA . PHE A 1 203 ? -14.633 -30.625 -7.039 1 94.12 203 PHE A CA 1
ATOM 1499 C C . PHE A 1 203 ? -15.266 -30.422 -5.664 1 94.12 203 PHE A C 1
ATOM 1501 O O . PHE A 1 203 ? -16.156 -29.594 -5.492 1 94.12 203 PHE A O 1
ATOM 1508 N N . ASN A 1 204 ? -14.805 -31.141 -4.688 1 92.12 204 ASN A N 1
ATOM 1509 C CA . ASN A 1 204 ? -15.305 -31.031 -3.318 1 92.12 204 ASN A CA 1
ATOM 1510 C C . ASN A 1 204 ? -15.023 -29.656 -2.725 1 92.12 204 ASN A C 1
ATOM 1512 O O . ASN A 1 204 ? -15.797 -29.156 -1.906 1 92.12 204 ASN A O 1
ATOM 1516 N N . ARG A 1 205 ? -13.969 -29.047 -3.156 1 87.38 205 ARG A N 1
ATOM 1517 C CA . ARG A 1 205 ? -13.617 -27.719 -2.658 1 87.38 205 ARG A CA 1
ATOM 1518 C C . ARG A 1 205 ? -14.422 -26.641 -3.365 1 87.38 205 ARG A C 1
ATOM 1520 O O . ARG A 1 205 ? -14.781 -25.625 -2.758 1 87.38 205 ARG A O 1
ATOM 1527 N N . LEU A 1 206 ? -14.625 -26.859 -4.625 1 89 206 LEU A N 1
ATOM 1528 C CA . LEU A 1 206 ? -15.367 -25.891 -5.406 1 89 206 LEU A CA 1
ATOM 1529 C C . LEU A 1 206 ? -16.844 -25.906 -5.043 1 89 206 LEU A C 1
ATOM 1531 O O . LEU A 1 206 ? -17.484 -24.859 -4.945 1 89 206 LEU A O 1
ATOM 1535 N N . CYS A 1 207 ? -17.328 -27.125 -4.891 1 91.62 207 CYS A N 1
ATOM 1536 C CA . CYS A 1 207 ? -18.719 -27.328 -4.531 1 91.62 207 CYS A CA 1
ATOM 1537 C C . CYS A 1 207 ? -18.844 -28.266 -3.33 1 91.62 207 CYS A C 1
ATOM 1539 O O . CYS A 1 207 ? -19.312 -29.391 -3.459 1 91.62 207 CYS A O 1
ATOM 1541 N N . PRO A 1 208 ? -18.5 -27.672 -2.223 1 90.06 208 PRO A N 1
ATOM 1542 C CA . PRO A 1 208 ? -18.609 -28.516 -1.033 1 90.06 208 PRO A CA 1
ATOM 1543 C C . PRO A 1 208 ? -20.062 -28.875 -0.696 1 90.06 208 PRO A C 1
ATOM 1545 O O . PRO A 1 208 ? -20.953 -28.031 -0.855 1 90.06 208 PRO A O 1
ATOM 1548 N N . PRO A 1 209 ? -20.266 -30.078 -0.238 1 90.94 209 PRO A N 1
ATOM 1549 C CA . PRO A 1 209 ? -21.625 -30.438 0.185 1 90.94 209 PRO A CA 1
ATOM 1550 C C . PRO A 1 209 ? -22.047 -29.719 1.463 1 90.94 209 PRO A C 1
ATOM 1552 O O . PRO A 1 209 ? -21.234 -29.516 2.365 1 90.94 209 PRO A O 1
ATOM 1555 N N . ASN A 1 210 ? -23.266 -29.281 1.428 1 85.5 210 ASN A N 1
ATOM 1556 C CA . ASN A 1 210 ? -23.781 -28.688 2.66 1 85.5 210 ASN A CA 1
ATOM 1557 C C . ASN A 1 210 ? -24.094 -29.766 3.699 1 85.5 210 ASN A C 1
ATOM 1559 O O . ASN A 1 210 ? -23.719 -30.922 3.539 1 85.5 210 ASN A O 1
ATOM 1563 N N . LYS A 1 211 ? -24.734 -29.359 4.824 1 80.06 211 LYS A N 1
ATOM 1564 C CA . LYS A 1 211 ? -25.062 -30.266 5.934 1 80.06 211 LYS A CA 1
ATOM 1565 C C . LYS A 1 211 ? -25.969 -31.391 5.48 1 80.06 211 LYS A C 1
ATOM 1567 O O . LYS A 1 211 ? -25.906 -32.5 6.027 1 80.06 211 LYS A O 1
ATOM 1572 N N . GLU A 1 212 ? -26.719 -31.094 4.465 1 88.94 212 GLU A N 1
ATOM 1573 C CA . GLU A 1 212 ? -27.672 -32.062 3.924 1 88.94 212 GLU A CA 1
ATOM 1574 C C . GLU A 1 212 ? -27.031 -32.875 2.793 1 88.94 212 GLU A C 1
ATOM 1576 O O . GLU A 1 212 ? -27.719 -33.656 2.131 1 88.94 212 GLU A O 1
ATOM 1581 N N . GLY A 1 213 ? -25.797 -32.594 2.504 1 89.19 213 GLY A N 1
ATOM 1582 C CA . GLY A 1 213 ? -25.078 -33.312 1.471 1 89.19 213 GLY A CA 1
ATOM 1583 C C . GLY A 1 213 ? -25.328 -32.781 0.076 1 89.19 213 GLY A C 1
ATOM 1584 O O . GLY A 1 213 ? -24.906 -33.375 -0.914 1 89.19 213 GLY A O 1
ATOM 1585 N N . LYS A 1 214 ? -26.047 -31.781 -0.04 1 91.31 214 LYS A N 1
ATOM 1586 C CA . LYS A 1 214 ? -26.375 -31.203 -1.336 1 91.31 214 LYS A CA 1
ATOM 1587 C C . LYS A 1 214 ? -25.344 -30.172 -1.758 1 91.31 214 LYS A C 1
ATOM 1589 O O . LYS A 1 214 ? -24.844 -29.391 -0.929 1 91.31 214 LYS A O 1
ATOM 1594 N N . ARG A 1 215 ? -24.984 -30.234 -3.057 1 93.88 215 ARG A N 1
ATOM 1595 C CA . ARG A 1 215 ? -24.031 -29.281 -3.625 1 93.88 215 ARG A CA 1
ATOM 1596 C C . ARG A 1 215 ? -24.75 -28.203 -4.434 1 93.88 215 ARG A C 1
ATOM 1598 O O . ARG A 1 215 ? -25.875 -28.422 -4.906 1 93.88 215 ARG A O 1
ATOM 1605 N N . SER A 1 216 ? -24.203 -27.047 -4.531 1 93 216 SER A N 1
ATOM 1606 C CA . SER A 1 216 ? -24.734 -25.969 -5.352 1 93 216 SER A CA 1
ATOM 1607 C C . SER A 1 216 ? -23.609 -25.203 -6.055 1 93 216 SER A C 1
ATOM 1609 O O . SER A 1 216 ? -22.469 -25.203 -5.594 1 93 216 SER A O 1
ATOM 1611 N N . PHE A 1 217 ? -23.953 -24.672 -7.25 1 90.94 217 PHE A N 1
ATOM 1612 C CA . PHE A 1 217 ? -23.031 -23.766 -7.941 1 90.94 217 PHE A CA 1
ATOM 1613 C C . PHE A 1 217 ? -23.203 -22.328 -7.426 1 90.94 217 PHE A C 1
ATOM 1615 O O . PHE A 1 217 ? -24.312 -21.906 -7.125 1 90.94 217 PHE A O 1
ATOM 1622 N N . SER A 1 218 ? -22.078 -21.656 -7.277 1 81.38 218 SER A N 1
ATOM 1623 C CA . SER A 1 218 ? -22.172 -20.219 -7.078 1 81.38 218 SER A CA 1
ATOM 1624 C C . SER A 1 218 ? -22.516 -19.5 -8.375 1 81.38 218 SER A C 1
ATOM 1626 O O . SER A 1 218 ? -22.391 -20.062 -9.461 1 81.38 218 SER A O 1
ATOM 1628 N N . ASP A 1 219 ? -22.953 -18.297 -8.258 1 76.81 219 ASP A N 1
ATOM 1629 C CA . ASP A 1 219 ? -23.391 -17.516 -9.414 1 76.81 219 ASP A CA 1
ATOM 1630 C C . ASP A 1 219 ? -22.266 -17.375 -10.445 1 76.81 219 ASP A C 1
ATOM 1632 O O . ASP A 1 219 ? -22.5 -17.469 -11.648 1 76.81 219 ASP A O 1
ATOM 1636 N N . VAL A 1 220 ? -21.141 -17.219 -9.961 1 74.38 220 VAL A N 1
ATOM 1637 C CA . VAL A 1 220 ? -20.016 -16.953 -10.852 1 74.38 220 VAL A CA 1
ATOM 1638 C C . VAL A 1 220 ? -19.641 -18.219 -11.617 1 74.38 220 VAL A C 1
ATOM 1640 O O . VAL A 1 220 ? -19.141 -18.156 -12.742 1 74.38 220 VAL A O 1
ATOM 1643 N N . MET A 1 221 ? -19.969 -19.359 -11.117 1 86.12 221 MET A N 1
ATOM 1644 C CA . MET A 1 221 ? -19.609 -20.625 -11.727 1 86.12 221 MET A CA 1
ATOM 1645 C C . MET A 1 221 ? -20.453 -20.906 -12.961 1 86.12 221 MET A C 1
ATOM 1647 O O . MET A 1 221 ? -20.031 -21.625 -13.859 1 86.12 221 MET A O 1
ATOM 1651 N N . PHE A 1 222 ? -21.641 -20.281 -12.969 1 88.12 222 PHE A N 1
ATOM 1652 C CA . PHE A 1 222 ? -22.531 -20.531 -14.094 1 88.12 222 PHE A CA 1
ATOM 1653 C C . PHE A 1 222 ? -21.922 -19.969 -15.383 1 88.12 222 PHE A C 1
ATOM 1655 O O . PHE A 1 222 ? -22.141 -20.531 -16.453 1 88.12 222 PHE A O 1
ATOM 1662 N N . ARG A 1 223 ? -21.203 -18.922 -15.281 1 83.56 223 ARG A N 1
ATOM 1663 C CA . ARG A 1 223 ? -20.547 -18.375 -16.453 1 83.56 223 ARG A CA 1
ATOM 1664 C C . ARG A 1 223 ? -19.547 -19.375 -17.047 1 83.56 223 ARG A C 1
ATOM 1666 O O . ARG A 1 223 ? -19.453 -19.531 -18.266 1 83.56 223 ARG A O 1
ATOM 1673 N N . ARG A 1 224 ? -18.859 -19.984 -16.203 1 86.5 224 ARG A N 1
ATOM 1674 C CA . ARG A 1 224 ? -17.891 -20.984 -16.641 1 86.5 224 ARG A CA 1
ATOM 1675 C C . ARG A 1 224 ? -18.594 -22.203 -17.234 1 86.5 224 ARG A C 1
ATOM 1677 O O . ARG A 1 224 ? -18.172 -22.719 -18.266 1 86.5 224 ARG A O 1
ATOM 1684 N N . LEU A 1 225 ? -19.641 -22.641 -16.609 1 92 225 LEU A N 1
ATOM 1685 C CA . LEU A 1 225 ? -20.406 -23.781 -17.094 1 92 225 LEU A CA 1
ATOM 1686 C C . LEU A 1 225 ? -20.938 -23.516 -18.5 1 92 225 LEU A C 1
ATOM 1688 O O . LEU A 1 225 ? -20.844 -24.375 -19.375 1 92 225 LEU A O 1
ATOM 1692 N N . THR A 1 226 ? -21.391 -22.312 -18.688 1 90.5 226 THR A N 1
ATOM 1693 C CA . THR A 1 226 ? -21.891 -21.922 -20 1 90.5 226 THR A CA 1
ATOM 1694 C C . THR A 1 226 ? -20.781 -21.984 -21.047 1 90.5 226 THR A C 1
ATOM 1696 O O . THR A 1 226 ? -20.984 -22.484 -22.156 1 90.5 226 THR A O 1
ATOM 1699 N N . LYS A 1 227 ? -19.609 -21.531 -20.703 1 86.44 227 LYS A N 1
ATOM 1700 C CA . LYS A 1 227 ? -18.469 -21.547 -21.609 1 86.44 227 LYS A CA 1
ATOM 1701 C C . LYS A 1 227 ? -18.047 -22.969 -21.953 1 86.44 227 LYS A C 1
ATOM 1703 O O . LYS A 1 227 ? -17.547 -23.234 -23.062 1 86.44 227 LYS A O 1
ATOM 1708 N N . LEU A 1 228 ? -18.266 -23.891 -21.047 1 90.81 228 LEU A N 1
ATOM 1709 C CA . LEU A 1 228 ? -17.891 -25.281 -21.234 1 90.81 228 LEU A CA 1
ATOM 1710 C C . LEU A 1 228 ? -19 -26.062 -21.938 1 90.81 228 LEU A C 1
ATOM 1712 O O . LEU A 1 228 ? -18.844 -27.25 -22.234 1 90.81 228 LEU A O 1
ATOM 1716 N N . GLY A 1 229 ? -20.156 -25.391 -22.125 1 92.12 229 GLY A N 1
ATOM 1717 C CA . GLY A 1 229 ? -21.281 -26.047 -22.781 1 92.12 229 GLY A CA 1
ATOM 1718 C C . GLY A 1 229 ? -22.062 -26.953 -21.844 1 92.12 229 GLY A C 1
ATOM 1719 O O . GLY A 1 229 ? -22.672 -27.938 -22.281 1 92.12 229 GLY A O 1
ATOM 1720 N N . ILE A 1 230 ? -21.938 -26.703 -20.625 1 94.38 230 ILE A N 1
ATOM 1721 C CA . ILE A 1 230 ? -22.672 -27.484 -19.625 1 94.38 230 ILE A CA 1
ATOM 1722 C C . ILE A 1 230 ? -23.906 -26.719 -19.156 1 94.38 230 ILE A C 1
ATOM 1724 O O . ILE A 1 230 ? -23.781 -25.609 -18.609 1 94.38 230 ILE A O 1
ATOM 1728 N N . SER A 1 231 ? -25.094 -27.203 -19.328 1 94.06 231 SER A N 1
ATOM 1729 C CA . SER A 1 231 ? -26.344 -26.516 -18.984 1 94.06 231 SER A CA 1
ATOM 1730 C C . SER A 1 231 ? -26.938 -27.031 -17.688 1 94.06 231 SER A C 1
ATOM 1732 O O . SER A 1 231 ? -27.953 -26.531 -17.219 1 94.06 231 SER A O 1
ATOM 1734 N N . LYS A 1 232 ? -26.281 -27.969 -17.078 1 95 232 LYS A N 1
ATOM 1735 C CA . LYS A 1 232 ? -26.781 -28.531 -15.836 1 95 232 LYS A C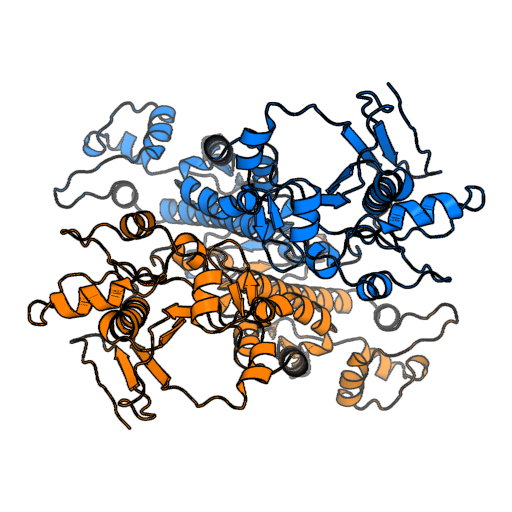A 1
ATOM 1736 C C . LYS A 1 232 ? -26.672 -27.531 -14.688 1 95 232 LYS A C 1
ATOM 1738 O O . LYS A 1 232 ? -25.703 -26.797 -14.586 1 95 232 LYS A O 1
ATOM 1743 N N . THR A 1 233 ? -27.641 -27.547 -13.812 1 94.31 233 THR A N 1
ATOM 1744 C CA . THR A 1 233 ? -27.688 -26.547 -12.742 1 94.31 233 THR A CA 1
ATOM 1745 C C . THR A 1 233 ? -27.406 -27.203 -11.391 1 94.31 233 THR A C 1
ATOM 1747 O O . THR A 1 233 ? -27.266 -26.516 -10.375 1 94.31 233 THR A O 1
ATOM 1750 N N . ASN A 1 234 ? -27.312 -28.578 -11.414 1 94.44 234 ASN A N 1
ATOM 1751 C CA . ASN A 1 234 ? -26.984 -29.328 -10.211 1 94.44 234 ASN A CA 1
ATOM 1752 C C . ASN A 1 234 ? -25.625 -30.016 -10.336 1 94.44 234 ASN A C 1
ATOM 1754 O O . ASN A 1 234 ? -25.438 -30.875 -11.195 1 94.44 234 ASN A O 1
ATOM 1758 N N . PRO A 1 235 ? -24.688 -29.656 -9.383 1 96 235 PRO A N 1
ATOM 1759 C CA . PRO A 1 235 ? -23.359 -30.234 -9.461 1 96 235 PRO A CA 1
ATOM 1760 C C . PRO A 1 235 ? -23.375 -31.766 -9.43 1 96 235 PRO A C 1
ATOM 1762 O O . PRO A 1 235 ? -22.531 -32.406 -10.062 1 96 235 PRO A O 1
ATOM 1765 N N . ASP A 1 236 ? -24.328 -32.344 -8.734 1 94 236 ASP A N 1
ATOM 1766 C CA . ASP A 1 236 ? -24.391 -33.812 -8.57 1 94 236 ASP A CA 1
ATOM 1767 C C . ASP A 1 236 ? -24.781 -34.469 -9.883 1 94 236 ASP A C 1
ATOM 1769 O O . ASP A 1 236 ? -24.609 -35.688 -10.031 1 94 236 ASP A O 1
ATOM 1773 N N . ASP A 1 237 ? -25.25 -33.719 -10.781 1 95.56 237 ASP A N 1
ATOM 1774 C CA . ASP A 1 237 ? -25.672 -34.281 -12.062 1 95.56 237 ASP A CA 1
ATOM 1775 C C . ASP A 1 237 ? -24.531 -34.312 -13.062 1 95.56 237 ASP A C 1
ATOM 1777 O O . ASP A 1 237 ? -24.672 -34.875 -14.156 1 95.56 237 ASP A O 1
ATOM 1781 N N . LEU A 1 238 ? -23.422 -33.75 -12.734 1 96.38 238 LEU A N 1
ATOM 1782 C CA . LEU A 1 238 ? -22.297 -33.688 -13.664 1 96.38 238 LEU A CA 1
ATOM 1783 C C . LEU A 1 238 ? -21.703 -35.094 -13.891 1 96.38 238 LEU A C 1
ATOM 1785 O O . LEU A 1 238 ? -21.594 -35.875 -12.953 1 96.38 238 LEU A O 1
ATOM 1789 N N . THR A 1 239 ? -21.375 -35.406 -15.156 1 96.25 239 THR A N 1
ATOM 1790 C CA . THR A 1 239 ? -20.625 -36.625 -15.469 1 96.25 239 THR A CA 1
ATOM 1791 C C . THR A 1 239 ? -19.172 -36.469 -15.039 1 96.25 239 THR A C 1
ATOM 1793 O O . THR A 1 239 ? -18.688 -35.375 -14.805 1 96.25 239 THR A O 1
ATOM 1796 N N . PRO A 1 240 ? -18.5 -37.562 -14.891 1 94.94 240 PRO A N 1
ATOM 1797 C CA . PRO A 1 240 ? -17.078 -37.5 -14.539 1 94.94 240 PRO A CA 1
ATOM 1798 C C . PRO A 1 240 ? -16.281 -36.625 -15.5 1 94.94 240 PRO A C 1
ATOM 1800 O O . PRO A 1 240 ? -15.367 -35.906 -15.078 1 94.94 240 PRO A O 1
ATOM 1803 N N . GLU A 1 241 ? -16.625 -36.656 -16.75 1 95.19 241 GLU A N 1
ATOM 1804 C CA . GLU A 1 241 ? -15.945 -35.844 -17.75 1 95.19 241 GLU A CA 1
ATOM 1805 C C . GLU A 1 241 ? -16.25 -34.344 -17.531 1 95.19 241 GLU A C 1
ATOM 1807 O O . GLU A 1 241 ? -15.359 -33.5 -17.641 1 95.19 241 GLU A O 1
ATOM 1812 N N . GLU A 1 242 ? -17.469 -34.125 -17.219 1 95.25 242 GLU A N 1
ATOM 1813 C CA . GLU A 1 242 ? -17.875 -32.75 -16.969 1 95.25 242 GLU A CA 1
ATOM 1814 C C . GLU A 1 242 ? -17.25 -32.219 -15.688 1 95.25 242 GLU A C 1
ATOM 1816 O O . GLU A 1 242 ? -16.891 -31.031 -15.609 1 95.25 242 GLU A O 1
ATOM 1821 N N . VAL A 1 243 ? -17.109 -33.062 -14.672 1 95.38 243 VAL A N 1
ATOM 1822 C CA . VAL A 1 243 ? -16.453 -32.688 -13.422 1 95.38 243 VAL A CA 1
ATOM 1823 C C . VAL A 1 243 ? -15.008 -32.281 -13.688 1 95.38 243 VAL A C 1
ATOM 1825 O O . VAL A 1 243 ? -14.516 -31.281 -13.156 1 95.38 243 VAL A O 1
ATOM 1828 N N . ASN A 1 244 ? -14.375 -33.062 -14.453 1 95.25 244 ASN A N 1
ATOM 1829 C CA . ASN A 1 244 ? -12.992 -32.781 -14.812 1 95.25 244 ASN A CA 1
ATOM 1830 C C . ASN A 1 244 ? -12.859 -31.422 -15.5 1 95.25 244 ASN A C 1
ATOM 1832 O O . ASN A 1 244 ? -12.039 -30.594 -15.102 1 95.25 244 ASN A O 1
ATOM 1836 N N . LYS A 1 245 ? -13.727 -31.172 -16.469 1 92.06 245 LYS A N 1
ATOM 1837 C CA . LYS A 1 245 ? -13.68 -29.922 -17.234 1 92.06 245 LYS A CA 1
ATOM 1838 C C . LYS A 1 245 ? -14 -28.734 -16.344 1 92.06 245 LYS A C 1
ATOM 1840 O O . LYS A 1 245 ? -13.406 -27.656 -16.5 1 92.06 245 LYS A O 1
ATOM 1845 N N . PHE A 1 246 ? -14.914 -28.953 -15.492 1 93.25 246 PHE A N 1
ATOM 1846 C CA . PHE A 1 246 ? -15.367 -27.875 -14.625 1 93.25 246 PHE A CA 1
ATOM 1847 C C . PHE A 1 246 ? -14.359 -27.609 -13.523 1 93.25 246 PHE A C 1
ATOM 1849 O O . PHE A 1 246 ? -14.055 -26.453 -13.227 1 93.25 246 PHE A O 1
ATOM 1856 N N . ALA A 1 247 ? -13.773 -28.641 -12.938 1 93 247 ALA A N 1
ATOM 1857 C CA . ALA A 1 247 ? -12.93 -28.5 -11.75 1 93 247 ALA A CA 1
ATOM 1858 C C . ALA A 1 247 ? -11.547 -27.984 -12.117 1 93 247 ALA A C 1
ATOM 1860 O O . ALA A 1 247 ? -10.867 -27.359 -11.297 1 93 247 ALA A O 1
ATOM 1861 N N . ARG A 1 248 ? -11.156 -28.203 -13.32 1 94.94 248 ARG A N 1
ATOM 1862 C CA . ARG A 1 248 ? -9.812 -27.812 -13.734 1 94.94 248 ARG A CA 1
ATOM 1863 C C . ARG A 1 248 ? -9.859 -26.672 -14.75 1 94.94 248 ARG A C 1
ATOM 1865 O O . ARG A 1 248 ? -10.641 -26.703 -15.695 1 94.94 248 ARG A O 1
ATOM 1872 N N . LEU A 1 249 ? -9.039 -25.688 -14.5 1 93.62 249 LEU A N 1
ATOM 1873 C CA . LEU A 1 249 ? -8.852 -24.625 -15.484 1 93.62 249 LEU A CA 1
ATOM 1874 C C . LEU A 1 249 ? -7.797 -25.016 -16.516 1 93.62 249 LEU A C 1
ATOM 1876 O O . LEU A 1 249 ? -7.879 -24.609 -17.672 1 93.62 249 LEU A O 1
ATOM 1880 N N . ASP A 1 250 ? -6.832 -25.781 -16.047 1 95.25 250 ASP A N 1
ATOM 1881 C CA . ASP A 1 250 ? -5.762 -26.328 -16.875 1 95.25 250 ASP A CA 1
ATOM 1882 C C . ASP A 1 250 ? -4.945 -25.203 -17.516 1 95.25 250 ASP A C 1
ATOM 1884 O O . ASP A 1 250 ? -4.707 -25.203 -18.734 1 95.25 250 ASP A O 1
ATOM 1888 N N . ILE A 1 251 ? -4.562 -24.266 -16.734 1 95.88 251 ILE A N 1
ATOM 1889 C CA . ILE A 1 251 ? -3.775 -23.125 -17.188 1 95.88 251 ILE A CA 1
ATOM 1890 C C . ILE A 1 251 ? -2.375 -23.578 -17.578 1 95.88 251 ILE A C 1
ATOM 1892 O O . ILE A 1 251 ? -1.738 -24.344 -16.859 1 95.88 251 ILE A O 1
ATOM 1896 N N . ASP A 1 252 ? -1.916 -23.172 -18.781 1 96.5 252 ASP A N 1
ATOM 1897 C CA . ASP A 1 252 ? -0.521 -23.344 -19.156 1 96.5 252 ASP A CA 1
ATOM 1898 C C . ASP A 1 252 ? 0.373 -22.297 -18.5 1 96.5 252 ASP A C 1
ATOM 1900 O O . ASP A 1 252 ? 0.309 -21.125 -18.828 1 96.5 252 ASP A O 1
ATOM 1904 N N . PRO A 1 253 ? 1.227 -22.75 -17.562 1 95.19 253 PRO A N 1
ATOM 1905 C CA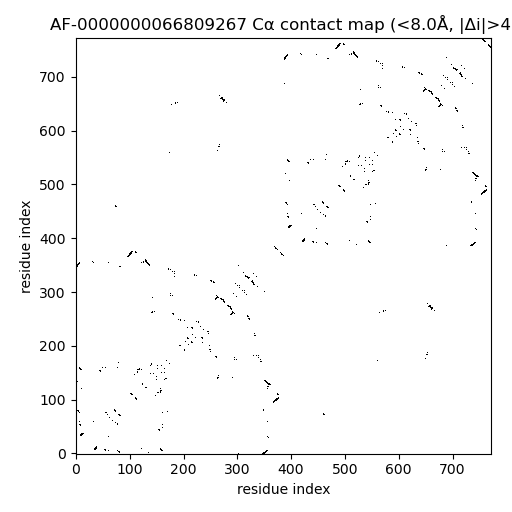 . PRO A 1 253 ? 2.053 -21.781 -16.844 1 95.19 253 PRO A CA 1
ATOM 1906 C C . PRO A 1 253 ? 2.904 -20.922 -17.766 1 95.19 253 PRO A C 1
ATOM 1908 O O . PRO A 1 253 ? 3.207 -19.781 -17.438 1 95.19 253 PRO A O 1
ATOM 1911 N N . ASN A 1 254 ? 3.244 -21.375 -18.906 1 95.12 254 ASN A N 1
ATOM 1912 C CA . ASN A 1 254 ? 4.105 -20.641 -19.844 1 95.12 254 ASN A CA 1
ATOM 1913 C C . ASN A 1 254 ? 3.338 -19.562 -20.594 1 95.12 254 ASN A C 1
ATOM 1915 O O . ASN A 1 254 ? 3.941 -18.688 -21.219 1 95.12 254 ASN A O 1
ATOM 1919 N N . SER A 1 255 ? 2.096 -19.594 -20.484 1 96.31 255 SER A N 1
ATOM 1920 C CA . SER A 1 255 ? 1.282 -18.641 -21.234 1 96.31 255 SER A CA 1
ATOM 1921 C C . SER A 1 255 ? 0.845 -17.484 -20.344 1 96.31 255 SER A C 1
ATOM 1923 O O . SER A 1 255 ? 0.258 -16.516 -20.828 1 96.31 255 SER A O 1
ATOM 1925 N N . ILE A 1 256 ? 1.107 -17.562 -19.062 1 96.69 256 ILE A N 1
ATOM 1926 C CA . ILE A 1 256 ? 0.623 -16.578 -18.109 1 96.69 256 ILE A CA 1
ATOM 1927 C C . ILE A 1 256 ? 1.25 -15.211 -18.406 1 96.69 256 ILE A C 1
ATOM 1929 O O . ILE A 1 256 ? 2.475 -15.094 -18.484 1 96.69 256 ILE A O 1
ATOM 1933 N N . THR A 1 257 ? 0.415 -14.227 -18.594 1 95.12 257 THR A N 1
ATOM 1934 C CA . THR A 1 257 ? 0.888 -12.875 -18.891 1 95.12 257 THR A CA 1
ATOM 1935 C C . THR A 1 257 ? 0.744 -11.977 -17.672 1 95.12 257 THR A C 1
ATOM 1937 O O . THR A 1 257 ? 1.32 -10.883 -17.625 1 95.12 257 THR A O 1
ATOM 1940 N N . TRP A 1 258 ? -0.038 -12.406 -16.719 1 97 258 TRP A N 1
ATOM 1941 C CA . TRP A 1 258 ? -0.281 -11.617 -15.523 1 97 258 TRP A CA 1
ATOM 1942 C C . TRP A 1 258 ? 0.939 -11.625 -14.609 1 97 258 TRP A C 1
ATOM 1944 O O . TRP A 1 258 ? 1.348 -12.68 -14.125 1 97 258 TRP A O 1
ATOM 1954 N N . ARG A 1 259 ? 1.55 -10.484 -14.352 1 97.56 259 ARG A N 1
ATOM 1955 C CA . ARG A 1 259 ? 2.719 -10.328 -13.492 1 97.56 259 ARG A CA 1
ATOM 1956 C C . ARG A 1 259 ? 2.344 -9.648 -12.18 1 97.56 259 ARG A C 1
ATOM 1958 O O . ARG A 1 259 ? 1.265 -9.07 -12.062 1 97.56 259 ARG A O 1
ATOM 1965 N N . ARG A 1 260 ? 3.16 -9.852 -11.18 1 98.12 260 ARG A N 1
ATOM 1966 C CA . ARG A 1 260 ? 2.98 -9.109 -9.938 1 98.12 260 ARG A CA 1
ATOM 1967 C C . ARG A 1 260 ? 3.416 -7.656 -10.102 1 98.12 260 ARG A C 1
ATOM 1969 O O . ARG A 1 260 ? 4.004 -7.289 -11.125 1 98.12 260 ARG A O 1
ATOM 1976 N N . VAL A 1 261 ? 3.006 -6.824 -9.102 1 97.69 261 VAL A N 1
ATOM 1977 C CA . VAL A 1 261 ? 3.381 -5.418 -9.203 1 97.69 261 VAL A CA 1
ATOM 1978 C C . VAL A 1 261 ? 3.83 -4.902 -7.84 1 97.69 261 VAL A C 1
ATOM 1980 O O . VAL A 1 261 ? 3.443 -5.453 -6.805 1 97.69 261 VAL A O 1
ATOM 1983 N N . MET A 1 262 ? 4.656 -3.939 -7.84 1 96.38 262 MET A N 1
ATOM 1984 C CA . MET A 1 262 ? 5.113 -3.186 -6.676 1 96.38 262 MET A CA 1
ATOM 1985 C C . MET A 1 262 ? 5.449 -1.748 -7.059 1 96.38 262 MET A C 1
ATOM 1987 O O . MET A 1 262 ? 6.047 -1.505 -8.109 1 96.38 262 MET A O 1
ATOM 1991 N N . ASP A 1 263 ? 5.066 -0.838 -6.203 1 93 263 ASP A N 1
ATOM 1992 C CA . ASP A 1 263 ? 5.293 0.562 -6.547 1 93 263 ASP A CA 1
ATOM 1993 C C . ASP A 1 263 ? 6.613 1.063 -5.969 1 93 263 ASP A C 1
ATOM 1995 O O . ASP A 1 263 ? 6.652 2.098 -5.297 1 93 263 ASP A O 1
ATOM 1999 N N . ILE A 1 264 ? 7.637 0.369 -6.16 1 92.25 264 ILE A N 1
ATOM 2000 C CA . ILE A 1 264 ? 9.023 0.658 -5.82 1 92.25 264 ILE A CA 1
ATOM 2001 C C . ILE A 1 264 ? 9.922 0.385 -7.027 1 92.25 264 ILE A C 1
ATOM 2003 O O . ILE A 1 264 ? 9.688 -0.563 -7.781 1 92.25 264 ILE A O 1
ATOM 2007 N N . ASN A 1 265 ? 10.93 1.278 -7.215 1 89.44 265 ASN A N 1
ATOM 2008 C CA . ASN A 1 265 ? 11.891 1.003 -8.273 1 89.44 265 ASN A CA 1
ATOM 2009 C C . ASN A 1 265 ? 12.859 -0.104 -7.879 1 89.44 265 ASN A C 1
ATOM 2011 O O . ASN A 1 265 ? 13.953 0.172 -7.383 1 89.44 265 ASN A O 1
ATOM 2015 N N . ASP A 1 266 ? 12.469 -1.288 -8.102 1 94.12 266 ASP A N 1
ATOM 2016 C CA . ASP A 1 266 ? 13.258 -2.461 -7.75 1 94.12 266 ASP A CA 1
ATOM 2017 C C . ASP A 1 266 ? 13.664 -3.244 -8.992 1 94.12 266 ASP A C 1
ATOM 2019 O O . ASP A 1 266 ? 12.938 -4.133 -9.438 1 94.12 266 ASP A O 1
ATOM 2023 N N . ARG A 1 267 ? 14.797 -2.965 -9.469 1 92.19 267 ARG A N 1
ATOM 2024 C CA . ARG A 1 267 ? 15.242 -3.564 -10.727 1 92.19 267 ARG A CA 1
ATOM 2025 C C . ARG A 1 267 ? 15.453 -5.066 -10.57 1 92.19 267 ARG A C 1
ATOM 2027 O O . ARG A 1 267 ? 15.344 -5.82 -11.539 1 92.19 267 ARG A O 1
ATOM 2034 N N . PHE A 1 268 ? 15.742 -5.523 -9.43 1 96.88 268 PHE A N 1
ATOM 2035 C CA . PHE A 1 268 ? 16.078 -6.926 -9.227 1 96.88 268 PHE A CA 1
ATOM 2036 C C . PHE A 1 268 ? 14.828 -7.797 -9.266 1 96.88 268 PHE A C 1
ATOM 2038 O O . PHE A 1 268 ? 14.922 -9.023 -9.352 1 96.88 268 PHE A O 1
ATOM 2045 N N . LEU A 1 269 ? 13.68 -7.191 -9.25 1 97.38 269 LEU A N 1
ATOM 2046 C CA . LEU A 1 269 ? 12.438 -7.941 -9.312 1 97.38 269 LEU A CA 1
ATOM 2047 C C . LEU A 1 269 ? 11.906 -8 -10.742 1 97.38 269 LEU A C 1
ATOM 2049 O O . LEU A 1 269 ? 10.906 -8.672 -11.008 1 97.38 269 LEU A O 1
ATOM 2053 N N . ARG A 1 270 ? 12.562 -7.43 -11.664 1 96 270 ARG A N 1
ATOM 2054 C CA . ARG A 1 270 ? 12.062 -7.348 -13.039 1 96 270 ARG A CA 1
ATOM 2055 C C . ARG A 1 270 ? 11.961 -8.734 -13.664 1 96 270 ARG A C 1
ATOM 2057 O O . ARG A 1 270 ? 11.07 -8.984 -14.484 1 96 270 ARG A O 1
ATOM 2064 N N . LYS A 1 271 ? 12.836 -9.539 -13.445 1 97.5 271 LYS A N 1
ATOM 2065 C CA . LYS A 1 271 ? 12.797 -10.945 -13.836 1 97.5 271 LYS A CA 1
ATOM 2066 C C . LYS A 1 271 ? 13.25 -11.844 -12.695 1 97.5 271 LYS A C 1
ATOM 2068 O O . LYS A 1 271 ? 14.367 -11.703 -12.188 1 97.5 271 LYS A O 1
ATOM 2073 N N . ILE A 1 272 ? 12.352 -12.758 -12.32 1 98 272 ILE A N 1
ATOM 2074 C CA . ILE A 1 272 ? 12.625 -13.586 -11.156 1 98 272 ILE A CA 1
ATOM 2075 C C . ILE A 1 272 ? 12.094 -14.992 -11.391 1 98 272 ILE A C 1
ATOM 2077 O O . ILE A 1 272 ? 11.297 -15.219 -12.305 1 98 272 ILE A O 1
ATOM 2081 N N . ALA A 1 273 ? 12.539 -15.914 -10.625 1 97.69 273 ALA A N 1
ATOM 2082 C CA . ALA A 1 273 ? 11.961 -17.25 -10.523 1 97.69 273 ALA A CA 1
ATOM 2083 C C . ALA A 1 273 ? 11.266 -17.453 -9.18 1 97.69 273 ALA A C 1
ATOM 2085 O O . ALA A 1 273 ? 11.836 -17.141 -8.125 1 97.69 273 ALA A O 1
ATOM 2086 N N . ILE A 1 274 ? 10.039 -17.938 -9.234 1 98.06 274 ILE A N 1
ATOM 2087 C CA . ILE A 1 274 ? 9.25 -18.094 -8.016 1 98.06 274 ILE A CA 1
ATOM 2088 C C . ILE A 1 274 ? 9.031 -19.594 -7.746 1 98.06 274 ILE A C 1
ATOM 2090 O O . ILE A 1 274 ? 9.305 -20.422 -8.602 1 98.06 274 ILE A O 1
ATOM 2094 N N . GLY A 1 275 ? 8.5 -19.875 -6.5 1 97.25 275 GLY A N 1
ATOM 2095 C CA . GLY A 1 275 ? 8.141 -21.234 -6.141 1 97.25 275 GLY A CA 1
ATOM 2096 C C . GLY A 1 275 ? 9.344 -22.109 -5.824 1 97.25 275 GLY A C 1
ATOM 2097 O O . GLY A 1 275 ? 9.367 -23.297 -6.156 1 97.25 275 GLY A O 1
ATOM 2098 N N . GLN A 1 276 ? 10.352 -21.5 -5.277 1 96.25 276 GLN A N 1
ATOM 2099 C CA . GLN A 1 276 ? 11.594 -22.234 -5.066 1 96.25 276 GLN A CA 1
ATOM 2100 C C . GLN A 1 276 ? 11.641 -22.859 -3.67 1 96.25 276 GLN A C 1
ATOM 2102 O O . GLN A 1 276 ? 12.641 -23.469 -3.285 1 96.25 276 GLN A O 1
ATOM 2107 N N . GLY A 1 277 ? 10.594 -22.656 -2.99 1 92.88 277 GLY A N 1
ATOM 2108 C CA . GLY A 1 277 ? 10.508 -23.297 -1.687 1 92.88 277 GLY A CA 1
ATOM 2109 C C . GLY A 1 277 ? 10.25 -24.797 -1.771 1 92.88 277 GLY A C 1
ATOM 2110 O O . GLY A 1 277 ? 9.789 -25.297 -2.801 1 92.88 277 GLY A O 1
ATOM 2111 N N . LEU A 1 278 ? 10.438 -25.469 -0.686 1 90.44 278 LEU A N 1
ATOM 2112 C CA . LEU A 1 278 ? 10.266 -26.922 -0.641 1 90.44 278 LEU A CA 1
ATOM 2113 C C . LEU A 1 278 ? 8.789 -27.297 -0.768 1 90.44 278 LEU A C 1
ATOM 2115 O O . LEU A 1 278 ? 8.453 -28.297 -1.4 1 90.44 278 LEU A O 1
ATOM 2119 N N . ASP A 1 279 ? 7.969 -26.5 -0.309 1 88.94 279 ASP A N 1
ATOM 2120 C CA . ASP A 1 279 ? 6.543 -26.812 -0.261 1 88.94 279 ASP A CA 1
ATOM 2121 C C . ASP A 1 279 ? 5.906 -26.672 -1.642 1 88.94 279 ASP A C 1
ATOM 2123 O O . ASP A 1 279 ? 4.812 -27.188 -1.881 1 88.94 279 ASP A O 1
ATOM 2127 N N . GLU A 1 280 ? 6.551 -26.031 -2.545 1 90.25 280 GLU A N 1
ATOM 2128 C CA . GLU A 1 280 ? 5.984 -25.797 -3.871 1 90.25 280 GLU A CA 1
ATOM 2129 C C . GLU A 1 280 ? 6.297 -26.953 -4.812 1 90.25 280 GLU A C 1
ATOM 2131 O O . GLU A 1 280 ? 5.949 -26.922 -5.996 1 90.25 280 GLU A O 1
ATOM 2136 N N . LYS A 1 281 ? 6.926 -28.047 -4.32 1 86.69 281 LYS A N 1
ATOM 2137 C CA . LYS A 1 281 ? 7.086 -29.328 -4.984 1 86.69 281 LYS A CA 1
ATOM 2138 C C . LYS A 1 281 ? 7.656 -29.156 -6.391 1 86.69 281 LYS A C 1
ATOM 2140 O O . LYS A 1 281 ? 7.148 -29.75 -7.348 1 86.69 281 LYS A O 1
ATOM 2145 N N . GLY A 1 282 ? 8.594 -28.25 -6.523 1 87.69 282 GLY A N 1
ATOM 2146 C CA . GLY A 1 282 ? 9.32 -28.109 -7.777 1 87.69 282 GLY A CA 1
ATOM 2147 C C . GLY A 1 282 ? 8.578 -27.266 -8.797 1 87.69 282 GLY A C 1
ATOM 2148 O O . GLY A 1 282 ? 9.016 -27.141 -9.945 1 87.69 282 GLY A O 1
ATOM 2149 N N . MET A 1 283 ? 7.453 -26.719 -8.492 1 91.44 283 MET A N 1
ATOM 2150 C CA . MET A 1 283 ? 6.699 -25.859 -9.406 1 91.44 283 MET A CA 1
ATOM 2151 C C . MET A 1 283 ? 7.328 -24.484 -9.5 1 91.44 283 MET A C 1
ATOM 2153 O O . MET A 1 283 ? 6.707 -23.484 -9.109 1 91.44 283 MET A O 1
ATOM 2157 N N . VAL A 1 284 ? 8.461 -24.453 -10.117 1 95.44 284 VAL A N 1
ATOM 2158 C CA . VAL A 1 284 ? 9.211 -23.219 -10.32 1 95.44 284 VAL A CA 1
ATOM 2159 C C . VAL A 1 284 ? 8.82 -22.594 -11.656 1 95.44 284 VAL A C 1
ATOM 2161 O O . VAL A 1 284 ? 8.648 -23.297 -12.656 1 95.44 284 VAL A O 1
ATOM 2164 N N . ARG A 1 285 ? 8.68 -21.312 -11.633 1 95.25 285 ARG A N 1
ATOM 2165 C CA . ARG A 1 285 ? 8.414 -20.641 -12.906 1 95.25 285 ARG A CA 1
ATOM 2166 C C . ARG A 1 285 ? 9.008 -19.234 -12.922 1 95.25 285 ARG A C 1
ATOM 2168 O O . ARG A 1 285 ? 9.125 -18.594 -11.875 1 95.25 285 ARG A O 1
ATOM 2175 N N . GLU A 1 286 ? 9.266 -18.812 -14.102 1 96.19 286 GLU A N 1
ATOM 2176 C CA . GLU A 1 286 ? 9.797 -17.469 -14.32 1 96.19 286 GLU A CA 1
ATOM 2177 C C . GLU A 1 286 ? 8.68 -16.438 -14.461 1 96.19 286 GLU A C 1
ATOM 2179 O O . GLU A 1 286 ? 7.664 -16.703 -15.109 1 96.19 286 GLU A O 1
ATOM 2184 N N . THR A 1 287 ? 8.852 -15.352 -13.82 1 97.38 287 THR A N 1
ATOM 2185 C CA . THR A 1 287 ? 7.945 -14.219 -13.914 1 97.38 287 THR A CA 1
ATOM 2186 C C . THR A 1 287 ? 8.656 -12.922 -13.523 1 97.38 287 THR A C 1
ATOM 2188 O O . THR A 1 287 ? 9.867 -12.789 -13.727 1 97.38 287 THR A O 1
ATOM 2191 N N . GLY A 1 288 ? 7.887 -11.922 -13.07 1 97.19 288 GLY A N 1
ATOM 2192 C CA . GLY A 1 288 ? 8.477 -10.664 -12.648 1 97.19 288 GLY A CA 1
ATOM 2193 C C . GLY A 1 288 ? 7.473 -9.695 -12.055 1 97.19 288 GLY A C 1
ATOM 2194 O O . GLY A 1 288 ? 6.293 -10.031 -11.914 1 97.19 288 GLY A O 1
ATOM 2195 N N . PHE A 1 289 ? 8.039 -8.578 -11.617 1 98 289 PHE A N 1
ATOM 2196 C CA . PHE A 1 289 ? 7.234 -7.48 -11.094 1 98 289 PHE A CA 1
ATOM 2197 C C . PHE A 1 289 ? 7.266 -6.281 -12.031 1 98 289 PHE A C 1
ATOM 2199 O O . PHE A 1 289 ? 8.312 -5.957 -12.594 1 98 289 PHE A O 1
ATOM 2206 N N . ASP A 1 290 ? 6.176 -5.672 -12.203 1 96.69 290 ASP A N 1
ATOM 2207 C CA . ASP A 1 290 ? 6.066 -4.359 -12.836 1 96.69 290 ASP A CA 1
ATOM 2208 C C . ASP A 1 290 ? 5.727 -3.283 -11.812 1 96.69 290 ASP A C 1
ATOM 2210 O O . ASP A 1 290 ? 5.398 -3.594 -10.664 1 96.69 290 ASP A O 1
ATOM 2214 N N . ILE A 1 291 ? 5.887 -2.031 -12.242 1 94.31 291 ILE A N 1
ATOM 2215 C CA . ILE A 1 291 ? 5.438 -0.943 -11.383 1 94.31 291 ILE A CA 1
ATOM 2216 C C . ILE A 1 291 ? 3.918 -0.992 -11.242 1 94.31 291 ILE A C 1
ATOM 2218 O O . ILE A 1 291 ? 3.207 -1.329 -12.188 1 94.31 291 ILE A O 1
ATOM 2222 N N . SER A 1 292 ? 3.357 -0.643 -10.156 1 94.44 292 SER A N 1
ATOM 2223 C CA . SER A 1 292 ? 1.951 -0.854 -9.828 1 94.44 292 SER A CA 1
ATOM 2224 C C . SER A 1 292 ? 1.041 -0.15 -10.828 1 94.44 292 SER A C 1
ATOM 2226 O O . SER A 1 292 ? -0.01 -0.678 -11.195 1 94.44 292 SER A O 1
ATOM 2228 N N . VAL A 1 293 ? 1.449 0.987 -11.289 1 88.81 293 VAL A N 1
ATOM 2229 C CA . VAL A 1 293 ? 0.58 1.792 -12.141 1 88.81 293 VAL A CA 1
ATOM 2230 C C . VAL A 1 293 ? 0.505 1.173 -13.539 1 88.81 293 VAL A C 1
ATOM 2232 O O . VAL A 1 293 ? -0.328 1.569 -14.352 1 88.81 293 VAL A O 1
ATOM 2235 N N . ALA A 1 294 ? 1.29 0.193 -13.852 1 91.81 294 ALA A N 1
ATOM 2236 C CA . ALA A 1 294 ? 1.239 -0.52 -15.125 1 91.81 294 ALA A CA 1
ATOM 2237 C C . ALA A 1 294 ? 0.174 -1.611 -15.102 1 91.81 294 ALA A C 1
ATOM 2239 O O . ALA A 1 294 ? -0.131 -2.213 -16.141 1 91.81 294 ALA A O 1
ATOM 2240 N N . SER A 1 295 ? -0.43 -1.864 -14.023 1 94.69 295 SER A N 1
ATOM 2241 C CA . SER A 1 295 ? -1.44 -2.906 -13.883 1 94.69 295 SER A CA 1
ATOM 2242 C C . SER A 1 295 ? -2.654 -2.627 -14.758 1 94.69 295 SER A C 1
ATOM 2244 O O . SER A 1 295 ? -3.105 -1.483 -14.859 1 94.69 295 SER A O 1
ATOM 2246 N N . GLU A 1 296 ? -3.223 -3.646 -15.336 1 92.62 296 GLU A N 1
ATOM 2247 C CA . GLU A 1 296 ? -4.453 -3.529 -16.125 1 92.62 296 GLU A CA 1
ATOM 2248 C C . GLU A 1 296 ? -5.617 -3.068 -15.242 1 92.62 296 GLU A C 1
ATOM 2250 O O . GLU A 1 296 ? -6.594 -2.514 -15.75 1 92.62 296 GLU A O 1
ATOM 2255 N N . ILE A 1 297 ? -5.492 -3.287 -13.984 1 92.88 297 ILE A N 1
ATOM 2256 C CA . ILE A 1 297 ? -6.543 -2.863 -13.062 1 92.88 297 ILE A CA 1
ATOM 2257 C C . ILE A 1 297 ? -6.668 -1.342 -13.086 1 92.88 297 ILE A C 1
ATOM 2259 O O . ILE A 1 297 ? -7.762 -0.8 -12.922 1 92.88 297 ILE A O 1
ATOM 2263 N N . VAL A 1 298 ? -5.527 -0.7 -13.281 1 85.75 298 VAL A N 1
ATOM 2264 C CA . VAL A 1 298 ? -5.57 0.753 -13.398 1 85.75 298 VAL A CA 1
ATOM 2265 C C . VAL A 1 298 ? -6.465 1.149 -14.57 1 85.75 298 VAL A C 1
ATOM 2267 O O . VAL A 1 298 ? -7.273 2.072 -14.461 1 85.75 298 VAL A O 1
ATOM 2270 N N . ALA A 1 299 ? -6.383 0.474 -15.703 1 84.69 299 ALA A N 1
ATOM 2271 C CA . ALA A 1 299 ? -7.219 0.736 -16.875 1 84.69 299 ALA A CA 1
ATOM 2272 C C . ALA A 1 299 ? -8.688 0.455 -16.578 1 84.69 299 ALA A C 1
ATOM 2274 O O . ALA A 1 299 ? -9.57 1.211 -16.984 1 84.69 299 ALA A O 1
ATOM 2275 N N . VAL A 1 300 ? -8.906 -0.606 -15.859 1 88.31 300 VAL A N 1
ATOM 2276 C CA . VAL A 1 300 ? -10.266 -0.953 -15.469 1 88.31 300 VAL A CA 1
ATOM 2277 C C . VAL A 1 300 ? -10.875 0.183 -14.656 1 88.31 300 VAL A C 1
ATOM 2279 O O . VAL A 1 300 ? -12 0.614 -14.922 1 88.31 300 VAL A O 1
ATOM 2282 N N . LEU A 1 301 ? -10.125 0.687 -13.648 1 81.69 301 LEU A N 1
ATOM 2283 C CA . LEU A 1 301 ? -10.625 1.74 -12.773 1 81.69 301 LEU A CA 1
ATOM 2284 C C . LEU A 1 301 ? -10.828 3.039 -13.539 1 81.69 301 LEU A C 1
ATOM 2286 O O . LEU A 1 301 ? -11.75 3.803 -13.242 1 81.69 301 LEU A O 1
ATOM 2290 N N . ALA A 1 302 ? -9.961 3.221 -14.562 1 73.62 302 ALA A N 1
ATOM 2291 C CA . ALA A 1 302 ? -10.062 4.441 -15.359 1 73.62 302 ALA A CA 1
ATOM 2292 C C . ALA A 1 302 ? -11.297 4.41 -16.25 1 73.62 302 ALA A C 1
ATOM 2294 O O . ALA A 1 302 ? -11.867 5.457 -16.578 1 73.62 302 ALA A O 1
ATOM 2295 N N . LEU A 1 303 ? -11.797 3.266 -16.609 1 76.19 303 LEU A N 1
ATOM 2296 C CA . LEU A 1 303 ? -12.828 3.15 -17.625 1 76.19 303 LEU A CA 1
ATOM 2297 C C . LEU A 1 303 ? -14.172 2.791 -17 1 76.19 303 LEU A C 1
ATOM 2299 O O . LEU A 1 303 ? -15.219 2.938 -17.641 1 76.19 303 LEU A O 1
ATOM 2303 N N . THR A 1 304 ? -14.117 2.338 -15.781 1 82.56 304 THR A N 1
ATOM 2304 C CA . THR A 1 304 ? -15.336 1.831 -15.164 1 82.56 304 THR A CA 1
ATOM 2305 C C . THR A 1 304 ? -16.328 2.965 -14.922 1 82.56 304 THR A C 1
ATOM 2307 O O . THR A 1 304 ? -15.93 4.094 -14.633 1 82.56 304 THR A O 1
ATOM 2310 N N . THR A 1 305 ? -17.625 2.633 -15.008 1 73.94 305 THR A N 1
ATOM 2311 C CA . THR A 1 305 ? -18.688 3.627 -14.844 1 73.94 305 THR A CA 1
ATOM 2312 C C . THR A 1 305 ? -19.531 3.322 -13.609 1 73.94 305 THR A C 1
ATOM 2314 O O . THR A 1 305 ? -20.391 4.121 -13.227 1 73.94 305 THR A O 1
ATOM 2317 N N . SER A 1 306 ? -19.359 2.191 -13.125 1 74.62 306 SER A N 1
ATOM 2318 C CA . SER A 1 306 ? -20.078 1.733 -11.938 1 74.62 306 SER A CA 1
ATOM 2319 C C . SER A 1 306 ? -19.375 0.545 -11.289 1 74.62 306 SER A C 1
ATOM 2321 O O . SER A 1 306 ? -18.438 -0.016 -11.867 1 74.62 306 SER A O 1
ATOM 2323 N N . LEU A 1 307 ? -19.859 0.253 -10.156 1 79.56 307 LEU A N 1
ATOM 2324 C CA . LEU A 1 307 ? -19.312 -0.915 -9.477 1 79.56 307 LEU A CA 1
ATOM 2325 C C . LEU A 1 307 ? -19.578 -2.186 -10.273 1 79.56 307 LEU A C 1
ATOM 2327 O O . LEU A 1 307 ? -18.719 -3.062 -10.367 1 79.56 307 LEU A O 1
ATOM 2331 N N . ALA A 1 308 ? -20.797 -2.275 -10.773 1 83.56 308 ALA A N 1
ATOM 2332 C CA . ALA A 1 308 ? -21.141 -3.434 -11.594 1 83.56 308 ALA A CA 1
ATOM 2333 C C . ALA A 1 308 ? -20.266 -3.521 -12.828 1 83.56 308 ALA A C 1
ATOM 2335 O O . ALA A 1 308 ? -19.797 -4.605 -13.195 1 83.56 308 ALA A O 1
ATOM 2336 N N . ASP A 1 309 ? -20 -2.414 -13.43 1 85.88 309 ASP A N 1
ATOM 2337 C CA . ASP A 1 309 ? -19.125 -2.359 -14.594 1 85.88 309 ASP A CA 1
ATOM 2338 C C . ASP A 1 309 ? -17.688 -2.738 -14.234 1 85.88 309 ASP A C 1
ATOM 2340 O O . ASP A 1 309 ? -17.016 -3.432 -14.992 1 85.88 309 ASP A O 1
ATOM 2344 N N . M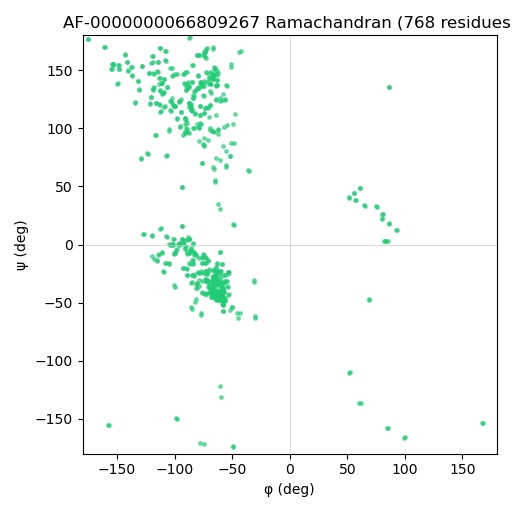ET A 1 310 ? -17.25 -2.287 -13.102 1 86.75 310 MET A N 1
ATOM 2345 C CA . MET A 1 310 ? -15.906 -2.623 -12.633 1 86.75 310 MET A CA 1
ATOM 2346 C C . MET A 1 310 ? -15.742 -4.133 -12.492 1 86.75 310 MET A C 1
ATOM 2348 O O . MET A 1 310 ? -14.75 -4.699 -12.961 1 86.75 310 MET A O 1
ATOM 2352 N N . ARG A 1 311 ? -16.719 -4.785 -11.906 1 87.5 311 ARG A N 1
ATOM 2353 C CA . ARG A 1 311 ? -16.688 -6.23 -11.703 1 87.5 311 ARG A CA 1
ATOM 2354 C C . ARG A 1 311 ? -16.625 -6.965 -13.039 1 87.5 311 ARG A C 1
ATOM 2356 O O . ARG A 1 311 ? -15.875 -7.934 -13.188 1 87.5 311 ARG A O 1
ATOM 2363 N N . LYS A 1 312 ? -17.438 -6.473 -13.906 1 89.06 312 LYS A N 1
ATOM 2364 C CA . LYS A 1 312 ? -17.453 -7.078 -15.242 1 89.06 312 LYS A CA 1
ATOM 2365 C C . LYS A 1 312 ? -16.094 -6.945 -15.922 1 89.06 312 LYS A C 1
ATOM 2367 O O . LYS A 1 312 ? -15.578 -7.914 -16.484 1 89.06 312 LYS A O 1
ATOM 2372 N N . ARG A 1 313 ? -15.516 -5.801 -15.859 1 90.75 313 ARG A N 1
ATOM 2373 C CA . ARG A 1 313 ? -14.234 -5.547 -16.5 1 90.75 313 ARG A CA 1
ATOM 2374 C C . ARG A 1 313 ? -13.117 -6.34 -15.836 1 90.75 313 ARG A C 1
ATOM 2376 O O . ARG A 1 313 ? -12.242 -6.891 -16.516 1 90.75 313 ARG A O 1
ATOM 2383 N N . LEU A 1 314 ? -13.148 -6.395 -14.547 1 92.25 314 LEU A N 1
ATOM 2384 C CA . LEU A 1 314 ? -12.172 -7.215 -13.828 1 92.25 314 LEU A CA 1
ATOM 2385 C C . LEU A 1 314 ? -12.266 -8.672 -14.266 1 92.25 314 LEU A C 1
ATOM 2387 O O . LEU A 1 314 ? -11.242 -9.328 -14.492 1 92.25 314 LEU A O 1
ATOM 2391 N N . GLY A 1 315 ? -13.469 -9.148 -14.375 1 91 315 GLY A N 1
ATOM 2392 C CA . GLY A 1 315 ? -13.703 -10.539 -14.742 1 91 315 GLY A CA 1
ATOM 2393 C C . GLY A 1 315 ? -13.211 -10.883 -16.141 1 91 315 GLY A C 1
ATOM 2394 O O . GLY A 1 315 ? -12.766 -12.008 -16.375 1 91 315 GLY A O 1
ATOM 2395 N N . LYS A 1 316 ? -13.148 -9.914 -17 1 91.44 316 LYS A N 1
ATOM 2396 C CA . LYS A 1 316 ? -12.836 -10.148 -18.406 1 91.44 316 LYS A CA 1
ATOM 2397 C C . LYS A 1 316 ? -11.336 -10.062 -18.656 1 91.44 316 LYS A C 1
ATOM 2399 O O . LYS A 1 316 ? -10.875 -10.32 -19.766 1 91.44 316 LYS A O 1
ATOM 2404 N N . MET A 1 317 ? -10.617 -9.742 -17.703 1 94.12 317 MET A N 1
ATOM 2405 C CA . MET A 1 317 ? -9.172 -9.68 -17.891 1 94.12 317 MET A CA 1
ATOM 2406 C C . MET A 1 317 ? -8.609 -11.062 -18.219 1 94.12 317 MET A C 1
ATOM 2408 O O . MET A 1 317 ? -8.977 -12.055 -17.594 1 94.12 317 MET A O 1
ATOM 2412 N N . VAL A 1 318 ? -7.723 -11.078 -19.172 1 95.19 318 VAL A N 1
ATOM 2413 C CA . VAL A 1 318 ? -7.098 -12.32 -19.609 1 95.19 318 VAL A CA 1
ATOM 2414 C C . VAL A 1 318 ? -5.828 -12.578 -18.812 1 95.19 318 VAL A C 1
ATOM 2416 O O . VAL A 1 318 ? -4.988 -11.688 -18.672 1 95.19 318 VAL A O 1
ATOM 2419 N N . ILE A 1 319 ? -5.676 -13.781 -18.328 1 95.5 319 ILE A N 1
ATOM 2420 C CA . ILE A 1 319 ? -4.516 -14.078 -17.5 1 95.5 319 ILE A CA 1
ATOM 2421 C C . ILE A 1 319 ? -3.559 -15 -18.25 1 95.5 319 ILE A C 1
ATOM 2423 O O . ILE A 1 319 ? -2.385 -15.117 -17.891 1 95.5 319 ILE A O 1
ATOM 2427 N N . GLY A 1 320 ? -3.98 -15.719 -19.188 1 96.06 320 GLY A N 1
ATOM 2428 C CA . GLY A 1 320 ? -3.213 -16.656 -19.984 1 96.06 320 GLY A CA 1
ATOM 2429 C C . GLY A 1 320 ? -4.082 -17.578 -20.828 1 96.06 320 GLY A C 1
ATOM 2430 O O . GLY A 1 320 ? -5.152 -17.188 -21.281 1 96.06 320 GLY A O 1
ATOM 2431 N N . ASN A 1 321 ? -3.504 -18.734 -21.109 1 96.12 321 ASN A N 1
ATOM 2432 C CA . ASN A 1 321 ? -4.203 -19.75 -21.906 1 96.12 321 ASN A CA 1
ATOM 2433 C C . ASN A 1 321 ? -4.191 -21.109 -21.203 1 96.12 321 ASN A C 1
ATOM 2435 O O . ASN A 1 321 ? -3.322 -21.375 -20.375 1 96.12 321 ASN A O 1
ATOM 2439 N N . THR A 1 322 ? -5.254 -21.891 -21.578 1 94.88 322 THR A N 1
ATOM 2440 C CA . THR A 1 322 ? -5.199 -23.297 -21.188 1 94.88 322 THR A CA 1
ATOM 2441 C C . THR A 1 322 ? -4.16 -24.047 -22.016 1 94.88 322 THR A C 1
ATOM 2443 O O . THR A 1 322 ? -3.635 -23.516 -23 1 94.88 322 THR A O 1
ATOM 2446 N N . ARG A 1 323 ? -3.877 -25.188 -21.625 1 94.62 323 ARG A N 1
ATOM 2447 C CA . ARG A 1 323 ? -2.959 -26.016 -22.391 1 94.62 323 ARG A CA 1
ATOM 2448 C C . ARG A 1 323 ? -3.502 -26.266 -23.797 1 94.62 323 ARG A C 1
ATOM 2450 O O . ARG A 1 323 ? -2.734 -26.484 -24.734 1 94.62 323 ARG A O 1
ATOM 2457 N N . GLU A 1 324 ? -4.84 -26.172 -23.969 1 92.88 324 GLU A N 1
ATOM 2458 C CA . GLU A 1 324 ? -5.48 -26.344 -25.266 1 92.88 324 GLU A CA 1
ATOM 2459 C C . GLU A 1 324 ? -5.586 -25.016 -26.016 1 92.88 324 GLU A C 1
ATOM 2461 O O . GLU A 1 324 ? -6.316 -24.891 -27 1 92.88 324 GLU A O 1
ATOM 2466 N N . SER A 1 325 ? -5.047 -23.922 -25.469 1 91.5 325 SER A N 1
ATOM 2467 C CA . SER A 1 325 ? -4.871 -22.641 -26.125 1 91.5 325 SER A CA 1
ATOM 2468 C C . SER A 1 325 ? -6.168 -21.844 -26.125 1 91.5 325 SER A C 1
ATOM 2470 O O . SER A 1 325 ? -6.453 -21.109 -27.078 1 91.5 325 SER A O 1
ATOM 2472 N N . HIS A 1 326 ? -6.977 -22.109 -25.203 1 91.31 326 HIS A N 1
ATOM 2473 C CA . HIS A 1 326 ? -8.125 -21.234 -24.969 1 91.31 326 HIS A CA 1
ATOM 2474 C C . HIS A 1 326 ? -7.801 -20.156 -23.938 1 91.31 326 HIS A C 1
ATOM 2476 O O . HIS A 1 326 ? -7.094 -20.422 -22.953 1 91.31 326 HIS A O 1
ATOM 2482 N N . PHE A 1 327 ? -8.398 -19.031 -24.156 1 92.5 327 PHE A N 1
ATOM 2483 C CA . PHE A 1 327 ? -8.18 -17.938 -23.219 1 92.5 327 PHE A CA 1
ATOM 2484 C C . PHE A 1 327 ? -8.695 -18.297 -21.828 1 92.5 327 PHE A C 1
ATOM 2486 O O . PHE A 1 327 ? -9.75 -18.922 -21.703 1 92.5 327 PHE A O 1
ATOM 2493 N N . THR A 1 328 ? -7.926 -17.969 -20.812 1 92.94 328 THR A N 1
ATOM 2494 C CA . THR A 1 328 ? -8.359 -18.031 -19.422 1 92.94 328 THR A CA 1
ATOM 2495 C C . THR A 1 328 ? -8.594 -16.625 -18.875 1 92.94 328 THR A C 1
ATOM 2497 O O . THR A 1 328 ? -7.785 -15.727 -19.078 1 92.94 328 THR A O 1
ATOM 2500 N N . PHE A 1 329 ? -9.703 -16.469 -18.156 1 91.44 329 PHE A N 1
ATOM 2501 C CA . PHE A 1 329 ? -10.133 -15.164 -17.672 1 91.44 329 PHE A CA 1
ATOM 2502 C C . PHE A 1 329 ? -10.086 -15.109 -16.156 1 91.44 329 PHE A C 1
ATOM 2504 O O . PHE A 1 329 ? -10.164 -16.141 -15.484 1 91.44 329 PHE A O 1
ATOM 2511 N N . CYS A 1 330 ? -9.992 -13.875 -15.664 1 92.5 330 CYS A N 1
ATOM 2512 C CA . CYS A 1 330 ? -9.93 -13.633 -14.227 1 92.5 330 CYS A CA 1
ATOM 2513 C C . CYS A 1 330 ? -11.148 -14.211 -13.516 1 92.5 330 CYS A C 1
ATOM 2515 O O . CYS A 1 330 ? -11.031 -14.766 -12.422 1 92.5 330 CYS A O 1
ATOM 2517 N N . PHE A 1 331 ? -12.359 -14.125 -14.117 1 84.81 331 PHE A N 1
ATOM 2518 C CA . PHE A 1 331 ? -13.586 -14.539 -13.445 1 84.81 331 PHE A CA 1
ATOM 2519 C C . PHE A 1 331 ? -13.57 -16.031 -13.156 1 84.81 331 PHE A C 1
ATOM 2521 O O . PHE A 1 331 ? -14.305 -16.516 -12.297 1 84.81 331 PHE A O 1
ATOM 2528 N N . MET A 1 332 ? -12.766 -16.75 -13.836 1 84.94 332 MET A N 1
ATOM 2529 C CA . MET A 1 332 ? -12.719 -18.203 -13.688 1 84.94 332 MET A CA 1
ATOM 2530 C C . MET A 1 332 ? -12.062 -18.594 -12.367 1 84.94 332 MET A C 1
ATOM 2532 O O . MET A 1 332 ? -12.188 -19.734 -11.922 1 84.94 332 MET A O 1
ATOM 2536 N N . LEU A 1 333 ? -11.367 -17.688 -11.727 1 85.62 333 LEU A N 1
ATOM 2537 C CA . LEU A 1 333 ? -10.703 -17.953 -10.461 1 85.62 333 LEU A CA 1
ATOM 2538 C C . LEU A 1 333 ? -11.578 -17.531 -9.289 1 85.62 333 LEU A C 1
ATOM 2540 O O . LEU A 1 333 ? -11.188 -17.672 -8.125 1 85.62 333 LEU A O 1
ATOM 2544 N N . ASP A 1 334 ? -12.719 -17.047 -9.492 1 77.56 334 ASP A N 1
ATOM 2545 C CA . ASP A 1 334 ? -13.711 -16.688 -8.477 1 77.56 334 ASP A CA 1
ATOM 2546 C C . ASP A 1 334 ? -13.117 -15.703 -7.469 1 77.56 334 ASP A C 1
ATOM 2548 O O . ASP A 1 334 ? -13.234 -15.906 -6.258 1 77.56 334 ASP A O 1
ATOM 2552 N N . LEU A 1 335 ? -12.43 -14.75 -7.918 1 78.62 335 LEU A N 1
ATOM 2553 C CA . LEU A 1 335 ? -11.766 -13.781 -7.047 1 78.62 335 LEU A CA 1
ATOM 2554 C C . LEU A 1 335 ? -12.273 -12.375 -7.312 1 78.62 335 LEU A C 1
ATOM 2556 O O . LEU A 1 335 ? -11.727 -11.398 -6.793 1 78.62 335 LEU A O 1
ATOM 2560 N N . ILE A 1 336 ? -13.25 -12.273 -8.078 1 73.75 336 ILE A N 1
ATOM 2561 C CA . ILE A 1 336 ? -13.695 -10.961 -8.516 1 73.75 336 ILE A CA 1
ATOM 2562 C C . ILE A 1 336 ? -14.164 -10.148 -7.312 1 73.75 336 ILE A C 1
ATOM 2564 O O . ILE A 1 336 ? -13.875 -8.953 -7.203 1 73.75 336 ILE A O 1
ATOM 2568 N N . THR A 1 337 ? -14.875 -10.82 -6.523 1 71.88 337 THR A N 1
ATOM 2569 C CA . THR A 1 337 ? -15.406 -10.133 -5.352 1 71.88 337 THR A CA 1
ATOM 2570 C C . THR A 1 337 ? -14.281 -9.578 -4.488 1 71.88 337 THR A C 1
ATOM 2572 O O . THR A 1 337 ? -14.328 -8.414 -4.074 1 71.88 337 THR A O 1
ATOM 2575 N N . GLU A 1 338 ? -13.344 -10.367 -4.254 1 74.94 338 GLU A N 1
ATOM 2576 C CA . GLU A 1 338 ? -12.203 -9.953 -3.441 1 74.94 338 GLU A CA 1
ATOM 2577 C C . GLU A 1 338 ? -11.438 -8.812 -4.102 1 74.94 338 GLU A C 1
ATOM 2579 O O . GLU A 1 338 ? -11.055 -7.844 -3.439 1 74.94 338 GLU A O 1
ATOM 2584 N N . MET A 1 339 ? -11.227 -8.938 -5.332 1 80 339 MET A N 1
ATOM 2585 C CA . MET A 1 339 ? -10.523 -7.891 -6.07 1 80 339 MET A CA 1
ATOM 2586 C C . MET A 1 339 ? -11.32 -6.59 -6.07 1 80 339 MET A C 1
ATOM 2588 O O . MET A 1 339 ? -10.75 -5.508 -5.918 1 80 339 MET A O 1
ATOM 2592 N N . ALA A 1 340 ? -12.547 -6.75 -6.223 1 76 340 ALA A N 1
ATOM 2593 C CA . ALA A 1 340 ? -13.422 -5.582 -6.203 1 76 340 ALA A CA 1
ATOM 2594 C C . ALA A 1 340 ? -13.414 -4.91 -4.832 1 76 340 ALA A C 1
ATOM 2596 O O . ALA A 1 340 ? -13.367 -3.684 -4.734 1 76 340 ALA A O 1
ATOM 2597 N N . GLN A 1 341 ? -13.461 -5.711 -3.895 1 73.88 341 GLN A N 1
ATOM 2598 C CA . GLN A 1 341 ? -13.406 -5.172 -2.539 1 73.88 341 GLN A CA 1
ATOM 2599 C C . GLN A 1 341 ? -12.109 -4.395 -2.311 1 73.88 341 GLN A C 1
ATOM 2601 O O . GLN A 1 341 ? -12.133 -3.316 -1.715 1 73.88 341 GLN A O 1
ATOM 2606 N N . GLU A 1 342 ? -11.094 -4.906 -2.801 1 75.31 342 GLU A N 1
ATOM 2607 C CA . GLU A 1 342 ? -9.797 -4.254 -2.662 1 75.31 342 GLU A CA 1
ATOM 2608 C C . GLU A 1 342 ? -9.773 -2.908 -3.383 1 75.31 342 GLU A C 1
ATOM 2610 O O . GLU A 1 342 ? -9.203 -1.938 -2.883 1 75.31 342 GLU A O 1
ATOM 2615 N N . THR A 1 343 ? -10.469 -2.9 -4.469 1 76 343 THR A N 1
ATOM 2616 C CA . THR A 1 343 ? -10.289 -1.747 -5.34 1 76 343 THR A CA 1
ATOM 2617 C C . THR A 1 343 ? -11.43 -0.75 -5.172 1 76 343 THR A C 1
ATOM 2619 O O . THR A 1 343 ? -11.383 0.353 -5.719 1 76 343 THR A O 1
ATOM 2622 N N . THR A 1 344 ? -12.422 -1.151 -4.422 1 69.75 344 THR A N 1
ATOM 2623 C CA . THR A 1 344 ? -13.562 -0.263 -4.238 1 69.75 344 THR A CA 1
ATOM 2624 C C . THR A 1 344 ? -13.125 1.074 -3.65 1 69.75 344 THR A C 1
ATOM 2626 O O . THR A 1 344 ? -13.641 2.127 -4.027 1 69.75 344 THR A O 1
ATOM 2629 N N . ARG A 1 345 ? -12.156 0.974 -2.859 1 65.44 345 ARG A N 1
ATOM 2630 C CA . ARG A 1 345 ? -11.633 2.203 -2.271 1 65.44 345 ARG A CA 1
ATOM 2631 C C . ARG A 1 345 ? -10.984 3.086 -3.334 1 65.44 345 ARG A C 1
ATOM 2633 O O . ARG A 1 345 ? -10.984 4.312 -3.215 1 65.44 345 ARG A O 1
ATOM 2640 N N . ALA A 1 346 ? -10.5 2.396 -4.336 1 60.81 346 ALA A N 1
ATOM 2641 C CA . ALA A 1 346 ? -9.789 3.121 -5.383 1 60.81 346 ALA A CA 1
ATOM 2642 C C . ALA A 1 346 ? -10.758 3.672 -6.426 1 60.81 346 ALA A C 1
ATOM 2644 O O . ALA A 1 346 ? -10.398 4.551 -7.215 1 60.81 346 ALA A O 1
ATOM 2645 N N . LEU A 1 347 ? -11.898 3.029 -6.574 1 54.38 347 LEU A N 1
ATOM 2646 C CA . LEU A 1 347 ? -12.906 3.545 -7.496 1 54.38 347 LEU A CA 1
ATOM 2647 C C . LEU A 1 347 ? -13.227 5.004 -7.191 1 54.38 347 LEU A C 1
ATOM 2649 O O . LEU A 1 347 ? -13.594 5.766 -8.086 1 54.38 347 LEU A O 1
ATOM 2653 N N . ARG A 1 348 ? -12.961 5.34 -5.938 1 46.31 348 ARG A N 1
ATOM 2654 C CA . ARG A 1 348 ? -13.305 6.699 -5.527 1 46.31 348 ARG A CA 1
ATOM 2655 C C . ARG A 1 348 ? -12.164 7.668 -5.844 1 46.31 348 ARG A C 1
ATOM 2657 O O . ARG A 1 348 ? -12.242 8.852 -5.516 1 46.31 348 ARG A O 1
ATOM 2664 N N . THR A 1 349 ? -10.906 7.297 -6.359 1 43.16 349 THR A N 1
ATOM 2665 C CA . THR A 1 349 ? -9.742 8.18 -6.418 1 43.16 349 THR A CA 1
ATOM 2666 C C . THR A 1 349 ? -9.383 8.5 -7.867 1 43.16 349 THR A C 1
ATOM 2668 O O . THR A 1 349 ? -8.289 9 -8.148 1 43.16 349 THR A O 1
ATOM 2671 N N . GLY A 1 350 ? -10.086 8.289 -8.844 1 35.38 350 GLY A N 1
ATOM 2672 C CA . GLY A 1 350 ? -9.312 8.375 -10.07 1 35.38 350 GLY A CA 1
ATOM 2673 C C . GLY A 1 350 ? -8.633 9.719 -10.258 1 35.38 350 GLY A C 1
ATOM 2674 O O . GLY A 1 350 ? -7.5 9.789 -10.742 1 35.38 350 GLY A O 1
ATOM 2675 N N . TYR A 1 351 ? -9.297 10.75 -10.266 1 31.7 351 TYR A N 1
ATOM 2676 C CA . TYR A 1 351 ? -8.766 12.039 -10.688 1 31.7 351 TYR A CA 1
ATOM 2677 C C . TYR A 1 351 ? -8.656 12.992 -9.508 1 31.7 351 TYR A C 1
ATOM 2679 O O . TYR A 1 351 ? -9.484 12.961 -8.594 1 31.7 351 TYR A O 1
ATOM 2687 N N . ILE A 1 352 ? -7.398 13.305 -9.234 1 32.28 352 ILE A N 1
ATOM 2688 C CA . ILE A 1 352 ? -7.137 14.336 -8.234 1 32.28 352 ILE A CA 1
ATOM 2689 C C . ILE A 1 352 ? -7.613 15.688 -8.758 1 32.28 352 ILE A C 1
ATOM 2691 O O . ILE A 1 352 ? -7.223 16.109 -9.852 1 32.28 352 ILE A O 1
ATOM 2695 N N . LEU A 1 353 ? -8.852 16.062 -8.312 1 29.75 353 LEU A N 1
ATOM 2696 C CA . LEU A 1 353 ? -9.328 17.391 -8.641 1 29.75 353 LEU A CA 1
ATOM 2697 C C . LEU A 1 353 ? -8.672 18.438 -7.75 1 29.75 353 LEU A C 1
ATOM 2699 O O . LEU A 1 353 ? -8.586 18.266 -6.531 1 29.75 353 LEU A O 1
ATOM 2703 N N . VAL A 1 354 ? -7.805 19.094 -8.258 1 28.66 354 VAL A N 1
ATOM 2704 C CA . VAL A 1 354 ? -7.215 20.219 -7.551 1 28.66 354 VAL A CA 1
ATOM 2705 C C . VAL A 1 354 ? -8.031 21.484 -7.824 1 28.66 354 VAL A C 1
ATOM 2707 O O . VAL A 1 354 ? -8.281 21.828 -8.984 1 28.66 354 VAL A O 1
ATOM 2710 N N . TYR A 1 355 ? -9.016 21.797 -6.812 1 28.14 355 TYR A N 1
ATOM 2711 C CA . TYR A 1 355 ? -9.867 22.969 -7.016 1 28.14 355 TYR A CA 1
ATOM 2712 C C . TYR A 1 355 ? -9.211 24.219 -6.477 1 28.14 355 TYR A C 1
ATOM 2714 O O . TYR A 1 355 ? -8.547 24.188 -5.438 1 28.14 355 TYR A O 1
ATOM 2722 N N . ILE A 1 356 ? -9.047 25.094 -7.32 1 26 356 ILE A N 1
ATOM 2723 C CA . ILE A 1 356 ? -8.836 26.469 -6.922 1 26 356 ILE A CA 1
ATOM 2724 C C . ILE A 1 356 ? -10.109 27.281 -7.164 1 26 356 ILE A C 1
ATOM 2726 O O . ILE A 1 356 ? -10.719 27.188 -8.234 1 26 356 ILE A O 1
ATOM 2730 N N . TYR A 1 357 ? -10.953 27.469 -6.039 1 27.47 357 TYR A N 1
ATOM 2731 C CA . TYR A 1 357 ? -12.211 28.188 -6.191 1 27.47 357 TYR A CA 1
ATOM 2732 C C . TYR A 1 357 ? -11.945 29.656 -6.559 1 27.47 357 TYR A C 1
ATOM 2734 O O . TYR A 1 357 ? -11.164 30.328 -5.891 1 27.47 357 TYR A O 1
ATOM 2742 N N . ILE A 1 358 ? -11.969 30.078 -7.719 1 26.62 358 ILE A N 1
ATOM 2743 C CA . ILE A 1 358 ? -12.078 31.516 -7.984 1 26.62 358 ILE A CA 1
ATOM 2744 C C . ILE A 1 358 ? -13.516 31.844 -8.383 1 26.62 358 ILE A C 1
ATOM 2746 O O . ILE A 1 358 ? -14.203 31.031 -9 1 26.62 358 ILE A O 1
ATOM 2750 N N . TYR A 1 359 ? -14.133 32.812 -7.691 1 25 359 TYR A N 1
ATOM 2751 C CA . TYR A 1 359 ? -15.445 33.406 -7.902 1 25 359 TYR A CA 1
ATOM 2752 C C . TYR A 1 359 ? -15.648 33.781 -9.367 1 25 359 TYR A C 1
ATOM 2754 O O . TYR A 1 359 ? -14.742 34.281 -10.023 1 25 359 TYR A O 1
ATOM 2762 N N . GLY A 1 360 ? -16.594 33.062 -10.039 1 25.89 360 GLY A N 1
ATOM 2763 C CA . GLY A 1 360 ? -17.125 33.156 -11.391 1 25.89 360 GLY A CA 1
ATOM 2764 C C . GLY A 1 360 ? -17.688 34.531 -11.734 1 25.89 360 GLY A C 1
ATOM 2765 O O . GLY A 1 360 ? -18.672 34.969 -11.141 1 25.89 360 GLY A O 1
ATOM 2766 N N . SER A 1 361 ? -16.875 35.5 -12.078 1 24.16 361 SER A N 1
ATOM 2767 C CA . SER A 1 361 ? -17.656 36.375 -12.93 1 24.16 361 SER A CA 1
ATOM 2768 C C . SER A 1 361 ? -18.156 35.656 -14.172 1 24.16 361 SER A C 1
ATOM 2770 O O . SER A 1 361 ? -17.5 34.75 -14.664 1 24.16 361 SER A O 1
ATOM 2772 N N . THR A 1 362 ? -19.531 35.625 -14.555 1 27.16 362 THR A N 1
ATOM 2773 C CA . THR A 1 362 ? -20.531 35.031 -15.438 1 27.16 362 THR A CA 1
ATOM 2774 C C . THR A 1 362 ? -20.016 34.969 -16.875 1 27.16 362 THR A C 1
ATOM 2776 O O . THR A 1 362 ? -20.312 34.031 -17.609 1 27.16 362 THR A O 1
ATOM 2779 N N . ASN A 1 363 ? -19.703 36.062 -17.625 1 23.55 363 ASN A N 1
ATOM 2780 C CA . ASN A 1 363 ? -20.156 36.25 -19 1 23.55 363 ASN A CA 1
ATOM 2781 C C . ASN A 1 363 ? -19.297 35.5 -20 1 23.55 363 ASN A C 1
ATOM 2783 O O . ASN A 1 363 ? -19.656 35.406 -21.172 1 23.55 363 ASN A O 1
ATOM 2787 N N . ILE A 1 364 ? -17.953 35.531 -19.984 1 23.88 364 ILE A N 1
ATOM 2788 C CA . ILE A 1 364 ? -17.344 35.625 -21.297 1 23.88 364 ILE A CA 1
ATOM 27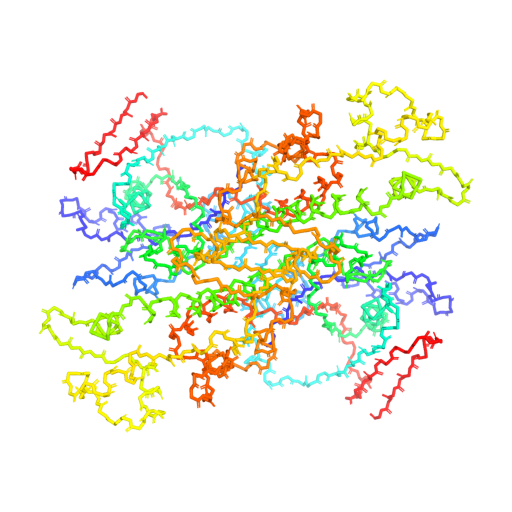89 C C . ILE A 1 364 ? -17.172 34.25 -21.906 1 23.88 364 ILE A C 1
ATOM 2791 O O . ILE A 1 364 ? -17 34.094 -23.109 1 23.88 364 ILE A O 1
ATOM 2795 N N . PHE A 1 365 ? -16.5 33.156 -21.25 1 25.28 365 PHE A N 1
ATOM 2796 C CA . PHE A 1 365 ? -15.797 32.188 -22.062 1 25.28 365 PHE A CA 1
ATOM 2797 C C . PHE A 1 365 ? -16.703 31.031 -22.438 1 25.28 365 PHE A C 1
ATOM 2799 O O . PHE A 1 365 ? -17.281 30.391 -21.578 1 25.28 365 PHE A O 1
ATOM 2806 N N . LYS A 1 366 ? -17.359 31.016 -23.625 1 25.41 366 LYS A N 1
ATOM 2807 C CA . LYS A 1 366 ? -18.016 29.891 -24.297 1 25.41 366 LYS A CA 1
ATOM 2808 C C . LYS A 1 366 ? -17.141 28.641 -24.234 1 25.41 366 LYS A C 1
ATOM 2810 O O . LYS A 1 366 ? -15.93 28.734 -24.031 1 25.41 366 LYS A O 1
ATOM 2815 N N . LYS A 1 367 ? -17.703 27.359 -24.547 1 29.14 367 LYS A N 1
ATOM 2816 C CA . LYS A 1 367 ? -17.375 25.938 -24.406 1 29.14 367 LYS A CA 1
ATOM 2817 C C . LYS A 1 367 ? -16.109 25.594 -25.172 1 29.14 367 LYS A C 1
ATOM 2819 O O . LYS A 1 367 ? -16.188 25.078 -26.297 1 29.14 367 LYS A O 1
ATOM 2824 N N . LYS A 1 368 ? -15.031 26.422 -25.328 1 25.14 368 LYS A N 1
ATOM 2825 C CA . LYS A 1 368 ? -13.984 25.922 -26.219 1 25.14 368 LYS A CA 1
ATOM 2826 C C . LYS A 1 368 ? -13 25.031 -25.469 1 25.14 368 LYS A C 1
ATOM 2828 O O . LYS A 1 368 ? -12.703 25.281 -24.297 1 25.14 368 LYS A O 1
ATOM 2833 N N . THR A 1 369 ? -12.852 23.75 -25.828 1 25.47 369 THR A N 1
ATOM 2834 C CA . THR A 1 369 ? -11.82 22.812 -25.438 1 25.47 369 THR A CA 1
ATOM 2835 C C . THR A 1 369 ? -10.43 23.359 -25.734 1 25.47 369 THR A C 1
ATOM 2837 O O . THR A 1 369 ? -10.172 23.844 -26.844 1 25.47 369 THR A O 1
ATOM 2840 N N . ILE A 1 370 ? -9.703 23.828 -24.797 1 27.86 370 ILE A N 1
ATOM 2841 C CA . ILE A 1 370 ? -8.336 24.297 -24.969 1 27.86 370 ILE A CA 1
ATOM 2842 C C . ILE A 1 370 ? -7.363 23.156 -24.734 1 27.86 370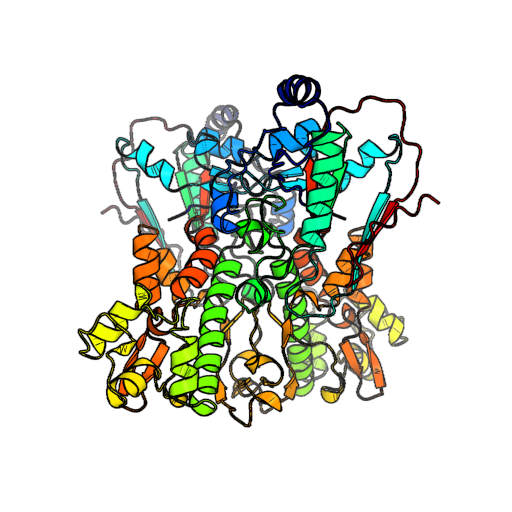 ILE A C 1
ATOM 2844 O O . ILE A 1 370 ? -7.406 22.516 -23.672 1 27.86 370 ILE A O 1
ATOM 2848 N N . LEU A 1 371 ? -6.777 22.578 -25.781 1 24.09 371 LEU A N 1
ATOM 2849 C CA . LEU A 1 371 ? -5.73 21.562 -25.688 1 24.09 371 LEU A CA 1
ATOM 2850 C C . LEU A 1 371 ? -4.359 22.219 -25.531 1 24.09 371 LEU A C 1
ATOM 2852 O O . LEU A 1 371 ? -4.02 23.156 -26.266 1 24.09 371 LEU A O 1
ATOM 2856 N N . PHE A 1 372 ? -3.738 21.984 -24.438 1 29.94 372 PHE A N 1
ATOM 2857 C CA . PHE A 1 372 ? -2.355 22.406 -24.234 1 29.94 372 PHE A CA 1
ATOM 2858 C C . PHE A 1 372 ? -1.391 21.281 -24.562 1 29.94 372 PHE A C 1
ATOM 2860 O O . PHE A 1 372 ? -1.532 20.172 -24.047 1 29.94 372 PHE A O 1
ATOM 2867 N N . CYS A 1 373 ? -0.75 21.359 -25.797 1 25.41 373 CYS A N 1
ATOM 2868 C CA . CYS A 1 373 ? 0.269 20.391 -26.188 1 25.41 373 CYS A CA 1
ATOM 2869 C C . CYS A 1 373 ? 1.665 20.906 -25.859 1 25.41 373 CYS A C 1
ATOM 2871 O O . CYS A 1 373 ? 2.01 22.031 -26.188 1 25.41 373 CYS A O 1
ATOM 2873 N N . PHE A 1 374 ? 2.379 20.312 -24.969 1 28.55 374 PHE A N 1
ATOM 2874 C CA . PHE A 1 374 ? 3.734 20.703 -24.609 1 28.55 374 PHE A CA 1
ATOM 2875 C C . PHE A 1 374 ? 4.762 19.953 -25.453 1 28.55 374 PHE A C 1
ATOM 2877 O O . PHE A 1 374 ? 4.699 18.734 -25.562 1 28.55 374 PHE A O 1
ATOM 2884 N N . ASN A 1 375 ? 5.27 20.578 -26.578 1 26.48 375 ASN A N 1
ATOM 2885 C CA . ASN A 1 375 ? 6.426 20.031 -27.281 1 26.48 375 ASN A CA 1
ATOM 2886 C C . ASN A 1 375 ? 7.738 20.484 -26.656 1 26.48 375 ASN A C 1
ATOM 2888 O O . ASN A 1 375 ? 7.777 21.516 -25.969 1 26.48 375 ASN A O 1
ATOM 2892 N N . HIS A 1 376 ? 8.812 19.703 -26.828 1 30.52 376 HIS A N 1
ATOM 2893 C CA . HIS A 1 376 ? 10.18 19.891 -26.359 1 30.52 376 HIS A CA 1
ATOM 2894 C C . HIS A 1 376 ? 10.641 21.328 -26.547 1 30.52 376 HIS A C 1
ATOM 2896 O O . HIS A 1 376 ? 11.664 21.75 -25.984 1 30.52 376 HIS A O 1
ATOM 2902 N N . LEU A 1 377 ? 10.648 21.891 -27.891 1 27.22 377 LEU A N 1
ATOM 2903 C CA . LEU A 1 377 ? 11.328 23.172 -28.031 1 27.22 377 LEU A CA 1
ATOM 2904 C C . LEU A 1 377 ? 10.688 24.234 -27.141 1 27.22 377 LEU A C 1
ATOM 2906 O O . LEU A 1 377 ? 10.859 24.203 -25.922 1 27.22 377 LEU A O 1
ATOM 2910 N N . LYS A 1 378 ? 10.406 25.469 -27.844 1 27.09 378 LYS A N 1
ATOM 2911 C CA . LYS A 1 378 ? 9.758 26.609 -27.219 1 27.09 378 LYS A CA 1
ATOM 2912 C C . LYS A 1 378 ? 8.328 26.281 -26.797 1 27.09 378 LYS A C 1
ATOM 2914 O O . LYS A 1 378 ? 7.586 25.656 -27.562 1 27.09 378 LYS A O 1
ATOM 2919 N N . PRO A 1 379 ? 8.102 26.219 -25.438 1 28.05 379 PRO A N 1
ATOM 2920 C CA . PRO A 1 379 ? 6.742 26.031 -24.938 1 28.05 379 PRO A CA 1
ATOM 2921 C C . PRO A 1 379 ? 5.699 26.75 -25.781 1 28.05 379 PRO A C 1
ATOM 2923 O O . PRO A 1 379 ? 5.73 27.984 -25.906 1 28.05 379 PRO A O 1
ATOM 2926 N N . ILE A 1 380 ? 5.562 26.312 -27.078 1 24.22 380 ILE A N 1
ATOM 2927 C CA . ILE A 1 380 ? 4.52 27.031 -27.797 1 24.22 380 ILE A CA 1
ATOM 2928 C C . ILE A 1 380 ? 3.15 26.656 -27.234 1 24.22 380 ILE A C 1
ATOM 2930 O O . ILE A 1 380 ? 2.814 25.469 -27.141 1 24.22 380 ILE A O 1
ATOM 2934 N N . PHE A 1 381 ? 2.645 27.469 -26.391 1 26.06 381 PHE A N 1
ATOM 2935 C CA . PHE A 1 381 ? 1.254 27.5 -25.953 1 26.06 381 PHE A CA 1
ATOM 2936 C C . PHE A 1 381 ? 0.313 27.547 -27.156 1 26.06 381 PHE A C 1
ATOM 2938 O O . PHE A 1 381 ? 0.41 28.438 -28 1 26.06 381 PHE A O 1
ATOM 2945 N N . TYR A 1 382 ? 0.161 26.359 -27.797 1 23.75 382 TYR A N 1
ATOM 2946 C CA . TYR A 1 382 ? -0.872 26.484 -28.812 1 23.75 382 TYR A CA 1
ATOM 2947 C C . TYR A 1 382 ? -2.264 26.406 -28.203 1 23.75 382 TYR A C 1
ATOM 2949 O O . TYR A 1 382 ? -2.541 25.531 -27.391 1 23.75 382 TYR A O 1
ATOM 2957 N N . PHE A 1 383 ? -2.881 27.562 -28.016 1 24.41 383 PHE A N 1
ATOM 2958 C CA . PHE A 1 383 ? -4.312 27.766 -27.828 1 24.41 383 PHE A CA 1
ATOM 2959 C C . PHE A 1 383 ? -5.102 27.281 -29.031 1 24.41 383 PHE A C 1
ATOM 2961 O O . PHE A 1 383 ? -4.895 27.781 -30.141 1 24.41 383 PHE A O 1
ATOM 2968 N N . CYS A 1 384 ? -5.188 26 -29.188 1 21.73 384 CYS A N 1
ATOM 2969 C CA . CYS A 1 384 ? -6.102 25.703 -30.297 1 21.73 384 CYS A CA 1
ATOM 2970 C C . CYS A 1 384 ? -7.547 25.938 -29.875 1 21.73 384 CYS A C 1
ATOM 2972 O O . CYS A 1 384 ? -8.047 25.297 -28.953 1 21.73 384 CYS A O 1
ATOM 2974 N N . LEU A 1 385 ? -8.008 27.188 -29.984 1 22.45 385 LEU A N 1
ATOM 2975 C CA . LEU A 1 385 ? -9.391 27.625 -30.078 1 22.45 385 LEU A CA 1
ATOM 2976 C C . LEU A 1 385 ? -10.117 26.953 -31.219 1 22.45 385 LEU A C 1
ATOM 2978 O O . LEU A 1 385 ? -9.719 27.078 -32.375 1 22.45 385 LEU A O 1
ATOM 2982 N N . HIS A 1 386 ? -10.359 25.609 -31.188 1 21.2 386 HIS A N 1
ATOM 2983 C CA . HIS A 1 386 ? -11.383 25.328 -32.188 1 21.2 386 HIS A CA 1
ATOM 2984 C C . HIS A 1 386 ? -12.781 25.641 -31.656 1 21.2 386 HIS A C 1
ATOM 2986 O O . HIS A 1 386 ? -13.086 25.328 -30.5 1 21.2 386 HIS A O 1
ATOM 2992 N N . MET B 1 1 ? 2.131 6.246 19.797 1 27.31 1 MET B N 1
ATOM 2993 C CA . MET B 1 1 ? 1.29 5.094 19.484 1 27.31 1 MET B CA 1
ATOM 2994 C C . MET B 1 1 ? -0.05 5.539 18.906 1 27.31 1 MET B C 1
ATOM 2996 O O . MET B 1 1 ? -0.766 6.328 19.516 1 27.31 1 MET B O 1
ATOM 3000 N N . GLU B 1 2 ? -0.096 5.82 17.672 1 31.02 2 GLU B N 1
ATOM 3001 C CA . GLU B 1 2 ? -1.286 6.402 17.062 1 31.02 2 GLU B CA 1
ATOM 3002 C C . GLU B 1 2 ? -2.42 5.387 16.984 1 31.02 2 GLU B C 1
ATOM 3004 O O . GLU B 1 2 ? -2.174 4.184 16.859 1 31.02 2 GLU B O 1
ATOM 3009 N N . VAL B 1 3 ? -3.498 5.828 17.75 1 33.88 3 VAL B N 1
ATOM 3010 C CA . VAL B 1 3 ? -4.672 4.996 17.984 1 33.88 3 VAL B CA 1
ATOM 3011 C C . VAL B 1 3 ? -5.711 5.238 16.891 1 33.88 3 VAL B C 1
ATOM 3013 O O . VAL B 1 3 ? -5.918 6.379 16.469 1 33.88 3 VAL B O 1
ATOM 3016 N N . VAL B 1 4 ? -5.902 4.324 16 1 34.5 4 VAL B N 1
ATOM 3017 C CA . VAL B 1 4 ? -7.059 4.379 15.109 1 34.5 4 VAL B CA 1
ATOM 3018 C C . VAL B 1 4 ? -8.336 4.109 15.906 1 34.5 4 VAL B C 1
ATOM 3020 O O . VAL B 1 4 ? -8.359 3.234 16.766 1 34.5 4 VAL B O 1
ATOM 3023 N N . ILE B 1 5 ? -9.312 5.078 15.938 1 35.22 5 ILE B N 1
ATOM 3024 C CA . ILE B 1 5 ? -10.57 4.887 16.641 1 35.22 5 ILE B CA 1
ATOM 3025 C C . ILE B 1 5 ? -11.617 4.301 15.703 1 35.22 5 ILE B C 1
ATOM 3027 O O . ILE B 1 5 ? -11.75 4.754 14.562 1 35.22 5 ILE B O 1
ATOM 3031 N N . VAL B 1 6 ? -11.961 3.018 15.922 1 36.25 6 VAL B N 1
ATOM 3032 C CA . VAL B 1 6 ? -13.078 2.438 15.172 1 36.25 6 VAL B CA 1
ATOM 3033 C C . VAL B 1 6 ? -14.32 2.396 16.047 1 36.25 6 VAL B C 1
ATOM 3035 O O . VAL B 1 6 ? -14.227 2.459 17.281 1 36.25 6 VAL B O 1
ATOM 3038 N N . ALA B 1 7 ? -15.609 2.609 15.383 1 35.78 7 ALA B N 1
ATOM 3039 C CA . ALA B 1 7 ? -16.875 2.482 16.094 1 35.78 7 ALA B CA 1
ATOM 3040 C C . ALA B 1 7 ? -17.266 1.018 16.281 1 35.78 7 ALA B C 1
ATOM 3042 O O . ALA B 1 7 ? -16.938 0.176 15.438 1 35.78 7 ALA B O 1
ATOM 3043 N N . ILE B 1 8 ? -17.406 0.547 17.578 1 36.59 8 ILE B N 1
ATOM 3044 C CA . ILE B 1 8 ? -17.922 -0.79 17.859 1 36.59 8 ILE B CA 1
ATOM 3045 C C . ILE B 1 8 ? -19.453 -0.754 17.906 1 36.59 8 ILE B C 1
ATOM 3047 O O . ILE B 1 8 ? -20.031 0.221 18.391 1 36.59 8 ILE B O 1
ATOM 3051 N N . ALA B 1 9 ? -20.156 -1.557 17.016 1 33.06 9 ALA B N 1
ATOM 3052 C CA . ALA B 1 9 ? -21.609 -1.735 17.203 1 33.06 9 ALA B CA 1
ATOM 3053 C C . ALA B 1 9 ? -21.922 -2.412 18.531 1 33.06 9 ALA B C 1
ATOM 3055 O O . ALA B 1 9 ? -21.25 -3.373 18.922 1 33.06 9 ALA B O 1
ATOM 3056 N N . ALA B 1 10 ? -22.203 -1.722 19.562 1 32.06 10 ALA B N 1
ATOM 3057 C CA . ALA B 1 10 ? -22.547 -2.316 20.844 1 32.06 10 ALA B CA 1
ATOM 3058 C C . ALA B 1 10 ? -23.922 -2.965 20.812 1 32.06 10 ALA B C 1
ATOM 3060 O O . ALA B 1 10 ? -24.891 -2.34 20.375 1 32.06 10 ALA B O 1
ATOM 3061 N N . THR B 1 11 ? -24.047 -4.219 20.469 1 28.83 11 THR B N 1
ATOM 3062 C CA . THR B 1 11 ? -25.328 -4.898 20.578 1 28.83 11 THR B CA 1
ATOM 3063 C C . THR B 1 11 ? -25.578 -5.328 22.031 1 28.83 11 THR B C 1
ATOM 3065 O O . THR B 1 11 ? -24.719 -5.949 22.656 1 28.83 11 THR B O 1
ATOM 3068 N N . LEU B 1 12 ? -26.375 -4.645 22.828 1 29.44 12 LEU B N 1
ATOM 3069 C CA . LEU B 1 12 ? -26.906 -5.18 24.078 1 29.44 12 LEU B CA 1
ATOM 3070 C C . LEU B 1 12 ? -27.828 -6.363 23.797 1 29.44 12 LEU B C 1
ATOM 3072 O O . LEU B 1 12 ? -28.953 -6.184 23.312 1 29.44 12 LEU B O 1
ATOM 3076 N N . GLY B 1 13 ? -27.516 -7.371 23.125 1 27.41 13 GLY B N 1
ATOM 3077 C CA . GLY B 1 13 ? -28.484 -8.445 23.25 1 27.41 13 GLY B CA 1
ATOM 3078 C C . GLY B 1 13 ? -28.812 -8.789 24.688 1 27.41 13 GLY B C 1
ATOM 3079 O O . GLY B 1 13 ? -28.078 -8.406 25.609 1 27.41 13 GLY B O 1
ATOM 3080 N N . ASN B 1 14 ? -30.125 -9.414 24.875 1 29.12 14 ASN B N 1
ATOM 3081 C CA . ASN B 1 14 ? -30.75 -9.945 26.094 1 29.12 14 ASN B CA 1
ATOM 3082 C C . ASN B 1 14 ? -29.797 -10.875 26.844 1 29.12 14 ASN B C 1
ATOM 3084 O O . ASN B 1 14 ? -30 -12.094 26.844 1 29.12 14 ASN B O 1
ATOM 3088 N N . LEU B 1 15 ? -28.688 -10.805 26.578 1 28.25 15 LEU B N 1
ATOM 3089 C CA . LEU B 1 15 ? -28.047 -11.805 27.422 1 28.25 15 LEU B CA 1
ATOM 3090 C C . LEU B 1 15 ? -28.391 -11.562 28.891 1 28.25 15 LEU B C 1
ATOM 3092 O O . LEU B 1 15 ? -27.922 -12.297 29.766 1 28.25 15 LEU B O 1
ATOM 3096 N N . LEU B 1 16 ? -28.594 -10.273 29.297 1 29.42 16 LEU B N 1
ATOM 3097 C CA . LEU B 1 16 ? -28.891 -10.258 30.719 1 29.42 16 LEU B CA 1
ATOM 3098 C C . LEU B 1 16 ? -30.219 -10.938 31.016 1 29.42 16 LEU B C 1
ATOM 3100 O O . LEU B 1 16 ? -31.281 -10.375 30.766 1 29.42 16 LEU B O 1
ATOM 3104 N N . MET B 1 17 ? -30.438 -12.125 30.828 1 30.83 17 MET B N 1
ATOM 3105 C CA . MET B 1 17 ? -31.578 -12.781 31.453 1 30.83 17 MET B CA 1
ATOM 3106 C C . MET B 1 17 ? -31.922 -12.125 32.781 1 30.83 17 MET B C 1
ATOM 3108 O O . MET B 1 17 ? -33.094 -12 33.156 1 30.83 17 MET B O 1
ATOM 3112 N N . GLY B 1 18 ? -31 -12.141 33.844 1 31.52 18 GLY B N 1
ATOM 3113 C CA . GLY B 1 18 ? -31.391 -11.75 35.188 1 31.52 18 GLY B CA 1
ATOM 3114 C C . GLY B 1 18 ? -31.422 -10.25 35.375 1 31.52 18 GLY B C 1
ATOM 3115 O O . GLY B 1 18 ? -31.766 -9.766 36.469 1 31.52 18 GLY B O 1
ATOM 3116 N N . TRP B 1 19 ? -30.531 -9.469 34.719 1 32.91 19 TRP B N 1
ATOM 3117 C CA . TRP B 1 19 ? -30.562 -8.094 35.188 1 32.91 19 TRP B CA 1
ATOM 3118 C C . TRP B 1 19 ? -31.703 -7.316 34.562 1 32.91 19 TRP B C 1
ATOM 3120 O O . TRP B 1 19 ? -32.156 -7.637 33.469 1 32.91 19 TRP B O 1
ATOM 3130 N N . ASP B 1 20 ? -32.5 -6.523 35.344 1 32.88 20 ASP B N 1
ATOM 3131 C CA . ASP B 1 20 ? -33.656 -5.695 35.062 1 32.88 20 ASP B CA 1
ATOM 3132 C C . ASP B 1 20 ? -33.406 -4.785 33.844 1 32.88 20 ASP B C 1
ATOM 3134 O O . ASP B 1 20 ? -32.469 -3.98 33.875 1 32.88 20 ASP B O 1
ATOM 3138 N N . SER B 1 21 ? -33.625 -5.152 32.656 1 38.16 21 SER B N 1
ATOM 3139 C CA . SER B 1 21 ? -33.625 -4.512 31.344 1 38.16 21 SER B CA 1
ATOM 3140 C C . SER B 1 21 ? -34.031 -3.049 31.438 1 38.16 21 SER B C 1
ATOM 3142 O O . SER B 1 21 ? -33.75 -2.248 30.562 1 38.16 21 SER B O 1
ATOM 3144 N N . SER B 1 22 ? -34.906 -2.689 32.375 1 39.53 22 SER B N 1
ATOM 3145 C CA . SER B 1 22 ? -35.5 -1.357 32.438 1 39.53 22 SER B CA 1
ATOM 3146 C C . SER B 1 22 ? -34.438 -0.289 32.656 1 39.53 22 SER B C 1
ATOM 3148 O O . SER B 1 22 ? -34.5 0.793 32.062 1 39.53 22 SER B O 1
ATOM 3150 N N . THR B 1 23 ? -33.562 -0.564 33.594 1 38.69 23 THR B N 1
ATOM 3151 C CA . THR B 1 23 ? -32.625 0.472 34 1 38.69 23 THR B CA 1
ATOM 3152 C C . THR B 1 23 ? -31.594 0.75 32.906 1 38.69 23 THR B C 1
ATOM 3154 O O . THR B 1 23 ? -31.125 1.88 32.75 1 38.69 23 THR B O 1
ATOM 3157 N N . ILE B 1 24 ? -31.281 -0.316 32.25 1 39.78 24 ILE B N 1
ATOM 3158 C CA . ILE B 1 24 ? -30.234 -0.131 31.25 1 39.78 24 ILE B CA 1
ATOM 3159 C C . ILE B 1 24 ? -30.797 0.661 30.078 1 39.78 24 ILE B C 1
ATOM 3161 O O . ILE B 1 24 ? -30.109 1.505 29.5 1 39.78 24 ILE B O 1
ATOM 3165 N N . ALA B 1 25 ? -32.125 0.478 29.766 1 40.62 25 ALA B N 1
ATOM 3166 C CA . ALA B 1 25 ? -32.75 1.158 28.625 1 40.62 25 ALA B CA 1
ATOM 3167 C C . ALA B 1 25 ? -32.75 2.672 28.828 1 40.62 25 ALA B C 1
ATOM 3169 O O . ALA B 1 25 ? -32.5 3.424 27.875 1 40.62 25 ALA B O 1
ATOM 3170 N N . ASP B 1 26 ? -33.062 3.107 29.906 1 40.25 26 ASP B N 1
ATOM 3171 C CA . ASP B 1 26 ? -33.156 4.547 30.141 1 40.25 26 ASP B CA 1
ATOM 3172 C C . ASP B 1 26 ? -31.797 5.227 29.938 1 40.25 26 ASP B C 1
ATOM 3174 O O . ASP B 1 26 ? -31.719 6.316 29.359 1 40.25 26 ASP B O 1
ATOM 3178 N N . LYS B 1 27 ? -30.797 4.594 30.359 1 39.03 27 LYS B N 1
ATOM 3179 C CA . LYS B 1 27 ? -29.484 5.23 30.359 1 39.03 27 LYS B CA 1
ATOM 3180 C C . LYS B 1 27 ? -28.875 5.219 28.969 1 39.03 27 LYS B C 1
ATOM 3182 O O . LYS B 1 27 ? -28.125 6.133 28.609 1 39.03 27 LYS B O 1
ATOM 3187 N N . MET B 1 28 ? -29.109 4.188 28.25 1 43.03 28 MET B N 1
ATOM 3188 C CA . MET B 1 28 ? -28.641 4.113 26.875 1 43.03 28 MET B CA 1
ATOM 3189 C C . MET B 1 28 ? -29.219 5.242 26.031 1 43.03 28 MET B C 1
ATOM 3191 O O . MET B 1 28 ? -28.625 5.656 25.031 1 43.03 28 MET B O 1
ATOM 3195 N N . MET B 1 29 ? -30.344 5.805 26.469 1 41.88 29 MET B N 1
ATOM 3196 C CA . MET B 1 29 ? -31.078 6.805 25.688 1 41.88 29 MET B CA 1
ATOM 3197 C C . MET B 1 29 ? -30.297 8.117 25.641 1 41.88 29 MET B C 1
ATOM 3199 O O . MET B 1 29 ? -30.562 8.969 24.797 1 41.88 29 MET B O 1
ATOM 3203 N N . SER B 1 30 ? -29.453 8.219 26.594 1 44.19 30 SER B N 1
ATOM 3204 C CA . SER B 1 30 ? -28.906 9.578 26.562 1 44.19 30 SER B CA 1
ATOM 3205 C C . SER B 1 30 ? -27.672 9.672 25.672 1 44.19 30 SER B C 1
ATOM 3207 O O . SER B 1 30 ? -27.312 10.758 25.234 1 44.19 30 SER B O 1
ATOM 3209 N N . SER B 1 31 ? -27.016 8.523 25.547 1 51.25 31 SER B N 1
ATOM 3210 C CA . SER B 1 31 ? -25.797 8.695 24.781 1 51.25 31 SER B CA 1
ATOM 3211 C C . SER B 1 31 ? -26.062 8.57 23.281 1 51.25 31 SER B C 1
ATOM 3213 O O . SER B 1 31 ? -26.828 7.715 22.859 1 51.25 31 SER B O 1
ATOM 3215 N N . THR B 1 32 ? -25.797 9.625 22.516 1 56.28 32 THR B N 1
ATOM 3216 C CA . THR B 1 32 ? -25.984 9.68 21.062 1 56.28 32 THR B CA 1
ATOM 3217 C C . THR B 1 32 ? -25.125 8.633 20.359 1 56.28 32 THR B C 1
ATOM 3219 O O . THR B 1 32 ? -25.344 8.328 19.188 1 56.28 32 THR B O 1
ATOM 3222 N N . THR B 1 33 ? -24.25 7.957 21.188 1 61.88 33 THR B N 1
ATOM 3223 C CA . THR B 1 33 ? -23.328 7.059 20.516 1 61.88 33 THR B CA 1
ATOM 3224 C C . THR B 1 33 ? -23.609 5.605 20.891 1 61.88 33 THR B C 1
ATOM 3226 O O . THR B 1 33 ? -23.047 4.684 20.297 1 61.88 33 THR B O 1
ATOM 3229 N N . VAL B 1 34 ? -24.516 5.438 21.875 1 64.88 34 VAL B N 1
ATOM 3230 C CA . VAL B 1 34 ? -24.859 4.074 22.281 1 64.88 34 VAL B CA 1
ATOM 3231 C C . VAL B 1 34 ? -26.172 3.656 21.625 1 64.88 34 VAL B C 1
ATOM 3233 O O . VAL B 1 34 ? -27.172 4.379 21.703 1 64.88 34 VAL B O 1
ATOM 3236 N N . ARG B 1 35 ? -26.078 2.613 20.828 1 66.12 35 ARG B N 1
ATOM 3237 C CA . ARG B 1 35 ? -27.281 2.113 20.156 1 66.12 35 ARG B CA 1
ATOM 3238 C C . ARG B 1 35 ? -27.594 0.681 20.578 1 66.12 35 ARG B C 1
ATOM 3240 O O . ARG B 1 35 ? -26.672 -0.135 20.734 1 66.12 35 ARG B O 1
ATOM 3247 N N . LYS B 1 36 ? -28.844 0.489 20.828 1 64.81 36 LYS B N 1
ATOM 3248 C CA . LYS B 1 36 ? -29.297 -0.865 21.141 1 64.81 36 LYS B CA 1
ATOM 3249 C C . LYS B 1 36 ? -29.359 -1.729 19.891 1 64.81 36 LYS B C 1
ATOM 3251 O O . LYS B 1 36 ? -29.859 -1.285 18.844 1 64.81 36 LYS B O 1
ATOM 3256 N N . LEU B 1 37 ? -28.719 -2.949 19.953 1 69 37 LEU B N 1
ATOM 3257 C CA . LEU B 1 37 ? -28.734 -3.861 18.812 1 69 37 LEU B CA 1
ATOM 3258 C C . LEU B 1 37 ? -29.938 -4.797 18.891 1 69 37 LEU B C 1
ATOM 3260 O O . LEU B 1 37 ? -30.312 -5.242 19.969 1 69 37 LEU B O 1
ATOM 3264 N N . GLN B 1 38 ? -30.562 -4.961 17.781 1 70.44 38 GLN B N 1
ATOM 3265 C CA . GLN B 1 38 ? -31.594 -5.988 17.656 1 70.44 38 GLN B CA 1
ATOM 3266 C C . GLN B 1 38 ? -30.984 -7.344 17.328 1 70.44 38 GLN B C 1
ATOM 3268 O O . GLN B 1 38 ? -30.578 -7.586 16.188 1 70.44 38 GLN B O 1
ATOM 3273 N N . VAL B 1 39 ? -30.844 -8.227 18.406 1 75.19 39 VAL B N 1
ATOM 3274 C CA . VAL B 1 39 ? -30.203 -9.523 18.234 1 75.19 39 VAL B CA 1
ATOM 3275 C C . VAL B 1 39 ? -31.219 -10.539 17.703 1 75.19 39 VAL B C 1
ATOM 3277 O O . VAL B 1 39 ? -32.375 -10.578 18.156 1 75.19 39 VAL B O 1
ATOM 3280 N N . VAL B 1 40 ? -30.828 -11.164 16.672 1 79.38 40 VAL B N 1
ATOM 3281 C CA . VAL B 1 40 ? -31.703 -12.164 16.078 1 79.38 40 VAL B CA 1
ATOM 3282 C C . VAL B 1 40 ? -31.078 -13.547 16.219 1 79.38 40 VAL B C 1
ATOM 3284 O O . VAL B 1 40 ? -29.859 -13.672 16.359 1 79.38 40 VAL B O 1
ATOM 3287 N N . SER B 1 41 ? -31.906 -14.516 16.453 1 79.81 41 SER B N 1
ATOM 3288 C CA . SER B 1 41 ? -31.516 -15.922 16.469 1 79.81 41 SER B CA 1
ATOM 3289 C C . SER B 1 41 ? -32.125 -16.688 15.297 1 79.81 41 SER B C 1
ATOM 3291 O O . SER B 1 41 ? -33.312 -16.531 14.992 1 79.81 41 SER B O 1
ATOM 3293 N N . PRO B 1 42 ? -31.359 -17.609 14.625 1 86.25 42 PRO B N 1
ATOM 3294 C CA . PRO B 1 42 ? -29.938 -17.844 14.828 1 86.25 42 PRO B CA 1
ATOM 3295 C C . PRO B 1 42 ? -29.078 -16.641 14.453 1 86.25 42 PRO B C 1
ATOM 3297 O O . PRO B 1 42 ? -29.516 -15.773 13.688 1 86.25 42 PRO B O 1
ATOM 3300 N N . VAL B 1 43 ? -27.969 -16.562 15.117 1 81.12 43 VAL B N 1
ATOM 3301 C CA . VAL B 1 43 ? -27.078 -15.438 14.852 1 81.12 43 VAL B CA 1
ATOM 3302 C C . VAL B 1 43 ? -26.734 -15.398 13.367 1 81.12 43 VAL B C 1
ATOM 3304 O O . VAL B 1 43 ? -26.25 -16.391 12.805 1 81.12 43 VAL B O 1
ATOM 3307 N N . PRO B 1 44 ? -26.969 -14.297 12.773 1 82.25 44 PRO B N 1
ATOM 3308 C CA . PRO B 1 44 ? -26.625 -14.18 11.352 1 82.25 44 PRO B CA 1
ATOM 3309 C C . PRO B 1 44 ? -25.109 -14.227 11.109 1 82.25 44 PRO B C 1
ATOM 3311 O O . PRO B 1 44 ? -24.328 -14.195 12.062 1 82.25 44 PRO B O 1
ATOM 3314 N N . VAL B 1 45 ? -24.734 -14.375 9.82 1 81.81 45 VAL B N 1
ATOM 3315 C CA . VAL B 1 45 ? -23.312 -14.336 9.469 1 81.81 45 VAL B CA 1
ATOM 3316 C C . VAL B 1 45 ? -22.75 -12.945 9.758 1 81.81 45 VAL B C 1
ATOM 3318 O O . VAL B 1 45 ? -23.484 -11.953 9.734 1 81.81 45 VAL B O 1
ATOM 3321 N N . ASP B 1 46 ? -21.516 -12.82 10.07 1 77 46 ASP B N 1
ATOM 3322 C CA . ASP B 1 46 ? -20.844 -11.609 10.531 1 77 46 ASP B CA 1
ATOM 3323 C C . ASP B 1 46 ? -21.094 -10.445 9.578 1 77 46 ASP B C 1
ATOM 3325 O O . ASP B 1 46 ? -21.375 -9.328 10.008 1 77 46 ASP B O 1
ATOM 3329 N N . ILE B 1 47 ? -21.016 -10.719 8.305 1 75.88 47 ILE B N 1
ATOM 3330 C CA . ILE B 1 47 ? -21.109 -9.656 7.309 1 75.88 47 ILE B CA 1
ATOM 3331 C C . ILE B 1 47 ? -22.531 -9.07 7.32 1 75.88 47 ILE B C 1
ATOM 3333 O O . ILE B 1 47 ? -22.719 -7.871 7.109 1 75.88 47 ILE B O 1
ATOM 3337 N N . ASP B 1 48 ? -23.484 -9.891 7.578 1 80.5 48 ASP B N 1
ATOM 3338 C CA . ASP B 1 48 ? -24.859 -9.414 7.648 1 80.5 48 ASP B CA 1
ATOM 3339 C C . ASP B 1 48 ? -25.078 -8.531 8.875 1 80.5 48 ASP B C 1
ATOM 3341 O O . ASP B 1 48 ? -25.766 -7.516 8.797 1 80.5 48 ASP B O 1
ATOM 3345 N N . ILE B 1 49 ? -24.531 -8.945 9.875 1 78.25 49 ILE B N 1
ATOM 3346 C CA . ILE B 1 49 ? -24.641 -8.164 11.109 1 78.25 49 ILE B CA 1
ATOM 3347 C C . ILE B 1 49 ? -23.953 -6.809 10.906 1 78.25 49 ILE B C 1
ATOM 3349 O O . ILE B 1 49 ? -24.516 -5.766 11.242 1 78.25 49 ILE B O 1
ATOM 3353 N N . ALA B 1 50 ? -22.781 -6.844 10.352 1 77.19 50 ALA B N 1
ATOM 3354 C CA . ALA B 1 50 ? -22.016 -5.617 10.109 1 77.19 50 ALA B CA 1
ATOM 3355 C C . ALA B 1 50 ? -22.797 -4.652 9.219 1 77.19 50 ALA B C 1
ATOM 3357 O O . ALA B 1 50 ? -22.797 -3.441 9.461 1 77.19 50 ALA B O 1
ATOM 3358 N N . ASN B 1 51 ? -23.516 -5.176 8.281 1 77.56 51 ASN B N 1
ATOM 3359 C CA . ASN B 1 51 ? -24.219 -4.352 7.309 1 77.56 51 ASN B CA 1
ATOM 3360 C C . ASN B 1 51 ? -25.578 -3.896 7.84 1 77.56 51 ASN B C 1
ATOM 3362 O O . ASN B 1 51 ? -26.203 -3.006 7.266 1 77.56 51 ASN B O 1
ATOM 3366 N N . SER B 1 52 ? -26 -4.449 8.844 1 77.5 52 SER B N 1
ATOM 3367 C CA . SER B 1 52 ? -27.328 -4.125 9.383 1 77.5 52 SER B CA 1
ATOM 3368 C C . SER B 1 52 ? -27.266 -2.883 10.266 1 77.5 52 SER B C 1
ATOM 3370 O O . SER B 1 52 ? -28.312 -2.326 10.625 1 77.5 52 SER B O 1
ATOM 3372 N N . VAL B 1 53 ? -26.078 -2.422 10.547 1 74.94 53 VAL B N 1
ATOM 3373 C CA . VAL B 1 53 ? -25.906 -1.292 11.453 1 74.94 53 VAL B CA 1
ATOM 3374 C C . VAL B 1 53 ? -25.234 -0.131 10.719 1 74.94 53 VAL B C 1
ATOM 3376 O O . VAL B 1 53 ? -24.297 -0.333 9.953 1 74.94 53 VAL B O 1
ATOM 3379 N N . GLU B 1 54 ? -25.797 1.021 10.914 1 76.75 54 GLU B N 1
ATOM 3380 C CA . GLU B 1 54 ? -25.125 2.217 10.414 1 76.75 54 GLU B CA 1
ATOM 3381 C C . GLU B 1 54 ? -24.109 2.74 11.414 1 76.75 54 GLU B C 1
ATOM 3383 O O . GLU B 1 54 ? -24.453 3.117 12.531 1 76.75 54 GLU B O 1
ATOM 3388 N N . PRO B 1 55 ? -22.906 2.705 11.023 1 78.94 55 PRO B N 1
ATOM 3389 C CA . PRO B 1 55 ? -21.891 3.18 11.961 1 78.94 55 PRO B CA 1
ATOM 3390 C C . PRO B 1 55 ? -22.047 4.656 12.312 1 78.94 55 PRO B C 1
ATOM 3392 O O . PRO B 1 55 ? -22.562 5.438 11.508 1 78.94 55 PRO B O 1
ATOM 3395 N N . VAL B 1 56 ? -21.641 4.988 13.539 1 79.25 56 VAL B N 1
ATOM 3396 C CA . VAL B 1 56 ? -21.641 6.375 13.984 1 79.25 56 VAL B CA 1
ATOM 3397 C C . VAL B 1 56 ? -20.438 7.105 13.398 1 79.25 56 VAL B C 1
ATOM 3399 O O . VAL B 1 56 ? -19.328 6.555 13.352 1 79.25 56 VAL B O 1
ATOM 3402 N N . HIS B 1 57 ? -20.75 8.312 12.953 1 84.38 57 HIS B N 1
ATOM 3403 C CA . HIS B 1 57 ? -19.625 9.094 12.445 1 84.38 57 HIS B CA 1
ATOM 3404 C C . HIS B 1 57 ? -18.516 9.219 13.484 1 84.38 57 HIS B C 1
ATOM 3406 O O . HIS B 1 57 ? -18.797 9.484 14.656 1 84.38 57 HIS B O 1
ATOM 3412 N N . ILE B 1 58 ? -17.312 9.078 13.086 1 85.81 58 ILE B N 1
ATOM 3413 C CA . ILE B 1 58 ? -16.172 8.961 13.992 1 85.81 58 ILE B CA 1
ATOM 3414 C C . ILE B 1 58 ? -15.984 10.273 14.758 1 85.81 58 ILE B C 1
ATOM 3416 O O . ILE B 1 58 ? -15.492 10.273 15.891 1 85.81 58 ILE B O 1
ATOM 3420 N N . SER B 1 59 ? -16.391 11.383 14.18 1 84.25 59 SER B N 1
ATOM 3421 C CA . SER B 1 59 ? -16.266 12.672 14.859 1 84.25 59 SER B CA 1
ATOM 3422 C C . SER B 1 59 ? -17.125 12.727 16.109 1 84.25 59 SER B C 1
ATOM 3424 O O . SER B 1 59 ? -16.766 13.391 17.094 1 84.25 59 SER B O 1
ATOM 3426 N N . GLN B 1 60 ? -18.25 12.047 16.078 1 82.06 60 GLN B N 1
ATOM 3427 C CA . GLN B 1 60 ? -19.109 11.992 17.25 1 82.06 60 GLN B CA 1
ATOM 3428 C C . GLN B 1 60 ? -18.469 11.188 18.375 1 82.06 60 GLN B C 1
ATOM 3430 O O . GLN B 1 60 ? -18.531 11.578 19.531 1 82.06 60 GLN B O 1
ATOM 3435 N N . ILE B 1 61 ? -17.891 10.156 17.953 1 79.06 61 ILE B N 1
ATOM 3436 C CA . ILE B 1 61 ? -17.172 9.336 18.922 1 79.06 61 ILE B CA 1
ATOM 3437 C C . ILE B 1 61 ? -16 10.125 19.516 1 79.06 61 ILE B C 1
ATOM 3439 O O . ILE B 1 61 ? -15.773 10.102 20.719 1 79.06 61 ILE B O 1
ATOM 3443 N N . ALA B 1 62 ? -15.266 10.805 18.641 1 81.69 62 ALA B N 1
ATOM 3444 C CA . ALA B 1 62 ? -14.156 11.641 19.078 1 81.69 62 ALA B CA 1
ATOM 3445 C C . ALA B 1 62 ? -14.625 12.695 20.094 1 81.69 62 ALA B C 1
ATOM 3447 O O . ALA B 1 62 ? -13.945 12.945 21.094 1 81.69 62 ALA B O 1
ATOM 3448 N N . LYS B 1 63 ? -15.734 13.227 19.812 1 81.38 63 LYS B N 1
ATOM 3449 C CA . LYS B 1 63 ? -16.297 14.227 20.719 1 81.38 63 LYS B CA 1
ATOM 3450 C C . LYS B 1 63 ? -16.609 13.617 22.078 1 81.38 63 LYS B C 1
ATOM 3452 O O . LYS B 1 63 ? -16.328 14.227 23.109 1 81.38 63 LYS B O 1
ATOM 3457 N N . ASP B 1 64 ? -17.141 12.469 22.047 1 72.62 64 ASP B N 1
ATOM 3458 C CA . ASP B 1 64 ? -17.469 11.781 23.281 1 72.62 64 ASP B CA 1
ATOM 3459 C C . ASP B 1 64 ? -16.203 11.461 24.078 1 72.62 64 ASP B C 1
ATOM 3461 O O . ASP B 1 64 ? -16.25 11.359 25.312 1 72.62 64 ASP B O 1
ATOM 3465 N N . LEU B 1 65 ? -15.109 11.398 23.406 1 74.88 65 LEU B N 1
ATOM 3466 C CA . LEU B 1 65 ? -13.82 11.133 24.047 1 74.88 65 LEU B CA 1
ATOM 3467 C C . LEU B 1 65 ? -13.109 12.438 24.391 1 74.88 65 LEU B C 1
ATOM 3469 O O . LEU B 1 65 ? -11.945 12.43 24.812 1 74.88 65 LEU B O 1
ATOM 3473 N N . ASN B 1 66 ? -13.789 13.523 24.156 1 77.06 66 ASN B N 1
ATOM 3474 C CA . ASN B 1 66 ? -13.281 14.859 24.438 1 77.06 66 ASN B CA 1
ATOM 3475 C C . ASN B 1 66 ? -12.078 15.195 23.562 1 77.06 66 ASN B C 1
ATOM 3477 O O . ASN B 1 66 ? -11.125 15.82 24.016 1 77.06 66 ASN B O 1
ATOM 3481 N N . LEU B 1 67 ? -12.156 14.633 22.359 1 81.38 67 LEU B N 1
ATOM 3482 C CA . LEU B 1 67 ? -11.156 14.992 21.359 1 81.38 67 LEU B CA 1
ATOM 3483 C C . LEU B 1 67 ? -11.672 16.094 20.453 1 81.38 67 LEU B C 1
ATOM 3485 O O . LEU B 1 67 ? -12.75 15.969 19.859 1 81.38 67 LEU B O 1
ATOM 3489 N N . SER B 1 68 ? -10.922 17.125 20.453 1 85.81 68 SER B N 1
ATOM 3490 C CA . SER B 1 68 ? -11.273 18.188 19.531 1 85.81 68 SER B CA 1
ATOM 3491 C C . SER B 1 68 ? -10.828 17.859 18.109 1 85.81 68 SER B C 1
ATOM 3493 O O . SER B 1 68 ? -9.992 16.984 17.906 1 85.81 68 SER B O 1
ATOM 3495 N N . PRO B 1 69 ? -11.312 18.484 17.141 1 84.94 69 PRO B N 1
ATOM 3496 C CA . PRO B 1 69 ? -10.945 18.234 15.742 1 84.94 69 PRO B CA 1
ATOM 3497 C C . PRO B 1 69 ? -9.453 18.422 15.477 1 84.94 69 PRO B C 1
ATOM 3499 O O . PRO B 1 69 ? -8.93 17.906 14.492 1 84.94 69 PRO B O 1
ATOM 3502 N N . ASN B 1 70 ? -8.82 19.062 16.359 1 82.94 70 ASN B N 1
ATOM 3503 C CA . ASN B 1 70 ? -7.383 19.281 16.203 1 82.94 70 ASN B CA 1
ATOM 3504 C C . ASN B 1 70 ? -6.582 18.062 16.672 1 82.94 70 ASN B C 1
ATOM 3506 O O . ASN B 1 70 ? -5.383 17.969 16.406 1 82.94 70 ASN B O 1
ATOM 3510 N N . HIS B 1 71 ? -7.305 17.156 17.266 1 82.56 71 HIS B N 1
ATOM 3511 C CA . HIS B 1 71 ? -6.609 16.031 17.875 1 82.56 71 HIS B CA 1
ATOM 3512 C C . HIS B 1 71 ? -6.609 14.812 16.969 1 82.56 71 HIS B C 1
ATOM 3514 O O . HIS B 1 71 ? -5.98 13.797 17.281 1 82.56 71 HIS B O 1
ATOM 3520 N N . TYR B 1 72 ? -7.305 14.914 15.805 1 83.19 72 TYR B N 1
ATOM 3521 C CA . TYR B 1 72 ? -7.383 13.727 14.961 1 83.19 72 TYR B CA 1
ATOM 3522 C C . TYR B 1 72 ? -7.578 14.102 13.5 1 83.19 72 TYR B C 1
ATOM 3524 O O . TYR B 1 72 ? -8.031 15.211 13.195 1 83.19 72 TYR B O 1
ATOM 3532 N N . ASP B 1 73 ? -7.172 13.203 12.68 1 84.06 73 ASP B N 1
ATOM 3533 C CA . ASP B 1 73 ? -7.41 13.32 11.242 1 84.06 73 ASP B CA 1
ATOM 3534 C C . ASP B 1 73 ? -8.43 12.281 10.773 1 84.06 73 ASP B C 1
ATOM 3536 O O . ASP B 1 73 ? -8.32 11.102 11.102 1 84.06 73 ASP B O 1
ATOM 3540 N N . LEU B 1 74 ? -9.375 12.781 10.062 1 85.19 74 LEU B N 1
ATOM 3541 C CA . LEU B 1 74 ? -10.391 11.875 9.547 1 85.19 74 LEU B CA 1
ATOM 3542 C C . LEU B 1 74 ? -9.875 11.094 8.344 1 85.19 74 LEU B C 1
ATOM 3544 O O . LEU B 1 74 ? -9.156 11.641 7.508 1 85.19 74 LEU B O 1
ATOM 3548 N N . TYR B 1 75 ? -10.18 9.883 8.281 1 83.81 75 TYR B N 1
ATOM 3549 C CA . TYR B 1 75 ? -9.992 9.023 7.121 1 83.81 75 TYR B CA 1
ATOM 3550 C C . TYR B 1 75 ? -11.312 8.398 6.684 1 83.81 75 TYR B C 1
ATOM 3552 O O . TYR B 1 75 ? -11.531 7.195 6.871 1 83.81 75 TYR B O 1
ATOM 3560 N N . GLY B 1 76 ? -12.039 9.188 6.051 1 81.19 76 GLY B N 1
ATOM 3561 C CA . GLY B 1 76 ? -13.414 8.805 5.777 1 81.19 76 GLY B CA 1
ATOM 3562 C C . GLY B 1 76 ? -14.359 9.141 6.914 1 81.19 76 GLY B C 1
ATOM 3563 O O . GLY B 1 76 ? -14.086 10.031 7.719 1 81.19 76 GLY B O 1
ATOM 3564 N N . LYS B 1 77 ? -15.406 8.477 6.93 1 82.31 77 LYS B N 1
ATOM 3565 C CA . LYS B 1 77 ? -16.469 8.836 7.867 1 82.31 77 LYS B CA 1
ATOM 3566 C C . LYS B 1 77 ? -16.344 8.055 9.172 1 82.31 77 LYS B C 1
ATOM 3568 O O . LYS B 1 77 ? -16.75 8.531 10.234 1 82.31 77 LYS B O 1
ATOM 3573 N N . TYR B 1 78 ? -15.617 6.973 9.047 1 81.44 78 TYR B N 1
ATOM 3574 C CA . TYR B 1 78 ? -15.773 6.078 10.188 1 81.44 78 TYR B CA 1
ATOM 3575 C C . TYR B 1 78 ? -14.414 5.707 10.773 1 81.44 78 TYR B C 1
ATOM 3577 O O . TYR B 1 78 ? -14.32 4.801 11.609 1 81.44 78 TYR B O 1
ATOM 3585 N N . LYS B 1 79 ? -13.391 6.352 10.312 1 81 79 LYS B N 1
ATOM 3586 C CA . LYS B 1 79 ? -12.047 6.113 10.836 1 81 79 LYS B CA 1
ATOM 3587 C C . LYS B 1 79 ? -11.289 7.426 11.031 1 81 79 LYS B C 1
ATOM 3589 O O . LYS B 1 79 ? -11.469 8.367 10.25 1 81 79 LYS B O 1
ATOM 3594 N N . ALA B 1 80 ? -10.508 7.43 12.031 1 82.75 80 ALA B N 1
ATOM 3595 C CA . ALA B 1 80 ? -9.688 8.609 12.281 1 82.75 80 ALA B CA 1
ATOM 3596 C C . ALA B 1 80 ? -8.352 8.227 12.922 1 82.75 80 ALA B C 1
ATOM 3598 O O . ALA B 1 80 ? -8.258 7.203 13.602 1 82.75 80 ALA B O 1
ATOM 3599 N N . LYS B 1 81 ? -7.387 9 12.664 1 78.69 81 LYS B N 1
ATOM 3600 C CA . LYS B 1 81 ? -6.094 8.883 13.328 1 78.69 81 LYS B CA 1
ATOM 3601 C C . LYS B 1 81 ? -5.918 9.961 14.391 1 78.69 81 LYS B C 1
ATOM 3603 O O . LYS B 1 81 ? -6.059 11.148 14.102 1 78.69 81 LYS B O 1
ATOM 3608 N N . VAL B 1 82 ? -5.664 9.57 15.594 1 78.88 82 VAL B N 1
ATOM 3609 C CA . VAL B 1 82 ? -5.438 10.531 16.672 1 78.88 82 VAL B CA 1
ATOM 3610 C C . VAL B 1 82 ? -3.986 11 16.656 1 78.88 82 VAL B C 1
ATOM 3612 O O . VAL B 1 82 ? -3.062 10.195 16.547 1 78.88 82 VAL B O 1
ATOM 3615 N N . LEU B 1 83 ? -3.842 12.258 16.734 1 74.25 83 LEU B N 1
ATOM 3616 C CA . LEU B 1 83 ? -2.516 12.859 16.656 1 74.25 83 LEU B CA 1
ATOM 3617 C C . LEU B 1 83 ? -1.791 12.742 18 1 74.25 83 LEU B C 1
ATOM 3619 O O . LEU B 1 83 ? -2.414 12.852 19.062 1 74.25 83 LEU B O 1
ATOM 3623 N N . LEU B 1 84 ? -0.495 12.562 17.953 1 68.44 84 LEU B N 1
ATOM 3624 C CA . LEU B 1 84 ? 0.321 12.406 19.156 1 68.44 84 LEU B CA 1
ATOM 3625 C C . LEU B 1 84 ? 0.288 13.68 20 1 68.44 84 LEU B C 1
ATOM 3627 O O . LEU B 1 84 ? 0.497 13.625 21.219 1 68.44 84 LEU B O 1
ATOM 3631 N N . SER B 1 85 ? 0.011 14.766 19.375 1 70.81 85 SER B N 1
ATOM 3632 C CA . SER B 1 85 ? 0.009 16.047 20.062 1 70.81 85 SER B CA 1
ATOM 3633 C C . SER B 1 85 ? -1.064 16.094 21.156 1 70.81 85 SER B C 1
ATOM 3635 O O . SER B 1 85 ? -1.013 16.922 22.047 1 70.81 85 SER B O 1
ATOM 3637 N N . VAL B 1 86 ? -1.974 15.164 21.062 1 74.81 86 VAL B N 1
ATOM 3638 C CA . VAL B 1 86 ? -3.037 15.117 22.062 1 74.81 86 VAL B CA 1
ATOM 3639 C C . VAL B 1 86 ? -2.445 14.805 23.438 1 74.81 86 VAL B C 1
ATOM 3641 O O . VAL B 1 86 ? -2.984 15.219 24.453 1 74.81 86 VAL B O 1
ATOM 3644 N N . LEU B 1 87 ? -1.348 14.102 23.453 1 71.31 87 LEU B N 1
ATOM 3645 C CA . LEU B 1 87 ? -0.701 13.711 24.703 1 71.31 87 LEU B CA 1
ATOM 3646 C C . LEU B 1 87 ? -0.27 14.945 25.5 1 71.31 87 LEU B C 1
ATOM 3648 O O . LEU B 1 87 ? -0.27 14.922 26.734 1 71.31 87 LEU B O 1
ATOM 3652 N N . ASP B 1 88 ? 0.066 15.945 24.797 1 71.56 88 ASP B N 1
ATOM 3653 C CA . ASP B 1 88 ? 0.51 17.172 25.453 1 71.56 88 ASP B CA 1
ATOM 3654 C C . ASP B 1 88 ? -0.629 17.828 26.234 1 71.56 88 ASP B C 1
ATOM 3656 O O . ASP B 1 88 ? -0.404 18.422 27.281 1 71.56 88 ASP B O 1
ATOM 3660 N N . GLU B 1 89 ? -1.732 17.656 25.797 1 72.44 89 GLU B N 1
ATOM 3661 C CA . GLU B 1 89 ? -2.893 18.266 26.453 1 72.44 89 GLU B CA 1
ATOM 3662 C C . GLU B 1 89 ? -3.43 17.375 27.562 1 72.44 89 GLU B C 1
ATOM 3664 O O . GLU B 1 89 ? -4.16 17.844 28.438 1 72.44 89 GLU B O 1
ATOM 3669 N N . LEU B 1 90 ? -3.004 16.109 27.516 1 71.56 90 LEU B N 1
ATOM 3670 C CA . LEU B 1 90 ? -3.566 15.164 28.469 1 71.56 90 LEU B CA 1
ATOM 3671 C C . LEU B 1 90 ? -2.598 14.922 29.625 1 71.56 90 LEU B C 1
ATOM 3673 O O . LEU B 1 90 ? -2.863 14.086 30.5 1 71.56 90 LEU B O 1
ATOM 3677 N N . GLN B 1 91 ? -1.466 15.484 29.703 1 69.81 91 GLN B N 1
ATOM 3678 C CA . GLN B 1 91 ? -0.447 15.266 30.734 1 69.81 91 GLN B CA 1
ATOM 3679 C C . GLN B 1 91 ? -1.029 15.445 32.125 1 69.81 91 GLN B C 1
ATOM 3681 O O . GLN B 1 91 ? -0.625 14.75 33.062 1 69.81 91 GLN B O 1
ATOM 3686 N N . GLY B 1 92 ? -2.07 16.156 32.344 1 68.44 92 GLY B N 1
ATOM 3687 C CA . GLY B 1 92 ? -2.621 16.406 33.688 1 68.44 92 GLY B CA 1
ATOM 3688 C C . GLY B 1 92 ? -3.818 15.531 34 1 68.44 92 GLY B C 1
ATOM 3689 O O . GLY B 1 92 ? -4.309 15.539 35.125 1 68.44 92 GLY B O 1
ATOM 3690 N N . SER B 1 93 ? -4.094 14.664 33.094 1 69.19 93 SER B N 1
ATOM 3691 C CA . SER B 1 93 ? -5.277 13.836 33.312 1 69.19 93 SER B CA 1
ATOM 3692 C C . SER B 1 93 ? -4.926 12.562 34.094 1 69.19 93 SER B C 1
ATOM 3694 O O . SER B 1 93 ? -3.797 12.078 34 1 69.19 93 SER B O 1
ATOM 3696 N N . GLU B 1 94 ? -5.816 12.055 34.875 1 68.94 94 GLU B N 1
ATOM 3697 C CA . GLU B 1 94 ? -5.621 10.828 35.625 1 68.94 94 GLU B CA 1
ATOM 3698 C C . GLU B 1 94 ? -5.539 9.609 34.719 1 68.94 94 GLU B C 1
ATOM 3700 O O . GLU B 1 94 ? -6.23 9.547 33.688 1 68.94 94 GLU B O 1
ATOM 3705 N N . ASP B 1 95 ? -4.719 8.711 35.156 1 66.88 95 ASP B N 1
ATOM 3706 C CA . ASP B 1 95 ? -4.566 7.48 34.406 1 66.88 95 ASP B CA 1
ATOM 3707 C C . ASP B 1 95 ? -5.797 6.582 34.562 1 66.88 95 ASP B C 1
ATOM 3709 O O . ASP B 1 95 ? -6.43 6.559 35.594 1 66.88 95 ASP B O 1
ATOM 3713 N N . GLY B 1 96 ? -6.152 5.965 33.375 1 67.5 96 GLY B N 1
ATOM 3714 C CA . GLY B 1 96 ? -7.211 4.969 33.438 1 67.5 96 GLY B CA 1
ATOM 3715 C C . GLY B 1 96 ? -6.703 3.576 33.781 1 67.5 96 GLY B C 1
ATOM 3716 O O . GLY B 1 96 ? -5.523 3.398 34.094 1 67.5 96 GLY B O 1
ATOM 3717 N N . TYR B 1 97 ? -7.664 2.627 33.875 1 65.12 97 TYR B N 1
ATOM 3718 C CA . TYR B 1 97 ? -7.328 1.222 34.094 1 65.12 97 TYR B CA 1
ATOM 3719 C C . TYR B 1 97 ? -6.91 0.571 32.781 1 65.12 97 TYR B C 1
ATOM 3721 O O . TYR B 1 97 ? -7.484 0.858 31.719 1 65.12 97 TYR B O 1
ATOM 3729 N N . TYR B 1 98 ? -5.828 -0.182 32.875 1 70.44 98 TYR B N 1
ATOM 3730 C CA . TYR B 1 98 ? -5.332 -0.909 31.719 1 70.44 98 TYR B CA 1
ATOM 3731 C C . TYR B 1 98 ? -5.668 -2.393 31.812 1 70.44 98 TYR B C 1
ATOM 3733 O O . TYR B 1 98 ? -5.289 -3.057 32.781 1 70.44 98 TYR B O 1
ATOM 3741 N N . VAL B 1 99 ? -6.5 -2.938 30.906 1 68.31 99 VAL B N 1
ATOM 3742 C CA . VAL B 1 99 ? -6.887 -4.344 30.859 1 68.31 99 VAL B CA 1
ATOM 3743 C C . VAL B 1 99 ? -6.223 -5.008 29.656 1 68.31 99 VAL B C 1
ATOM 3745 O O . VAL B 1 99 ? -6.359 -4.539 28.516 1 68.31 99 VAL B O 1
ATOM 3748 N N . VAL B 1 100 ? -5.406 -6.004 29.875 1 69.62 100 VAL B N 1
ATOM 3749 C CA . VAL B 1 100 ? -4.754 -6.754 28.812 1 69.62 100 VAL B CA 1
ATOM 3750 C C . VAL B 1 100 ? -5.477 -8.086 28.594 1 69.62 100 VAL B C 1
ATOM 3752 O O . VAL B 1 100 ? -5.668 -8.852 29.547 1 69.62 100 VAL B O 1
ATOM 3755 N N . VAL B 1 101 ? -6.004 -8.289 27.344 1 68.38 101 VAL B N 1
ATOM 3756 C CA . VAL B 1 101 ? -6.633 -9.547 26.969 1 68.38 101 VAL B CA 1
ATOM 3757 C C . VAL B 1 101 ? -5.633 -10.414 26.203 1 68.38 101 VAL B C 1
ATOM 3759 O O . VAL B 1 101 ? -5.168 -10.023 25.125 1 68.38 101 VAL B O 1
ATOM 3762 N N . GLY B 1 102 ? -5.148 -11.5 26.797 1 66.44 102 GLY B N 1
ATOM 3763 C CA . GLY B 1 102 ? -4.199 -12.391 26.156 1 66.44 102 GLY B CA 1
ATOM 3764 C C . GLY B 1 102 ? -4.754 -13.789 25.922 1 66.44 102 GLY B C 1
ATOM 3765 O O . GLY B 1 102 ? -5.793 -14.148 26.484 1 66.44 102 GLY B O 1
ATOM 3766 N N . GLY B 1 103 ? -4.293 -14.5 24.828 1 62.84 103 GLY B N 1
ATOM 3767 C CA . GLY B 1 103 ? -4.668 -15.875 24.547 1 62.84 103 GLY B CA 1
ATOM 3768 C C . GLY B 1 103 ? -3.643 -16.609 23.719 1 62.84 103 GLY B C 1
ATOM 3769 O O . GLY B 1 103 ? -2.814 -15.992 23.047 1 62.84 103 GLY B O 1
ATOM 3770 N N . ILE B 1 104 ? -3.611 -17.922 23.938 1 59.41 104 ILE B N 1
ATOM 3771 C CA . ILE B 1 104 ? -2.779 -18.797 23.125 1 59.41 104 ILE B CA 1
ATOM 3772 C C . ILE B 1 104 ? -3.619 -19.391 22 1 59.41 104 ILE B C 1
ATOM 3774 O O . ILE B 1 104 ? -4.797 -19.703 22.188 1 59.41 104 ILE B O 1
ATOM 3778 N N . THR B 1 105 ? -3.197 -19.203 20.719 1 55.34 105 THR B N 1
ATOM 3779 C CA . THR B 1 105 ? -3.912 -19.734 19.562 1 55.34 105 THR B CA 1
ATOM 3780 C C . THR B 1 105 ? -3.416 -21.141 19.219 1 55.34 105 THR B C 1
ATOM 3782 O O . THR B 1 105 ? -2.4 -21.297 18.547 1 55.34 105 THR B O 1
ATOM 3785 N N . PRO B 1 106 ? -4.219 -22.094 19.688 1 55.22 106 PRO B N 1
ATOM 3786 C CA . PRO B 1 106 ? -3.756 -23.438 19.391 1 55.22 106 PRO B CA 1
ATOM 3787 C C . PRO B 1 106 ? -4.141 -23.906 17.984 1 55.22 106 PRO B C 1
ATOM 3789 O O . PRO B 1 106 ? -3.555 -24.859 17.469 1 55.22 106 PRO B O 1
ATOM 3792 N N . THR B 1 107 ? -5.238 -23.281 17.5 1 57.56 107 THR B N 1
ATOM 3793 C CA . THR B 1 107 ? -5.711 -23.703 16.188 1 57.56 107 THR B CA 1
ATOM 3794 C C . THR B 1 107 ? -5.684 -22.547 15.203 1 57.56 107 THR B C 1
ATOM 3796 O O . THR B 1 107 ? -5.707 -21.391 15.602 1 57.56 107 THR B O 1
ATOM 3799 N N . PRO B 1 108 ? -5.738 -22.859 13.977 1 58.62 108 PRO B N 1
ATOM 3800 C CA . PRO B 1 108 ? -5.684 -21.812 12.945 1 58.62 108 PRO B CA 1
ATOM 3801 C C . PRO B 1 108 ? -6.977 -21.016 12.859 1 58.62 108 PRO B C 1
ATOM 3803 O O . PRO B 1 108 ? -7.02 -19.984 12.172 1 58.62 108 PRO B O 1
ATOM 3806 N N . LEU B 1 109 ? -8.031 -21.422 13.484 1 59.44 109 LEU B N 1
ATOM 3807 C CA . LEU B 1 109 ? -9.336 -20.812 13.273 1 59.44 109 LEU B CA 1
ATOM 3808 C C . LEU B 1 109 ? -9.492 -19.578 14.148 1 59.44 109 LEU B C 1
ATOM 3810 O O . LEU B 1 109 ? -10.414 -18.781 13.945 1 59.44 109 LEU B O 1
ATOM 3814 N N . GLY B 1 110 ? -8.648 -19.141 14.906 1 61.44 110 GLY B N 1
ATOM 3815 C CA . GLY B 1 110 ? -8.742 -17.984 15.781 1 61.44 110 GLY B CA 1
ATOM 3816 C C . GLY B 1 110 ? -9.367 -18.297 17.125 1 61.44 110 GLY B C 1
ATOM 3817 O O . GLY B 1 110 ? -10.289 -19.109 17.203 1 61.44 110 GLY B O 1
ATOM 3818 N N . GLU B 1 111 ? -8.922 -17.875 18.25 1 60.12 111 GLU B N 1
ATOM 3819 C CA . GLU B 1 111 ? -9.328 -18.203 19.609 1 60.12 111 GLU B CA 1
ATOM 3820 C C . GLU B 1 111 ? -10.32 -17.172 20.156 1 60.12 111 GLU B C 1
ATOM 3822 O O . GLU B 1 111 ? -10.805 -17.312 21.281 1 60.12 111 GLU B O 1
ATOM 3827 N N . GLY B 1 112 ? -10.617 -16.203 19.312 1 69.06 112 GLY B N 1
ATOM 3828 C CA . GLY B 1 112 ? -11.656 -15.266 19.703 1 69.06 112 GLY B CA 1
ATOM 3829 C C . GLY B 1 112 ? -11.141 -14.109 20.547 1 69.06 112 GLY B C 1
ATOM 3830 O O . GLY B 1 112 ? -11.898 -13.484 21.281 1 69.06 112 GLY B O 1
ATOM 3831 N N . LYS B 1 113 ? -9.844 -13.859 20.531 1 68.25 113 LYS B N 1
ATOM 3832 C CA . LYS B 1 113 ? -9.25 -12.781 21.312 1 68.25 113 LYS B CA 1
ATOM 3833 C C . LYS B 1 113 ? -9.891 -11.438 20.969 1 68.25 113 LYS B C 1
ATOM 3835 O O . LYS B 1 113 ? -10.266 -10.68 21.859 1 68.25 113 LYS B O 1
ATOM 3840 N N . SER B 1 114 ? -10 -11.195 19.703 1 75.75 114 SER B N 1
ATOM 3841 C CA . SER B 1 114 ? -10.602 -9.938 19.266 1 75.75 114 SER B CA 1
ATOM 3842 C C . SER B 1 114 ? -12.07 -9.859 19.672 1 75.75 114 SER B C 1
ATOM 3844 O O . SER B 1 114 ? -12.547 -8.82 20.125 1 75.75 114 SER B O 1
ATOM 3846 N N . THR B 1 115 ? -12.758 -10.961 19.531 1 77.06 115 THR B N 1
ATOM 3847 C CA . THR B 1 115 ? -14.164 -11.008 19.922 1 77.06 115 THR B CA 1
ATOM 3848 C C . THR B 1 115 ? -14.336 -10.734 21.406 1 77.06 115 THR B C 1
ATOM 3850 O O . THR B 1 115 ? -15.211 -9.961 21.797 1 77.06 115 THR B O 1
ATOM 3853 N N . THR B 1 116 ? -13.477 -11.289 22.172 1 75.56 116 THR B N 1
ATOM 3854 C CA . THR B 1 116 ? -13.516 -11.094 23.609 1 75.56 116 THR B CA 1
ATOM 3855 C C . THR B 1 116 ? -13.18 -9.641 23.969 1 75.56 116 THR B C 1
ATOM 3857 O O . THR B 1 116 ? -13.828 -9.047 24.828 1 75.56 116 THR B O 1
ATOM 3860 N N . THR B 1 117 ? -12.195 -9.141 23.359 1 76.19 117 THR B N 1
ATOM 3861 C CA . THR B 1 117 ? -11.789 -7.762 23.609 1 76.19 117 THR B CA 1
ATOM 3862 C C . THR B 1 117 ? -12.93 -6.793 23.312 1 76.19 117 THR B C 1
ATOM 3864 O O . THR B 1 117 ? -13.234 -5.914 24.109 1 76.19 117 THR B O 1
ATOM 3867 N N . VAL B 1 118 ? -13.547 -7.039 22.156 1 78.19 118 VAL B N 1
ATOM 3868 C CA . VAL B 1 118 ? -14.656 -6.188 21.75 1 78.19 118 VAL B CA 1
ATOM 3869 C C . VAL B 1 118 ? -15.844 -6.402 22.688 1 78.19 118 VAL B C 1
ATOM 3871 O O . VAL B 1 118 ? -16.5 -5.445 23.094 1 78.19 118 VAL B O 1
ATOM 3874 N N . GLY B 1 119 ? -16.047 -7.617 23.016 1 77.88 119 GLY B N 1
ATOM 3875 C CA . GLY B 1 119 ? -17.125 -7.934 23.953 1 77.88 119 GLY B CA 1
ATOM 3876 C C . GLY B 1 119 ? -16.938 -7.293 25.312 1 77.88 119 GLY B C 1
ATOM 3877 O O . GLY B 1 119 ? -17.891 -6.801 25.906 1 77.88 119 GLY B O 1
ATOM 3878 N N . LEU B 1 120 ? -15.766 -7.305 25.781 1 74.5 120 LEU B N 1
ATOM 3879 C CA . LEU B 1 120 ? -15.445 -6.664 27.062 1 74.5 120 LEU B CA 1
ATOM 3880 C C . LEU B 1 120 ? -15.672 -5.16 26.984 1 74.5 120 LEU B C 1
ATOM 3882 O O . LEU B 1 120 ? -16.188 -4.559 27.922 1 74.5 120 LEU B O 1
ATOM 3886 N N . CYS B 1 121 ? -15.273 -4.621 25.922 1 75 121 CYS B N 1
ATOM 3887 C CA . CYS B 1 121 ? -15.492 -3.195 25.719 1 75 121 CYS B CA 1
ATOM 3888 C C . CYS B 1 121 ? -16.969 -2.855 25.75 1 75 121 CYS B C 1
ATOM 3890 O O . CYS B 1 121 ? -17.375 -1.871 26.375 1 75 121 CYS B O 1
ATOM 3892 N N . GLN B 1 122 ? -17.75 -3.664 25.109 1 73.56 122 GLN B N 1
ATOM 3893 C CA . GLN B 1 122 ? -19.188 -3.465 25.078 1 73.56 122 GLN B CA 1
ATOM 3894 C C . GLN B 1 122 ? -19.797 -3.609 26.469 1 73.56 122 GLN B C 1
ATOM 3896 O O . GLN B 1 122 ? -20.656 -2.826 26.859 1 73.56 122 GLN B O 1
ATOM 3901 N N . ALA B 1 123 ? -19.312 -4.566 27.172 1 74.44 123 ALA B N 1
ATOM 3902 C CA . ALA B 1 123 ? -19.828 -4.82 28.516 1 74.44 123 ALA B CA 1
ATOM 3903 C C . ALA B 1 123 ? -19.5 -3.67 29.453 1 74.44 123 ALA B C 1
ATOM 3905 O O . ALA B 1 123 ? -20.359 -3.189 30.203 1 74.44 123 ALA B O 1
ATOM 3906 N N . LEU B 1 124 ? -18.328 -3.197 29.391 1 71.19 124 LEU B N 1
ATOM 3907 C CA . LEU B 1 124 ? -17.875 -2.127 30.281 1 71.19 124 LEU B CA 1
ATOM 3908 C C . LEU B 1 124 ? -18.5 -0.795 29.875 1 71.19 124 LEU B C 1
ATOM 3910 O O . LEU B 1 124 ? -18.906 -0.016 30.75 1 71.19 124 LEU B O 1
ATOM 3914 N N . GLY B 1 125 ? -18.531 -0.547 28.594 1 71.94 125 GLY B N 1
ATOM 3915 C CA . GLY B 1 125 ? -19.031 0.729 28.109 1 71.94 125 GLY B CA 1
ATOM 3916 C C . GLY B 1 125 ? -20.547 0.828 28.141 1 71.94 125 GLY B C 1
ATOM 3917 O O . GLY B 1 125 ? -21.094 1.637 28.875 1 71.94 125 GLY B O 1
ATOM 3918 N N . ALA B 1 126 ? -21.188 -0.039 27.422 1 65.69 126 ALA B N 1
ATOM 3919 C CA . ALA B 1 126 ? -22.641 0.046 27.203 1 65.69 126 ALA B CA 1
ATOM 3920 C C . ALA B 1 126 ? -23.391 -0.428 28.438 1 65.69 126 ALA B C 1
ATOM 3922 O O . ALA B 1 126 ? -24.438 0.132 28.781 1 65.69 126 ALA B O 1
ATOM 3923 N N . PHE B 1 127 ? -22.781 -1.36 29.141 1 64.44 127 PHE B N 1
ATOM 3924 C CA . PHE B 1 127 ? -23.562 -1.964 30.234 1 64.44 127 PHE B CA 1
ATOM 3925 C C . PHE B 1 127 ? -23.188 -1.343 31.562 1 64.44 127 PHE B C 1
ATOM 3927 O O . PHE B 1 127 ? -24.047 -1.156 32.438 1 64.44 127 PHE B O 1
ATOM 3934 N N . LEU B 1 128 ? -21.969 -1.058 31.656 1 66.56 128 LEU B N 1
ATOM 3935 C CA . LEU B 1 128 ? -21.531 -0.562 32.969 1 66.56 128 LEU B CA 1
ATOM 3936 C C . LEU B 1 128 ? -21.312 0.946 32.906 1 66.56 128 LEU B C 1
ATOM 3938 O O . LEU B 1 128 ? -20.953 1.553 33.938 1 66.56 128 LEU B O 1
ATOM 3942 N N . ASP B 1 129 ? -21.547 1.49 31.781 1 69.69 129 ASP B N 1
ATOM 3943 C CA . ASP B 1 129 ? -21.469 2.936 31.594 1 69.69 129 ASP B CA 1
ATOM 3944 C C . ASP B 1 129 ? -20.094 3.461 32 1 69.69 129 ASP B C 1
ATOM 3946 O O . ASP B 1 129 ? -19.984 4.438 32.75 1 69.69 129 ASP B O 1
ATOM 3950 N N . LYS B 1 130 ? -19.094 2.729 31.703 1 68.38 130 LYS B N 1
ATOM 3951 C CA . LYS B 1 130 ? -17.719 3.145 31.906 1 68.38 130 LYS B CA 1
ATOM 3952 C C . LYS B 1 130 ? -17.109 3.686 30.609 1 68.38 130 LYS B C 1
ATOM 3954 O O . LYS B 1 130 ? -17.469 3.248 29.516 1 68.38 130 LYS B O 1
ATOM 3959 N N . LYS B 1 131 ? -16.25 4.652 30.828 1 69.81 131 LYS B N 1
ATOM 3960 C CA . LYS B 1 131 ? -15.469 5.094 29.672 1 69.81 131 LYS B CA 1
ATOM 3961 C C . LYS B 1 131 ? -14.391 4.074 29.312 1 69.81 131 LYS B C 1
ATOM 3963 O O . LYS B 1 131 ? -13.508 3.791 30.125 1 69.81 131 LYS B O 1
ATOM 3968 N N . VAL B 1 132 ? -14.555 3.484 28.172 1 72.19 132 VAL B N 1
ATOM 3969 C CA . VAL B 1 132 ? -13.633 2.416 27.781 1 72.19 132 VAL B CA 1
ATOM 3970 C C . VAL B 1 132 ? -13.117 2.656 26.375 1 72.19 132 VAL B C 1
ATOM 3972 O O . VAL B 1 132 ? -13.883 3.037 25.484 1 72.19 132 VAL B O 1
ATOM 3975 N N . VAL B 1 133 ? -11.844 2.506 26.297 1 73.12 133 VAL B N 1
ATOM 3976 C CA . VAL B 1 133 ? -11.172 2.541 25 1 73.12 133 VAL B CA 1
ATOM 3977 C C . VAL B 1 133 ? -10.445 1.22 24.75 1 73.12 133 VAL B C 1
ATOM 3979 O O . VAL B 1 133 ? -9.758 0.711 25.625 1 73.12 133 VAL B O 1
ATOM 3982 N N . THR B 1 134 ? -10.773 0.677 23.609 1 73.31 134 THR B N 1
ATOM 3983 C CA . THR B 1 134 ? -10.148 -0.605 23.297 1 73.31 134 THR B CA 1
ATOM 3984 C C . THR B 1 134 ? -9.125 -0.451 22.172 1 73.31 134 THR B C 1
ATOM 3986 O O . THR B 1 134 ? -9.359 0.291 21.219 1 73.31 134 THR B O 1
ATOM 3989 N N . CYS B 1 135 ? -8.055 -1.204 22.344 1 72.12 135 CYS B N 1
ATOM 3990 C CA . CYS B 1 135 ? -6.977 -1.185 21.359 1 72.12 135 CYS B CA 1
ATOM 3991 C C . CYS B 1 135 ? -6.828 -2.543 20.688 1 72.12 135 CYS B C 1
ATOM 3993 O O . CYS B 1 135 ? -6.762 -3.572 21.359 1 72.12 135 CYS B O 1
ATOM 3995 N N . LEU B 1 136 ? -6.961 -2.537 19.359 1 73.81 136 LEU B N 1
ATOM 3996 C CA . LEU B 1 136 ? -6.711 -3.727 18.562 1 73.81 136 LEU B CA 1
ATOM 3997 C C . LEU B 1 136 ? -5.637 -3.457 17.516 1 73.81 136 LEU B C 1
ATOM 3999 O O . LEU B 1 136 ? -5.488 -2.324 17.047 1 73.81 136 LEU B O 1
ATOM 4003 N N . ARG B 1 137 ? -4.887 -4.508 17.234 1 70.44 137 ARG B N 1
ATOM 4004 C CA . ARG B 1 137 ? -3.914 -4.375 16.156 1 70.44 137 ARG B CA 1
ATOM 4005 C C . ARG B 1 137 ? -4.598 -4.438 14.789 1 70.44 137 ARG B C 1
ATOM 4007 O O . ARG B 1 137 ? -5.527 -5.223 14.594 1 70.44 137 ARG B O 1
ATOM 4014 N N . GLN B 1 138 ? -4.152 -3.564 13.906 1 75.44 138 GLN B N 1
ATOM 4015 C CA . GLN B 1 138 ? -4.613 -3.717 12.531 1 75.44 138 GLN B CA 1
ATOM 4016 C C . GLN B 1 138 ? -4.242 -5.09 11.977 1 75.44 138 GLN B C 1
ATOM 4018 O O . GLN B 1 138 ? -3.082 -5.496 12.039 1 75.44 138 GLN B O 1
ATOM 4023 N N . PRO B 1 139 ? -5.254 -5.777 11.531 1 79.5 139 PRO B N 1
ATOM 4024 C CA . PRO B 1 139 ? -4.922 -7.078 10.938 1 79.5 139 PRO B CA 1
ATOM 4025 C C . PRO B 1 139 ? -4.246 -6.953 9.578 1 79.5 139 PRO B C 1
ATOM 4027 O O . PRO B 1 139 ? -4.477 -5.977 8.859 1 79.5 139 PRO B O 1
ATOM 4030 N N . SER B 1 140 ? -3.385 -7.938 9.359 1 83.62 140 SER B N 1
ATOM 4031 C CA . SER B 1 140 ? -2.865 -8.062 8.008 1 83.62 140 SER B CA 1
ATOM 4032 C C . SER B 1 140 ? -3.969 -8.453 7.023 1 83.62 140 SER B C 1
ATOM 4034 O O . SER B 1 140 ? -4.859 -9.234 7.363 1 83.62 140 SER B O 1
ATOM 4036 N N . GLN B 1 141 ? -3.893 -7.895 5.859 1 83.94 141 GLN B N 1
ATOM 4037 C CA . GLN B 1 141 ? -4.945 -8.18 4.895 1 83.94 141 GLN B CA 1
ATOM 4038 C C . GLN B 1 141 ? -4.734 -9.539 4.238 1 83.94 141 GLN B C 1
ATOM 4040 O O . GLN B 1 141 ? -5.688 -10.172 3.773 1 83.94 141 GLN B O 1
ATOM 4045 N N . GLY B 1 142 ? -3.543 -10.055 4.176 1 83.5 142 GLY B N 1
ATOM 4046 C CA . GLY B 1 142 ? -3.258 -11.344 3.562 1 83.5 142 GLY B CA 1
ATOM 4047 C C . GLY B 1 142 ? -4.168 -12.453 4.051 1 83.5 142 GLY B C 1
ATOM 4048 O O . GLY B 1 142 ? -4.91 -13.047 3.268 1 83.5 142 GLY B O 1
ATOM 4049 N N . PRO B 1 143 ? -4.219 -12.602 5.289 1 76.19 143 PRO B N 1
ATOM 4050 C CA . PRO B 1 143 ? -5.016 -13.695 5.855 1 76.19 143 PRO B CA 1
ATOM 4051 C C . PRO B 1 143 ? -6.516 -13.508 5.625 1 76.19 143 PRO B C 1
ATOM 4053 O O . PRO B 1 143 ? -7.273 -14.484 5.68 1 76.19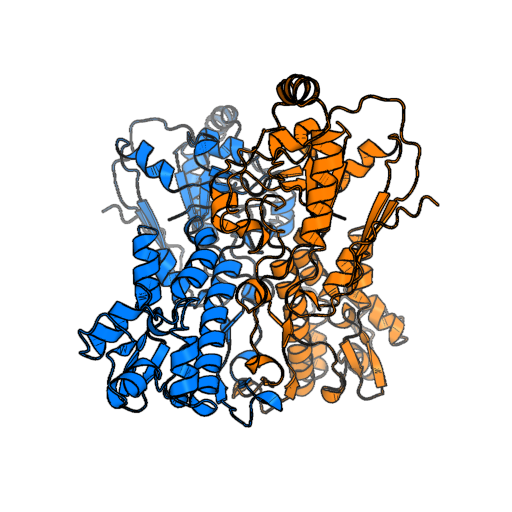 143 PRO B O 1
ATOM 4056 N N . THR B 1 144 ? -6.973 -12.312 5.391 1 71.31 144 THR B N 1
ATOM 4057 C CA . THR B 1 144 ? -8.391 -12.031 5.176 1 71.31 144 THR B CA 1
ATOM 4058 C C . THR B 1 144 ? -8.914 -12.797 3.963 1 71.31 144 THR B C 1
ATOM 4060 O O . THR B 1 144 ? -10.078 -13.203 3.932 1 71.31 144 THR B O 1
ATOM 4063 N N . PHE B 1 145 ? -8.078 -12.969 3.025 1 69.75 145 PHE B N 1
ATOM 4064 C CA . PHE B 1 145 ? -8.492 -13.641 1.801 1 69.75 145 PHE B CA 1
ATOM 4065 C C . PHE B 1 145 ? -8.148 -15.117 1.853 1 69.75 145 PHE B C 1
ATOM 4067 O O . PHE B 1 145 ? -8.438 -15.867 0.912 1 69.75 145 PHE B O 1
ATOM 4074 N N . GLY B 1 146 ? -7.57 -15.383 2.996 1 60.41 146 GLY B N 1
ATOM 4075 C CA . GLY B 1 146 ? -7.238 -16.781 3.184 1 60.41 146 GLY B CA 1
ATOM 4076 C C . GLY B 1 146 ? -8.258 -17.531 4.023 1 60.41 146 GLY B C 1
ATOM 4077 O O . GLY B 1 146 ? -9.453 -17.234 3.975 1 60.41 146 GLY B O 1
ATOM 4078 N N . ILE B 1 147 ? -7.711 -18.438 4.652 1 49.12 147 ILE B N 1
ATOM 4079 C CA . ILE B 1 147 ? -8.539 -19.344 5.441 1 49.12 147 ILE B CA 1
ATOM 4080 C C . ILE B 1 147 ? -9.039 -18.625 6.691 1 49.12 147 ILE B C 1
ATOM 4082 O O . ILE B 1 147 ? -10.156 -18.875 7.152 1 49.12 147 ILE B O 1
ATOM 4086 N N . LYS B 1 148 ? -8.102 -17.656 7.086 1 54.31 148 LYS B N 1
ATOM 4087 C CA . LYS B 1 148 ? -8.484 -16.953 8.312 1 54.31 148 LYS B CA 1
ATOM 4088 C C . LYS B 1 148 ? -9.469 -15.828 8.023 1 54.31 148 LYS B C 1
ATOM 4090 O O . LYS B 1 148 ? -9.281 -15.062 7.078 1 54.31 148 LYS B O 1
ATOM 4095 N N . GLY B 1 149 ? -10.625 -15.945 8.445 1 59.81 149 GLY B N 1
ATOM 4096 C CA . GLY B 1 149 ? -11.625 -14.891 8.359 1 59.81 149 GLY B CA 1
ATOM 4097 C C . GLY B 1 149 ? -11.117 -13.547 8.852 1 59.81 149 GLY B C 1
ATOM 4098 O O . GLY B 1 149 ? -9.906 -13.328 8.93 1 59.81 149 GLY B O 1
ATOM 4099 N N . GLY B 1 150 ? -11.898 -12.539 8.969 1 63.66 150 GLY B N 1
ATOM 4100 C CA . GLY B 1 150 ? -11.602 -11.195 9.438 1 63.66 150 GLY B CA 1
ATOM 4101 C C . GLY B 1 150 ? -11.203 -11.148 10.898 1 63.66 150 GLY B C 1
ATOM 4102 O O . GLY B 1 150 ? -11.453 -12.094 11.648 1 63.66 150 GLY B O 1
ATOM 4103 N N . ALA B 1 151 ? -10.336 -10.266 11.273 1 64.75 151 ALA B N 1
ATOM 4104 C CA . ALA B 1 151 ? -9.828 -10.094 12.633 1 64.75 151 ALA B CA 1
ATOM 4105 C C . ALA B 1 151 ? -10.633 -9.039 13.391 1 64.75 151 ALA B C 1
ATOM 4107 O O . ALA B 1 151 ? -10.211 -8.562 14.445 1 64.75 151 ALA B O 1
ATOM 4108 N N . ALA B 1 152 ? -11.766 -8.766 12.828 1 70.75 152 ALA B N 1
ATOM 4109 C CA . ALA B 1 152 ? -12.547 -7.664 13.391 1 70.75 152 ALA B CA 1
ATOM 4110 C C . ALA B 1 152 ? -13.469 -8.156 14.5 1 70.75 152 ALA B C 1
ATOM 4112 O O . ALA B 1 152 ? -14.258 -7.383 15.055 1 70.75 152 ALA B O 1
ATOM 4113 N N . GLY B 1 153 ? -13.359 -9.383 14.875 1 74.06 153 GLY B N 1
ATOM 4114 C CA . GLY B 1 153 ? -14.312 -9.977 15.797 1 74.06 153 GLY B CA 1
ATOM 4115 C C . GLY B 1 153 ? -15.383 -10.805 15.102 1 74.06 153 GLY B C 1
ATOM 4116 O O . GLY B 1 153 ? -15.203 -11.219 13.953 1 74.06 153 GLY B O 1
ATOM 4117 N N . GLY B 1 154 ? -16.422 -11.102 15.914 1 75.12 154 GLY B N 1
ATOM 4118 C CA . GLY B 1 154 ? -17.453 -11.953 15.352 1 75.12 154 GLY B CA 1
ATOM 4119 C C . GLY B 1 154 ? -18.812 -11.75 16 1 75.12 154 GLY B C 1
ATOM 4120 O O . GLY B 1 154 ? -18.906 -11.281 17.125 1 75.12 154 GLY B O 1
ATOM 4121 N N . GLY B 1 155 ? -19.766 -12.07 15.203 1 77.62 155 GLY B N 1
ATOM 4122 C CA . GLY B 1 155 ? -21.125 -11.891 15.703 1 77.62 155 GLY B CA 1
ATOM 4123 C C . GLY B 1 155 ? -21.453 -10.445 16.031 1 77.62 155 GLY B C 1
ATOM 4124 O O . GLY B 1 155 ? -21.125 -9.539 15.273 1 77.62 155 GLY B O 1
ATOM 4125 N N . TYR B 1 156 ? -22.062 -10.352 17.109 1 77.62 156 TYR B N 1
ATOM 4126 C CA . TYR B 1 156 ? -22.5 -9.008 17.484 1 77.62 156 TYR B CA 1
ATOM 4127 C C . TYR B 1 156 ? -21.391 -8.266 18.203 1 77.62 156 TYR B C 1
ATOM 4129 O O . TYR B 1 156 ? -21.547 -7.094 18.562 1 77.62 156 TYR B O 1
ATOM 4137 N N . SER B 1 157 ? -20.266 -8.953 18.438 1 78.88 157 SER B N 1
ATOM 4138 C CA . SER B 1 157 ? -19.062 -8.328 19 1 78.88 157 SER B CA 1
ATOM 4139 C C . SER B 1 157 ? -17.984 -8.164 17.938 1 78.88 157 SER B C 1
ATOM 4141 O O . SER B 1 157 ? -17.031 -8.945 17.891 1 78.88 157 SER B O 1
ATOM 4143 N N . GLN B 1 158 ? -18.156 -7.145 17.062 1 79.06 158 GLN B N 1
ATOM 4144 C CA . GLN B 1 158 ? -17.219 -6.926 15.977 1 79.06 158 GLN B CA 1
ATOM 4145 C C . GLN B 1 158 ? -16.984 -5.438 15.742 1 79.06 158 GLN B C 1
ATOM 4147 O O . GLN B 1 158 ? -17.812 -4.605 16.125 1 79.06 158 GLN B O 1
ATOM 4152 N N . VAL B 1 159 ? -15.859 -5.223 15.164 1 78.56 159 VAL B N 1
ATOM 4153 C CA . VAL B 1 159 ? -15.523 -3.865 14.742 1 78.56 159 VAL B CA 1
ATOM 4154 C C . VAL B 1 159 ? -16.141 -3.576 13.383 1 78.56 159 VAL B C 1
ATOM 4156 O O . VAL B 1 159 ? -16.094 -4.406 12.477 1 78.56 159 VAL B O 1
ATOM 4159 N N . ILE B 1 160 ? -16.859 -2.537 13.297 1 77.38 160 ILE B N 1
ATOM 4160 C CA . ILE B 1 160 ? -17.438 -2.135 12.023 1 77.38 160 ILE B CA 1
ATOM 4161 C C . ILE B 1 160 ? -16.906 -0.759 11.625 1 77.38 160 ILE B C 1
ATOM 4163 O O . ILE B 1 160 ? -16.641 0.078 12.484 1 77.38 160 ILE B O 1
ATOM 4167 N N . PRO B 1 161 ? -16.703 -0.38 10.344 1 79.5 161 PRO B N 1
ATOM 4168 C CA . PRO B 1 161 ? -16.984 -1.302 9.242 1 79.5 161 PRO B CA 1
ATOM 4169 C C . PRO B 1 161 ? -15.938 -2.398 9.102 1 79.5 161 PRO B C 1
ATOM 4171 O O . PRO B 1 161 ? -14.734 -2.109 9.078 1 79.5 161 PRO B O 1
ATOM 4174 N N . MET B 1 162 ? -16.406 -3.553 8.906 1 73.81 162 MET B N 1
ATOM 4175 C CA . MET B 1 162 ? -15.531 -4.719 8.93 1 73.81 162 MET B CA 1
ATOM 4176 C C . MET B 1 162 ? -14.602 -4.719 7.719 1 73.81 162 MET B C 1
ATOM 4178 O O . MET B 1 162 ? -13.43 -5.094 7.832 1 73.81 162 MET B O 1
ATOM 4182 N N . ASP B 1 163 ? -15.062 -4.328 6.66 1 76.88 163 ASP B N 1
ATOM 4183 C CA . ASP B 1 163 ? -14.266 -4.336 5.438 1 76.88 163 ASP B CA 1
ATOM 4184 C C . ASP B 1 163 ? -13.102 -3.354 5.531 1 76.88 163 ASP B C 1
ATOM 4186 O O . ASP B 1 163 ? -11.969 -3.689 5.18 1 76.88 163 ASP B O 1
ATOM 4190 N N . GLU B 1 164 ? -13.359 -2.234 6.102 1 77.5 164 GLU B N 1
ATOM 4191 C CA . GLU B 1 164 ? -12.305 -1.233 6.23 1 77.5 164 GLU B CA 1
ATOM 4192 C C . GLU B 1 164 ? -11.273 -1.646 7.277 1 77.5 164 GLU B C 1
ATOM 4194 O O . GLU B 1 164 ? -10.086 -1.362 7.133 1 77.5 164 GLU B O 1
ATOM 4199 N N . PHE B 1 165 ? -11.789 -2.312 8.172 1 77.94 165 PHE B N 1
ATOM 4200 C CA . PHE B 1 165 ? -10.898 -2.766 9.234 1 77.94 165 PHE B CA 1
ATOM 4201 C C . PHE B 1 165 ? -9.938 -3.832 8.727 1 77.94 165 PHE B C 1
ATOM 4203 O O . PHE B 1 165 ? -8.758 -3.83 9.07 1 77.94 165 PHE B O 1
ATOM 4210 N N . ASN B 1 166 ? -10.453 -4.609 7.891 1 78.62 166 ASN B N 1
ATOM 4211 C CA . ASN B 1 166 ? -9.664 -5.75 7.438 1 78.62 166 ASN B CA 1
ATOM 4212 C C . ASN B 1 166 ? -8.828 -5.402 6.207 1 78.62 166 ASN B C 1
ATOM 4214 O O . ASN B 1 166 ? -7.852 -6.086 5.898 1 78.62 166 ASN B O 1
ATOM 4218 N N . LEU B 1 167 ? -9.305 -4.344 5.578 1 84 167 LEU B N 1
ATOM 4219 C CA . LEU B 1 167 ? -8.617 -4.004 4.336 1 84 167 LEU B CA 1
ATOM 4220 C C . LEU B 1 167 ? -8.055 -2.592 4.398 1 84 167 LEU B C 1
ATOM 4222 O O . LEU B 1 167 ? -8.797 -1.629 4.602 1 84 167 LEU B O 1
ATOM 4226 N N . HIS B 1 168 ? -6.766 -2.479 4.223 1 84.06 168 HIS B N 1
ATOM 4227 C CA . HIS B 1 168 ? -6.051 -1.232 3.979 1 84.06 168 HIS B CA 1
ATOM 4228 C C . HIS B 1 168 ? -6.066 -0.336 5.215 1 84.06 168 HIS B C 1
ATOM 4230 O O . HIS B 1 168 ? -5.031 0.206 5.605 1 84.06 168 HIS B O 1
ATOM 4236 N N . LEU B 1 169 ? -7.34 -0.164 5.855 1 83 169 LEU B N 1
ATOM 4237 C CA . LEU B 1 169 ? -7.574 0.743 6.973 1 83 169 LEU B CA 1
ATOM 4238 C C . LEU B 1 169 ? -7.07 2.145 6.652 1 83 169 LEU B C 1
ATOM 4240 O O . LEU B 1 169 ? -7.559 2.789 5.723 1 83 169 LEU B O 1
ATOM 4244 N N . THR B 1 170 ? -6 2.613 7.273 1 80.62 170 THR B N 1
ATOM 4245 C CA . THR B 1 170 ? -5.508 3.957 6.996 1 80.62 170 THR B CA 1
ATOM 4246 C C . THR B 1 170 ? -4.211 3.898 6.191 1 80.62 170 THR B C 1
ATOM 4248 O O . THR B 1 170 ? -3.516 4.906 6.051 1 80.62 170 THR B O 1
ATOM 4251 N N . GLY B 1 171 ? -3.824 2.738 5.762 1 85.75 171 GLY B N 1
ATOM 4252 C CA . GLY B 1 171 ? -2.703 2.605 4.848 1 85.75 171 GLY B CA 1
ATOM 4253 C C . GLY B 1 171 ? -1.377 2.391 5.555 1 85.75 171 GLY B C 1
ATOM 4254 O O . GLY B 1 171 ? -0.317 2.449 4.926 1 85.75 171 GLY B O 1
ATOM 4255 N N . ASP B 1 172 ? -1.386 2.104 6.812 1 84.69 172 ASP B N 1
ATOM 4256 C CA . ASP B 1 172 ? -0.158 1.993 7.594 1 84.69 172 ASP B CA 1
ATOM 4257 C C . ASP B 1 172 ? 0.667 0.786 7.156 1 84.69 172 ASP B C 1
ATOM 4259 O O . ASP B 1 172 ? 1.885 0.885 6.996 1 84.69 172 ASP B O 1
ATOM 4263 N N . ILE B 1 173 ? -0.008 -0.306 6.996 1 89.19 173 ILE B N 1
ATOM 4264 C CA . ILE B 1 173 ? 0.714 -1.511 6.602 1 89.19 173 ILE B CA 1
ATOM 4265 C C . ILE B 1 173 ? 1.29 -1.332 5.199 1 89.19 173 ILE B C 1
ATOM 4267 O O . ILE B 1 173 ? 2.387 -1.812 4.906 1 89.19 173 ILE B O 1
ATOM 4271 N N . HIS B 1 174 ? 0.565 -0.589 4.379 1 91.5 174 HIS B N 1
ATOM 4272 C CA . HIS B 1 174 ? 1.1 -0.261 3.062 1 91.5 174 HIS B CA 1
ATOM 4273 C C . HIS B 1 174 ? 2.367 0.579 3.176 1 91.5 174 HIS B C 1
ATOM 4275 O O . HIS B 1 174 ? 3.33 0.36 2.438 1 91.5 174 HIS B O 1
ATOM 4281 N N . ALA B 1 175 ? 2.32 1.537 4.07 1 90.06 175 ALA B N 1
ATOM 4282 C CA . ALA B 1 175 ? 3.486 2.389 4.289 1 90.06 175 ALA B CA 1
ATOM 4283 C C . ALA B 1 175 ? 4.688 1.568 4.754 1 90.06 175 ALA B C 1
ATOM 4285 O O . ALA B 1 175 ? 5.809 1.778 4.285 1 90.06 175 ALA B O 1
ATOM 4286 N N . ILE B 1 176 ? 4.469 0.665 5.621 1 91.25 176 ILE B N 1
ATOM 4287 C CA . ILE B 1 176 ? 5.516 -0.223 6.121 1 91.25 176 ILE B CA 1
ATOM 4288 C C . ILE B 1 176 ? 6.062 -1.072 4.977 1 91.25 176 ILE B C 1
ATOM 4290 O O . ILE B 1 176 ? 7.277 -1.22 4.832 1 91.25 176 ILE B O 1
ATOM 4294 N N . THR B 1 177 ? 5.121 -1.585 4.219 1 95 177 THR B N 1
ATOM 4295 C CA . THR B 1 177 ? 5.504 -2.41 3.076 1 95 177 THR B CA 1
ATOM 4296 C C . THR B 1 177 ? 6.414 -1.633 2.129 1 95 177 THR B C 1
ATOM 4298 O O . THR B 1 177 ? 7.465 -2.133 1.719 1 95 177 THR B O 1
ATOM 4301 N N . ALA B 1 178 ? 6.016 -0.46 1.829 1 93.25 178 ALA B N 1
ATOM 4302 C CA . ALA B 1 178 ? 6.789 0.378 0.915 1 93.25 178 ALA B CA 1
ATOM 4303 C C . ALA B 1 178 ? 8.172 0.673 1.478 1 93.25 178 ALA B C 1
ATOM 4305 O O . ALA B 1 178 ? 9.18 0.538 0.774 1 93.25 178 ALA B O 1
ATOM 4306 N N . ALA B 1 179 ? 8.242 1.071 2.727 1 93.44 179 ALA B N 1
ATOM 4307 C CA . ALA B 1 179 ? 9.516 1.4 3.365 1 93.44 179 ALA B CA 1
ATOM 4308 C C . ALA B 1 179 ? 10.445 0.189 3.395 1 93.44 179 ALA B C 1
ATOM 4310 O O . ALA B 1 179 ? 11.633 0.303 3.086 1 93.44 179 ALA B O 1
ATOM 4311 N N . ASN B 1 180 ? 9.906 -0.922 3.777 1 96.38 180 ASN B N 1
ATOM 4312 C CA . ASN B 1 180 ? 10.688 -2.152 3.85 1 96.38 180 ASN B CA 1
ATOM 4313 C C . ASN B 1 180 ? 11.273 -2.525 2.49 1 96.38 180 ASN B C 1
ATOM 4315 O O . ASN B 1 180 ? 12.445 -2.879 2.393 1 96.38 180 ASN B O 1
ATOM 4319 N N . ASN B 1 181 ? 10.438 -2.473 1.537 1 96.94 181 ASN B N 1
ATOM 4320 C CA . ASN B 1 181 ? 10.867 -2.898 0.21 1 96.94 181 ASN B CA 1
ATOM 4321 C C . ASN B 1 181 ? 11.82 -1.888 -0.426 1 96.94 181 ASN B C 1
ATOM 4323 O O . ASN B 1 181 ? 12.672 -2.256 -1.235 1 96.94 181 ASN B O 1
ATOM 4327 N N . LEU B 1 182 ? 11.633 -0.651 -0.07 1 93.94 182 LEU B N 1
ATOM 4328 C CA . LEU B 1 182 ? 12.602 0.351 -0.504 1 93.94 182 LEU B CA 1
ATOM 4329 C C . LEU B 1 182 ? 14 0 -0.017 1 93.94 182 LEU B C 1
ATOM 4331 O O . LEU B 1 182 ? 14.969 0.079 -0.781 1 93.94 182 LEU B O 1
ATOM 4335 N N . LEU B 1 183 ? 14.117 -0.349 1.225 1 95.19 183 LEU B N 1
ATOM 4336 C CA . LEU B 1 183 ? 15.406 -0.746 1.778 1 95.19 183 LEU B CA 1
ATOM 4337 C C . LEU B 1 183 ? 15.938 -1.988 1.074 1 95.19 183 LEU B C 1
ATOM 4339 O O . LEU B 1 183 ? 17.125 -2.047 0.722 1 95.19 183 LEU B O 1
ATOM 4343 N N . ALA B 1 184 ? 15.062 -2.973 0.86 1 97.19 184 ALA B N 1
ATOM 4344 C CA . ALA B 1 184 ? 15.484 -4.191 0.175 1 97.19 184 ALA B CA 1
ATOM 4345 C C . ALA B 1 184 ? 16.047 -3.877 -1.21 1 97.19 184 ALA B C 1
ATOM 4347 O O . ALA B 1 184 ? 17.094 -4.391 -1.594 1 97.19 184 ALA B O 1
ATOM 4348 N N . ALA B 1 185 ? 15.367 -3.066 -1.915 1 95.31 185 ALA B N 1
ATOM 4349 C CA . ALA B 1 185 ? 15.812 -2.674 -3.25 1 95.31 185 ALA B CA 1
ATOM 4350 C C . ALA B 1 185 ? 17.141 -1.938 -3.191 1 95.31 185 ALA B C 1
ATOM 4352 O O . ALA B 1 185 ? 18.016 -2.164 -4.027 1 95.31 185 ALA B O 1
ATOM 4353 N N . ALA B 1 186 ? 17.266 -1.054 -2.24 1 93.94 186 ALA B N 1
ATOM 4354 C CA . ALA B 1 186 ? 18.484 -0.266 -2.086 1 93.94 186 ALA B CA 1
ATOM 4355 C C . ALA B 1 186 ? 19.688 -1.165 -1.807 1 93.94 186 ALA B C 1
ATOM 4357 O O . ALA B 1 186 ? 20.781 -0.912 -2.301 1 93.94 186 ALA B O 1
ATOM 4358 N N . ILE B 1 187 ? 19.5 -2.178 -0.98 1 95.56 187 ILE B N 1
ATOM 4359 C CA . ILE B 1 187 ? 20.562 -3.119 -0.651 1 95.56 187 ILE B CA 1
ATOM 4360 C C . ILE B 1 187 ? 21.094 -3.777 -1.927 1 95.56 187 ILE B C 1
ATOM 4362 O O . ILE B 1 187 ? 22.297 -3.754 -2.201 1 95.56 187 ILE B O 1
ATOM 4366 N N . ASP B 1 188 ? 20.203 -4.309 -2.709 1 96.12 188 ASP B N 1
ATOM 4367 C CA . ASP B 1 188 ? 20.594 -5.004 -3.93 1 96.12 188 ASP B CA 1
ATOM 4368 C C . ASP B 1 188 ? 21.234 -4.043 -4.93 1 96.12 188 ASP B C 1
ATOM 4370 O O . ASP B 1 188 ? 22.219 -4.391 -5.59 1 96.12 188 ASP B O 1
ATOM 4374 N N . THR B 1 189 ? 20.672 -2.889 -5.043 1 93.25 189 THR B N 1
ATOM 4375 C CA . THR B 1 189 ? 21.219 -1.891 -5.953 1 93.25 189 THR B CA 1
ATOM 4376 C C . THR B 1 189 ? 22.625 -1.501 -5.539 1 93.25 189 THR B C 1
ATOM 4378 O O . THR B 1 189 ? 23.516 -1.344 -6.391 1 93.25 189 THR B O 1
ATOM 4381 N N . ARG B 1 190 ? 22.797 -1.283 -4.223 1 93.44 190 ARG B N 1
ATOM 4382 C CA . ARG B 1 190 ? 24.125 -0.922 -3.721 1 93.44 190 ARG B CA 1
ATOM 4383 C C . ARG B 1 190 ? 25.156 -1.999 -4.055 1 93.44 190 ARG B C 1
ATOM 4385 O O . ARG B 1 190 ? 26.25 -1.692 -4.531 1 93.44 190 ARG B O 1
ATOM 4392 N N . ILE B 1 191 ? 24.828 -3.227 -3.811 1 95 191 ILE B N 1
ATOM 4393 C CA . ILE B 1 191 ? 25.719 -4.344 -4.133 1 95 191 ILE B CA 1
ATOM 4394 C C . ILE B 1 191 ? 26.047 -4.328 -5.625 1 95 191 ILE B C 1
ATOM 4396 O O . ILE B 1 191 ? 27.203 -4.484 -6.012 1 95 191 ILE B O 1
ATOM 4400 N N . PHE B 1 192 ? 25.078 -4.156 -6.387 1 95 192 PHE B N 1
ATOM 4401 C CA . PHE B 1 192 ? 25.234 -4.113 -7.832 1 95 192 PHE B CA 1
ATOM 4402 C C . PHE B 1 192 ? 26.203 -3 -8.234 1 95 192 PHE B C 1
ATOM 4404 O O . PHE B 1 192 ? 27.125 -3.229 -9.016 1 95 192 PHE B O 1
ATOM 4411 N N . HIS B 1 193 ? 25.953 -1.791 -7.75 1 93.5 193 HIS B N 1
ATOM 4412 C CA . HIS B 1 193 ? 26.797 -0.65 -8.086 1 93.5 193 HIS B CA 1
ATOM 4413 C C . HIS B 1 193 ? 28.234 -0.884 -7.648 1 93.5 193 HIS B C 1
ATOM 4415 O O . HIS B 1 193 ? 29.172 -0.546 -8.375 1 93.5 193 HIS B O 1
ATOM 4421 N N . GLU B 1 194 ? 28.453 -1.397 -6.492 1 94.38 194 GLU B N 1
ATOM 4422 C CA . GLU B 1 194 ? 29.812 -1.636 -6 1 94.38 194 GLU B CA 1
ATOM 4423 C C . GLU B 1 194 ? 30.531 -2.686 -6.844 1 94.38 194 GLU B C 1
ATOM 4425 O O . GLU B 1 194 ? 31.75 -2.646 -6.98 1 94.38 194 GLU B O 1
ATOM 4430 N N . SER B 1 195 ? 29.766 -3.572 -7.461 1 93.62 195 SER B N 1
ATOM 4431 C CA . SER B 1 195 ? 30.359 -4.629 -8.273 1 93.62 195 SER B CA 1
ATOM 4432 C C . SER B 1 195 ? 30.656 -4.141 -9.688 1 93.62 195 SER B C 1
ATOM 4434 O O . SER B 1 195 ? 31.453 -4.738 -10.406 1 93.62 195 SER B O 1
ATOM 4436 N N . THR B 1 196 ? 30.062 -3.045 -10.055 1 93.31 196 THR B N 1
ATOM 4437 C CA . THR B 1 196 ? 30.125 -2.68 -11.469 1 93.31 196 THR B CA 1
ATOM 4438 C C . THR B 1 196 ? 30.844 -1.339 -11.641 1 93.31 196 THR B C 1
ATOM 4440 O O . THR B 1 196 ? 31.188 -0.956 -12.766 1 93.31 196 THR B O 1
ATOM 4443 N N . GLN B 1 197 ? 31.062 -0.622 -10.578 1 94 197 GLN B N 1
ATOM 4444 C CA . GLN B 1 197 ? 31.625 0.72 -10.695 1 94 197 GLN B CA 1
ATOM 4445 C C . GLN B 1 197 ? 32.969 0.823 -9.969 1 94 197 GLN B C 1
ATOM 4447 O O . GLN B 1 197 ? 33.219 0.078 -9.023 1 94 197 GLN B O 1
ATOM 4452 N N . SER B 1 198 ? 33.75 1.814 -10.422 1 96 198 SER B N 1
ATOM 4453 C CA . SER B 1 198 ? 35.031 2.088 -9.773 1 96 198 SER B CA 1
ATOM 4454 C C . SER B 1 198 ? 34.844 2.912 -8.508 1 96 198 SER B C 1
ATOM 4456 O O . SER B 1 198 ? 33.812 3.512 -8.297 1 96 198 SER B O 1
ATOM 4458 N N . ASP B 1 199 ? 35.875 2.91 -7.691 1 95.31 199 ASP B N 1
ATOM 4459 C CA . ASP B 1 199 ? 35.844 3.729 -6.484 1 95.31 199 ASP B CA 1
ATOM 4460 C C . ASP B 1 199 ? 35.625 5.199 -6.824 1 95.31 199 ASP B C 1
ATOM 4462 O O . ASP B 1 199 ? 34.875 5.895 -6.133 1 95.31 199 ASP B O 1
ATOM 4466 N N . LYS B 1 200 ? 36.281 5.598 -7.844 1 93.75 200 LYS B N 1
ATOM 4467 C CA . LYS B 1 200 ? 36.156 6.988 -8.273 1 93.75 200 LYS B CA 1
ATOM 4468 C C . LYS B 1 200 ? 34.688 7.316 -8.648 1 93.75 200 LYS B C 1
ATOM 4470 O O . LYS B 1 200 ? 34.156 8.352 -8.242 1 93.75 200 LYS B O 1
ATOM 4475 N N . ALA B 1 201 ? 34.156 6.453 -9.367 1 94.88 201 ALA B N 1
ATOM 4476 C CA . ALA B 1 201 ? 32.781 6.652 -9.805 1 94.88 201 ALA B CA 1
ATOM 4477 C C . ALA B 1 201 ? 31.828 6.664 -8.609 1 94.88 201 ALA B C 1
ATOM 4479 O O . ALA B 1 201 ? 30.938 7.52 -8.516 1 94.88 201 ALA B O 1
ATOM 4480 N N . LEU B 1 202 ? 32.031 5.66 -7.715 1 94.38 202 LEU B N 1
ATOM 4481 C CA . LEU B 1 202 ? 31.203 5.57 -6.516 1 94.38 202 LEU B CA 1
ATOM 4482 C C . LEU B 1 202 ? 31.359 6.816 -5.652 1 94.38 202 LEU B C 1
ATOM 4484 O O . LEU B 1 202 ? 30.375 7.387 -5.199 1 94.38 202 LEU B O 1
ATOM 4488 N N . PHE B 1 203 ? 32.562 7.262 -5.508 1 94 203 PHE B N 1
ATOM 4489 C CA . PHE B 1 203 ? 32.844 8.43 -4.684 1 94 203 PHE B CA 1
ATOM 4490 C C . PHE B 1 203 ? 32.25 9.688 -5.285 1 94 203 PHE B C 1
ATOM 4492 O O . PHE B 1 203 ? 31.719 10.531 -4.559 1 94 203 PHE B O 1
ATOM 4499 N N . ASN B 1 204 ? 32.25 9.844 -6.566 1 92.12 204 ASN B N 1
ATOM 4500 C CA . ASN B 1 204 ? 31.688 10.984 -7.266 1 92.12 204 ASN B CA 1
ATOM 4501 C C . ASN B 1 204 ? 30.172 11.055 -7.082 1 92.12 204 ASN B C 1
ATOM 4503 O O . ASN B 1 204 ? 29.594 12.141 -7.051 1 92.12 204 ASN B O 1
ATOM 4507 N N . ARG B 1 205 ? 29.578 9.93 -6.906 1 87.25 205 ARG B N 1
ATOM 4508 C CA . ARG B 1 205 ? 28.125 9.883 -6.711 1 87.25 205 ARG B CA 1
ATOM 4509 C C . ARG B 1 205 ? 27.766 10.188 -5.262 1 87.25 205 ARG B C 1
ATOM 4511 O O . ARG B 1 205 ? 26.734 10.805 -4.992 1 87.25 205 ARG B O 1
ATOM 4518 N N . LEU B 1 206 ? 28.594 9.695 -4.398 1 88.81 206 LEU B N 1
ATOM 4519 C CA . LEU B 1 206 ? 28.328 9.898 -2.977 1 88.81 206 LEU B CA 1
ATOM 4520 C C . LEU B 1 206 ? 28.594 11.352 -2.584 1 88.81 206 LEU B C 1
ATOM 4522 O O . LEU B 1 206 ? 27.844 11.938 -1.803 1 88.81 206 LEU B O 1
ATOM 4526 N N . CYS B 1 207 ? 29.688 11.852 -3.139 1 91.5 207 CYS B N 1
ATOM 4527 C CA . CYS B 1 207 ? 30.094 13.227 -2.881 1 91.5 207 CYS B CA 1
ATOM 4528 C C . CYS B 1 207 ? 30.375 13.969 -4.184 1 91.5 207 CYS B C 1
ATOM 4530 O O . CYS B 1 207 ? 31.516 14.305 -4.488 1 91.5 207 CYS B O 1
ATOM 4532 N N . PRO B 1 208 ? 29.281 14.258 -4.82 1 90.06 208 PRO B N 1
ATOM 4533 C CA . PRO B 1 208 ? 29.484 14.992 -6.074 1 90.06 208 PRO B CA 1
ATOM 4534 C C . PRO B 1 208 ? 30.031 16.391 -5.855 1 90.06 208 PRO B C 1
ATOM 4536 O O . PRO B 1 208 ? 29.656 17.062 -4.895 1 90.06 208 PRO B O 1
ATOM 4539 N N . PRO B 1 209 ? 30.906 16.812 -6.75 1 90.88 209 PRO B N 1
ATOM 4540 C CA . PRO B 1 209 ? 31.391 18.188 -6.629 1 90.88 209 PRO B CA 1
ATOM 4541 C C . PRO B 1 209 ? 30.328 19.234 -6.965 1 90.88 209 PRO B C 1
ATOM 4543 O O . PRO B 1 209 ? 29.516 19.016 -7.871 1 90.88 209 PRO B O 1
ATOM 4546 N N . ASN B 1 210 ? 30.344 20.266 -6.211 1 85.81 210 ASN B N 1
ATOM 4547 C CA . ASN B 1 210 ? 29.422 21.344 -6.539 1 85.81 210 ASN B CA 1
ATOM 4548 C C . ASN B 1 210 ? 29.938 22.172 -7.715 1 85.81 210 ASN B C 1
ATOM 4550 O O . ASN B 1 210 ? 30.891 21.781 -8.391 1 85.81 210 ASN B O 1
ATOM 4554 N N . LYS B 1 211 ? 29.266 23.297 -7.973 1 84 211 LYS B N 1
ATOM 4555 C CA . LYS B 1 211 ? 29.625 24.156 -9.109 1 84 211 LYS B CA 1
ATOM 4556 C C . LYS B 1 211 ? 31.047 24.672 -8.977 1 84 211 LYS B C 1
ATOM 4558 O O . LYS B 1 211 ? 31.719 24.906 -9.984 1 84 211 LYS B O 1
ATOM 4563 N N . GLU B 1 212 ? 31.469 24.812 -7.758 1 89.38 212 GLU B N 1
ATOM 4564 C CA . GLU B 1 212 ? 32.812 25.312 -7.473 1 89.38 212 GLU B CA 1
ATOM 4565 C C . GLU B 1 212 ? 33.812 24.188 -7.391 1 89.38 212 GLU B C 1
ATOM 4567 O O . GLU B 1 212 ? 35 24.406 -7.07 1 89.38 212 GLU B O 1
ATOM 4572 N N . GLY B 1 213 ? 33.344 22.938 -7.566 1 88.88 213 GLY B N 1
ATOM 4573 C CA . GLY B 1 213 ? 34.219 21.781 -7.547 1 88.88 213 GLY B CA 1
ATOM 4574 C C . GLY B 1 213 ? 34.469 21.25 -6.152 1 88.88 213 GLY B C 1
ATOM 4575 O O . GLY B 1 213 ? 35.312 20.359 -5.961 1 88.88 213 GLY B O 1
ATOM 4576 N N . LYS B 1 214 ? 33.875 21.812 -5.227 1 91.38 214 LYS B N 1
ATOM 4577 C CA . LYS B 1 214 ? 34.062 21.391 -3.842 1 91.38 214 LYS B CA 1
ATOM 4578 C C . LYS B 1 214 ? 33.094 20.281 -3.453 1 91.38 214 LYS B C 1
ATOM 4580 O O . LYS B 1 214 ? 31.922 20.312 -3.842 1 91.38 214 LYS B O 1
ATOM 4585 N N . ARG B 1 215 ? 33.625 19.297 -2.682 1 93.88 215 ARG B N 1
ATOM 4586 C CA . ARG B 1 215 ? 32.812 18.188 -2.189 1 93.88 215 ARG B CA 1
ATOM 4587 C C . ARG B 1 215 ? 32.5 18.375 -0.714 1 93.88 215 ARG B C 1
ATOM 4589 O O . ARG B 1 215 ? 33.188 19.078 0.01 1 93.88 215 ARG B O 1
ATOM 4596 N N . SER B 1 216 ? 31.406 17.844 -0.281 1 93.06 216 SER B N 1
ATOM 4597 C CA . SER B 1 216 ? 31.016 17.859 1.125 1 93.06 216 SER B CA 1
ATOM 4598 C C . SER B 1 216 ? 30.375 16.531 1.537 1 93.06 216 SER B C 1
ATOM 4600 O O . SER B 1 216 ? 29.844 15.805 0.694 1 93.06 216 SER B O 1
ATOM 4602 N N . PHE B 1 217 ? 30.562 16.188 2.842 1 90.81 217 PHE B N 1
ATOM 4603 C CA . PHE B 1 217 ? 29.859 15.047 3.412 1 90.81 217 PHE B CA 1
ATOM 4604 C C . PHE B 1 217 ? 28.469 15.453 3.879 1 90.81 217 PHE B C 1
ATOM 4606 O O . PHE B 1 217 ? 28.266 16.562 4.395 1 90.81 217 PHE B O 1
ATOM 4613 N N . SER B 1 218 ? 27.516 14.578 3.633 1 81.25 218 SER B N 1
ATOM 4614 C CA . SER B 1 218 ? 26.219 14.758 4.297 1 81.25 218 SER B CA 1
ATOM 4615 C C . SER B 1 218 ? 26.297 14.359 5.77 1 81.25 218 SER B C 1
ATOM 4617 O O . SER B 1 218 ? 27.234 13.672 6.184 1 81.25 218 SER B O 1
ATOM 4619 N N . ASP B 1 219 ? 25.344 14.789 6.523 1 76.56 219 ASP B N 1
ATOM 4620 C CA . ASP B 1 219 ? 25.328 14.547 7.961 1 76.56 219 ASP B CA 1
ATOM 4621 C C . ASP B 1 219 ? 25.359 13.055 8.266 1 76.56 219 ASP B C 1
ATOM 4623 O O . ASP B 1 219 ? 26.047 12.609 9.188 1 76.56 219 ASP B O 1
ATOM 4627 N N . VAL B 1 220 ? 24.703 12.328 7.48 1 74.06 220 VAL B N 1
ATOM 4628 C CA . VAL B 1 220 ? 24.562 10.906 7.758 1 74.06 220 VAL B CA 1
ATOM 4629 C C . VAL B 1 220 ? 25.875 10.188 7.465 1 74.06 220 VAL B C 1
ATOM 4631 O O . VAL B 1 220 ? 26.188 9.164 8.078 1 74.06 220 VAL B O 1
ATOM 4634 N N . MET B 1 221 ? 26.688 10.75 6.656 1 85.88 221 MET B N 1
ATOM 4635 C CA . MET B 1 221 ? 27.938 10.117 6.25 1 85.88 221 MET B CA 1
ATOM 4636 C C . MET B 1 221 ? 28.969 10.18 7.371 1 85.88 221 MET B C 1
ATOM 4638 O O . MET B 1 221 ? 29.875 9.352 7.441 1 85.88 221 MET B O 1
ATOM 4642 N N . PHE B 1 222 ? 28.781 11.164 8.242 1 88.12 222 PHE B N 1
ATOM 4643 C CA . PHE B 1 222 ? 29.75 11.32 9.328 1 88.12 222 PHE B CA 1
ATOM 4644 C C . PHE B 1 222 ? 29.688 10.125 10.273 1 88.12 222 PHE B C 1
ATOM 4646 O O . PHE B 1 222 ? 30.719 9.727 10.836 1 88.12 222 PHE B O 1
ATOM 4653 N N . ARG B 1 223 ? 28.562 9.562 10.422 1 83.38 223 ARG B N 1
ATOM 4654 C CA . ARG B 1 223 ? 28.453 8.375 11.266 1 83.38 223 ARG B CA 1
ATOM 4655 C C . ARG B 1 223 ? 29.281 7.219 10.695 1 83.38 223 ARG B C 1
ATOM 4657 O O . ARG B 1 223 ? 29.938 6.492 11.445 1 83.38 223 ARG B O 1
ATOM 4664 N N . ARG B 1 224 ? 29.203 7.09 9.453 1 86.44 224 ARG B N 1
ATOM 4665 C CA . ARG B 1 224 ? 29.984 6.039 8.805 1 86.44 224 ARG B CA 1
ATOM 4666 C C . ARG B 1 224 ? 31.469 6.324 8.891 1 86.44 224 ARG B C 1
ATOM 4668 O O . ARG B 1 224 ? 32.281 5.422 9.164 1 86.44 224 ARG B O 1
ATOM 4675 N N . LEU B 1 225 ? 31.844 7.559 8.688 1 91.88 225 LEU B N 1
ATOM 4676 C CA . LEU B 1 225 ? 33.25 7.949 8.773 1 91.88 225 LEU B CA 1
ATOM 4677 C C . LEU B 1 225 ? 33.812 7.641 10.156 1 91.88 225 LEU B C 1
ATOM 4679 O O . LEU B 1 225 ? 34.906 7.105 10.281 1 91.88 225 LEU B O 1
ATOM 4683 N N . THR B 1 226 ? 33.031 7.918 11.148 1 90.69 226 THR B N 1
ATOM 4684 C CA . THR B 1 226 ? 33.438 7.641 12.523 1 90.69 226 THR B CA 1
ATOM 4685 C C . THR B 1 226 ? 33.625 6.145 12.727 1 90.69 226 THR B C 1
ATOM 4687 O O . THR B 1 226 ? 34.625 5.73 13.344 1 90.69 226 THR B O 1
ATOM 4690 N N . LYS B 1 227 ? 32.781 5.328 12.195 1 86.31 227 LYS B N 1
ATOM 4691 C CA . LYS B 1 227 ? 32.875 3.877 12.32 1 86.31 227 LYS B CA 1
ATOM 4692 C C . LYS B 1 227 ? 34.125 3.346 11.617 1 86.31 227 LYS B C 1
ATOM 4694 O O . LYS B 1 227 ? 34.719 2.344 12.047 1 86.31 227 LYS B O 1
ATOM 4699 N N . LEU B 1 228 ? 34.531 4.023 10.586 1 90.88 228 LEU B N 1
ATOM 4700 C CA . LEU B 1 228 ? 35.688 3.607 9.805 1 90.88 228 LEU B CA 1
ATOM 4701 C C . LEU B 1 228 ? 36.969 4.172 10.391 1 90.88 228 LEU B C 1
ATOM 4703 O O . LEU B 1 228 ? 38.062 3.887 9.891 1 90.88 228 LEU B O 1
ATOM 4707 N N . GLY B 1 229 ? 36.844 5.062 11.406 1 92.12 229 GLY B N 1
ATOM 4708 C CA . GLY B 1 229 ? 38 5.672 12.031 1 92.12 229 GLY B CA 1
ATOM 4709 C C . GLY B 1 229 ? 38.562 6.832 11.234 1 92.12 229 GLY B C 1
ATOM 4710 O O . GLY B 1 229 ? 39.781 7.105 11.289 1 92.12 229 GLY B O 1
ATOM 4711 N N . ILE B 1 230 ? 37.75 7.379 10.438 1 94.38 230 ILE B N 1
ATOM 4712 C CA . ILE B 1 230 ? 38.156 8.523 9.633 1 94.38 230 ILE B CA 1
ATOM 4713 C C . ILE B 1 230 ? 37.656 9.812 10.258 1 94.38 230 ILE B C 1
ATOM 4715 O O . ILE B 1 230 ? 36.438 10.008 10.391 1 94.38 230 ILE B O 1
ATOM 4719 N N . SER B 1 231 ? 38.5 10.75 10.656 1 94.06 231 SER B N 1
ATOM 4720 C CA . SER B 1 231 ? 38.094 11.969 11.352 1 94.06 231 SER B CA 1
ATOM 4721 C C . SER B 1 231 ? 38.094 13.164 10.406 1 94.06 231 SER B C 1
ATOM 4723 O O . SER B 1 231 ? 37.75 14.281 10.797 1 94.06 231 SER B O 1
ATOM 4725 N N . LYS B 1 232 ? 38.438 12.945 9.172 1 94.94 232 LYS B N 1
ATOM 4726 C CA . LYS B 1 232 ? 38.5 14.031 8.203 1 94.94 232 LYS B CA 1
ATOM 4727 C C . LYS B 1 232 ? 37.125 14.547 7.863 1 94.94 232 LYS B C 1
ATOM 4729 O O . LYS B 1 232 ? 36.156 13.773 7.746 1 94.94 232 LYS B O 1
ATOM 4734 N N . THR B 1 233 ? 37 15.836 7.652 1 94.31 233 THR B N 1
ATOM 4735 C CA . THR B 1 233 ? 35.688 16.438 7.434 1 94.31 233 THR B CA 1
ATOM 4736 C C . THR B 1 233 ? 35.531 16.922 5.992 1 94.31 233 THR B C 1
ATOM 4738 O O . THR B 1 233 ? 34.469 17.344 5.578 1 94.31 233 THR B O 1
ATOM 4741 N N . ASN B 1 234 ? 36.688 16.844 5.262 1 94.5 234 ASN B N 1
ATOM 4742 C CA . ASN B 1 234 ? 36.688 17.203 3.848 1 94.5 234 ASN B CA 1
ATOM 4743 C C . ASN B 1 234 ? 36.938 15.992 2.959 1 94.5 234 ASN B C 1
ATOM 4745 O O . ASN B 1 234 ? 38 15.375 3.029 1 94.5 234 ASN B O 1
ATOM 4749 N N . PRO B 1 235 ? 35.938 15.688 2.041 1 96 235 PRO B N 1
ATOM 4750 C CA . PRO B 1 235 ? 36.094 14.508 1.185 1 96 235 PRO B CA 1
ATOM 4751 C C . PRO B 1 235 ? 37.375 14.547 0.354 1 96 235 PRO B C 1
ATOM 4753 O O . PRO B 1 235 ? 37.969 13.508 0.087 1 96 235 PRO B O 1
ATOM 4756 N N . ASP B 1 236 ? 37.812 15.742 -0.024 1 93.94 236 ASP B N 1
ATOM 4757 C CA . ASP B 1 236 ? 39 15.875 -0.887 1 93.94 236 ASP B CA 1
ATOM 4758 C C . ASP B 1 236 ? 40.281 15.516 -0.137 1 93.94 236 ASP B C 1
ATOM 4760 O O . ASP B 1 236 ? 41.312 15.297 -0.752 1 93.94 236 ASP B O 1
ATOM 4764 N N . ASP B 1 237 ? 40.188 15.43 1.129 1 95.62 237 ASP B N 1
ATOM 4765 C CA . ASP B 1 237 ? 41.344 15.117 1.949 1 95.62 237 ASP B CA 1
ATOM 4766 C C . ASP B 1 237 ? 41.5 13.609 2.117 1 95.62 237 ASP B C 1
ATOM 4768 O O . ASP B 1 237 ? 42.5 13.148 2.674 1 95.62 237 ASP B O 1
ATOM 4772 N N . LEU B 1 238 ? 40.562 12.836 1.688 1 96.31 238 LEU B N 1
ATOM 4773 C CA . LEU B 1 238 ? 40.625 11.391 1.877 1 96.31 238 LEU B CA 1
ATOM 4774 C C . LEU B 1 238 ? 41.75 10.781 1.033 1 96.31 238 LEU B C 1
ATOM 4776 O O . LEU B 1 238 ? 41.938 11.188 -0.11 1 96.31 238 LEU B O 1
ATOM 4780 N N . THR B 1 239 ? 42.5 9.82 1.629 1 96.25 239 THR B N 1
ATOM 4781 C CA . THR B 1 239 ? 43.469 9.031 0.868 1 96.25 239 THR B CA 1
ATOM 4782 C C . THR B 1 239 ? 42.719 8.023 -0.024 1 96.25 239 THR B C 1
ATOM 4784 O O . THR B 1 239 ? 41.562 7.73 0.185 1 96.25 239 THR B O 1
ATOM 4787 N N . PRO B 1 240 ? 43.406 7.527 -1.018 1 95 240 PRO B N 1
ATOM 4788 C CA . PRO B 1 240 ? 42.781 6.508 -1.866 1 95 240 PRO B CA 1
ATOM 4789 C C . PRO B 1 240 ? 42.25 5.316 -1.069 1 95 240 PRO B C 1
ATOM 4791 O O . PRO B 1 240 ? 41.188 4.773 -1.396 1 95 240 PRO B O 1
ATOM 4794 N N . GLU B 1 241 ? 42.938 4.949 -0.039 1 95.25 241 GLU B N 1
ATOM 4795 C CA . GLU B 1 241 ? 42.5 3.848 0.813 1 95.25 241 GLU B CA 1
ATOM 4796 C C . GLU B 1 241 ? 41.219 4.215 1.58 1 95.25 241 GLU B C 1
ATOM 4798 O O . GLU B 1 241 ? 40.312 3.398 1.713 1 95.25 241 GLU B O 1
ATOM 4803 N N . GLU B 1 242 ? 41.219 5.406 2.031 1 95.31 242 GLU B N 1
ATOM 4804 C CA . GLU B 1 242 ? 40.062 5.887 2.77 1 95.31 242 GLU B CA 1
ATOM 4805 C C . GLU B 1 242 ? 38.844 6.035 1.855 1 95.31 242 GLU B C 1
ATOM 4807 O O . GLU B 1 242 ? 37.719 5.762 2.266 1 95.31 242 GLU B O 1
ATOM 4812 N N . VAL B 1 243 ? 39.094 6.457 0.612 1 95.38 243 VAL B N 1
ATOM 4813 C CA . VAL B 1 243 ? 38 6.57 -0.375 1 95.38 243 VAL B CA 1
ATOM 4814 C C . VAL B 1 243 ? 37.406 5.195 -0.635 1 95.38 243 VAL B C 1
ATOM 4816 O O . VAL B 1 243 ? 36.188 5.059 -0.701 1 95.38 243 VAL B O 1
ATOM 4819 N N . ASN B 1 244 ? 38.219 4.258 -0.768 1 95.25 244 ASN B N 1
ATOM 4820 C CA . ASN B 1 244 ? 37.75 2.895 -0.984 1 95.25 244 ASN B CA 1
ATOM 4821 C C . ASN B 1 244 ? 36.875 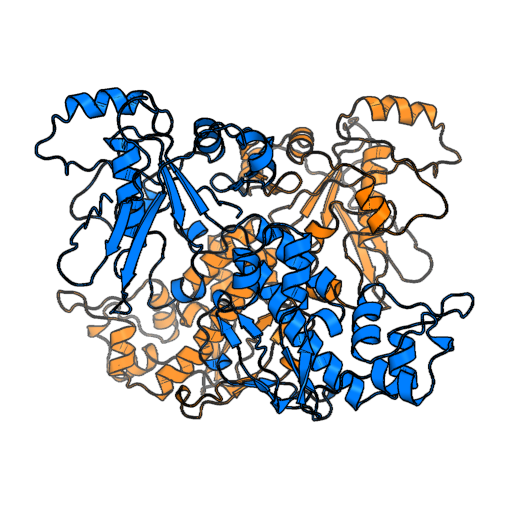2.414 0.172 1 95.25 244 ASN B C 1
ATOM 4823 O O . ASN B 1 244 ? 35.75 1.93 -0.043 1 95.25 244 ASN B O 1
ATOM 4827 N N . LYS B 1 245 ? 37.344 2.633 1.373 1 92.06 245 LYS B N 1
ATOM 4828 C CA . LYS B 1 245 ? 36.625 2.186 2.561 1 92.06 245 LYS B CA 1
ATOM 4829 C C . LYS B 1 245 ? 35.312 2.928 2.711 1 92.06 245 LYS B C 1
ATOM 4831 O O . LYS B 1 245 ? 34.312 2.34 3.121 1 92.06 245 LYS B O 1
ATOM 4836 N N . PHE B 1 246 ? 35.375 4.145 2.395 1 92.81 246 PHE B N 1
ATOM 4837 C CA . PHE B 1 246 ? 34.188 4.992 2.557 1 92.81 246 PHE B CA 1
ATOM 4838 C C . PHE B 1 246 ? 33.188 4.719 1.456 1 92.81 246 PHE B C 1
ATOM 4840 O O . PHE B 1 246 ? 31.969 4.625 1.723 1 92.81 246 PHE B O 1
ATOM 4847 N N . ALA B 1 247 ? 33.625 4.551 0.224 1 93 247 ALA B N 1
ATOM 4848 C CA . ALA B 1 247 ? 32.719 4.465 -0.935 1 93 247 ALA B CA 1
ATOM 4849 C C . ALA B 1 247 ? 32.062 3.092 -1.023 1 93 247 ALA B C 1
ATOM 4851 O O . ALA B 1 247 ? 30.984 2.951 -1.596 1 93 247 ALA B O 1
ATOM 4852 N N . ARG B 1 248 ? 32.688 2.131 -0.427 1 94.94 248 ARG B N 1
ATOM 4853 C CA . ARG B 1 248 ? 32.188 0.768 -0.535 1 94.94 248 ARG B CA 1
ATOM 4854 C C . ARG B 1 248 ? 31.672 0.26 0.815 1 94.94 248 ARG B C 1
ATOM 4856 O O . ARG B 1 248 ? 32.344 0.421 1.832 1 94.94 248 ARG B O 1
ATOM 4863 N N . LEU B 1 249 ? 30.516 -0.312 0.794 1 93.56 249 LEU B N 1
ATOM 4864 C CA . LEU B 1 249 ? 30 -0.992 1.98 1 93.56 249 LEU B CA 1
ATOM 4865 C C . LEU B 1 249 ? 30.5 -2.432 2.039 1 93.56 249 LEU B C 1
ATOM 4867 O O . LEU B 1 249 ? 30.703 -2.98 3.125 1 93.56 249 LEU B O 1
ATOM 4871 N N . ASP B 1 250 ? 30.656 -3 0.854 1 95.25 250 ASP B N 1
ATOM 4872 C CA . ASP B 1 250 ? 31.188 -4.348 0.683 1 95.25 250 ASP B CA 1
ATOM 4873 C C . ASP B 1 250 ? 30.297 -5.379 1.373 1 95.25 250 ASP B C 1
ATOM 4875 O O . ASP B 1 250 ? 30.797 -6.223 2.127 1 95.25 250 ASP B O 1
ATOM 4879 N N . ILE B 1 251 ? 29.047 -5.297 1.126 1 95.88 251 ILE B N 1
ATOM 4880 C CA . ILE B 1 251 ? 28.062 -6.211 1.713 1 95.88 251 ILE B CA 1
ATOM 4881 C C . ILE B 1 251 ? 28.25 -7.605 1.116 1 95.88 251 ILE B C 1
ATOM 4883 O O . ILE B 1 251 ? 28.375 -7.754 -0.101 1 95.88 251 ILE B O 1
ATOM 4887 N N . ASP B 1 252 ? 28.297 -8.617 1.986 1 96.56 252 ASP B N 1
ATOM 4888 C CA . ASP B 1 252 ? 28.219 -10.008 1.541 1 96.56 252 ASP B CA 1
ATOM 4889 C C . ASP B 1 252 ? 26.797 -10.414 1.214 1 96.56 252 ASP B C 1
ATOM 4891 O O . ASP B 1 252 ? 25.953 -10.539 2.111 1 96.56 252 ASP B O 1
ATOM 4895 N N . PRO B 1 253 ? 26.516 -10.641 -0.078 1 95.19 253 PRO B N 1
ATOM 4896 C CA . PRO B 1 253 ? 25.141 -10.961 -0.458 1 95.19 253 PRO B CA 1
ATOM 4897 C C . PRO B 1 253 ? 24.594 -12.18 0.281 1 95.19 253 PRO B C 1
ATOM 4899 O O . PRO B 1 253 ? 23.391 -12.266 0.525 1 95.19 253 PRO B O 1
ATOM 4902 N N . ASN B 1 254 ? 25.406 -13.062 0.713 1 95.12 254 ASN B N 1
ATOM 4903 C CA . ASN B 1 254 ? 24.953 -14.289 1.371 1 95.12 254 ASN B CA 1
ATOM 4904 C C . ASN B 1 254 ? 24.594 -14.047 2.834 1 95.12 254 ASN B C 1
ATOM 4906 O O . ASN B 1 254 ? 23.984 -14.898 3.479 1 95.12 254 ASN B O 1
ATOM 4910 N N . SER B 1 255 ? 24.922 -12.922 3.303 1 96.31 255 SER B N 1
ATOM 4911 C CA . SER B 1 255 ? 24.688 -12.633 4.711 1 96.31 255 SER B CA 1
ATOM 4912 C C . SER B 1 255 ? 23.422 -11.797 4.895 1 96.31 255 SER B C 1
ATOM 4914 O O . SER B 1 255 ? 22.984 -11.555 6.023 1 96.31 255 SER B O 1
ATOM 4916 N N . ILE B 1 256 ? 22.844 -11.344 3.816 1 96.75 256 ILE B N 1
ATOM 4917 C CA . ILE B 1 256 ? 21.703 -10.43 3.881 1 96.75 256 ILE B CA 1
ATOM 4918 C C . ILE B 1 256 ? 20.516 -11.133 4.543 1 96.75 256 ILE B C 1
ATOM 4920 O O . ILE B 1 256 ? 20.094 -12.203 4.105 1 96.75 256 ILE B O 1
ATOM 4924 N N . THR B 1 257 ? 20 -10.516 5.578 1 95.19 257 THR B N 1
ATOM 4925 C CA . THR B 1 257 ? 18.859 -11.07 6.293 1 95.19 257 THR B CA 1
ATOM 4926 C C . THR B 1 257 ? 17.594 -10.305 5.957 1 95.19 257 THR B C 1
ATOM 4928 O O . THR B 1 257 ? 16.484 -10.773 6.242 1 95.19 257 THR B O 1
ATOM 4931 N N . TRP B 1 258 ? 17.734 -9.148 5.41 1 97 258 TRP B N 1
ATOM 4932 C CA . TRP B 1 258 ? 16.594 -8.305 5.082 1 97 258 TRP B CA 1
ATOM 4933 C C . TRP B 1 258 ? 15.844 -8.852 3.867 1 97 258 TRP B C 1
ATOM 4935 O O . TRP B 1 258 ? 16.406 -8.938 2.775 1 97 258 TRP B O 1
ATOM 4945 N N . ARG B 1 259 ? 14.586 -9.234 4.004 1 97.56 259 ARG B N 1
ATOM 4946 C CA . ARG B 1 259 ? 13.742 -9.766 2.945 1 97.56 259 ARG B CA 1
ATOM 4947 C C . ARG B 1 259 ? 12.68 -8.75 2.535 1 97.56 259 ARG B C 1
ATOM 4949 O O . ARG B 1 259 ? 12.43 -7.777 3.248 1 97.56 259 ARG B O 1
ATOM 4956 N N . ARG B 1 260 ? 12.156 -8.922 1.353 1 98.12 260 ARG B N 1
ATOM 4957 C CA . ARG B 1 260 ? 11.016 -8.109 0.94 1 98.12 260 ARG B CA 1
ATOM 4958 C C . ARG B 1 260 ? 9.734 -8.57 1.632 1 98.12 260 ARG B C 1
ATOM 4960 O O . ARG B 1 260 ? 9.719 -9.617 2.291 1 98.12 260 ARG B O 1
ATOM 4967 N N . VAL B 1 261 ? 8.695 -7.691 1.551 1 97.69 261 VAL B N 1
ATOM 4968 C CA . VAL B 1 261 ? 7.445 -8.07 2.203 1 97.69 261 VAL B CA 1
ATOM 4969 C C . VAL B 1 261 ? 6.266 -7.723 1.297 1 97.69 261 VAL B C 1
ATOM 4971 O O . VAL B 1 261 ? 6.371 -6.84 0.441 1 97.69 261 VAL B O 1
ATOM 4974 N N . MET B 1 262 ? 5.219 -8.414 1.431 1 96.38 262 MET B N 1
ATOM 4975 C CA . MET B 1 262 ? 3.926 -8.188 0.791 1 96.38 262 MET B CA 1
ATOM 4976 C C . MET B 1 262 ? 2.787 -8.68 1.675 1 96.38 262 MET B C 1
ATOM 4978 O O . MET B 1 262 ? 2.887 -9.75 2.287 1 96.38 262 MET B O 1
ATOM 4982 N N . ASP B 1 263 ? 1.74 -7.898 1.729 1 93 263 ASP B N 1
ATOM 4983 C CA . ASP B 1 263 ? 0.647 -8.281 2.619 1 93 263 ASP B CA 1
ATOM 4984 C C . ASP B 1 263 ? -0.409 -9.094 1.876 1 93 263 ASP B C 1
ATOM 4986 O O . ASP B 1 263 ? -1.6 -8.773 1.934 1 93 263 ASP B O 1
ATOM 4990 N N . ILE B 1 264 ? -0.026 -10.055 1.178 1 92.19 264 ILE B N 1
ATOM 4991 C CA . ILE B 1 264 ? -0.813 -11.055 0.46 1 92.19 264 ILE B CA 1
ATOM 4992 C C . ILE B 1 264 ? -0.285 -12.453 0.772 1 92.19 264 ILE B C 1
ATOM 4994 O O . ILE B 1 264 ? 0.925 -12.648 0.912 1 92.19 264 ILE B O 1
ATOM 4998 N N . ASN B 1 265 ? -1.24 -13.406 0.925 1 89.5 265 ASN B N 1
ATOM 4999 C CA . ASN B 1 265 ? -0.794 -14.789 1.098 1 89.5 265 ASN B CA 1
ATOM 5000 C C . ASN B 1 265 ? -0.316 -15.391 -0.22 1 89.5 265 ASN B C 1
ATOM 5002 O O . ASN B 1 265 ? -1.091 -16.031 -0.933 1 89.5 265 ASN B O 1
ATOM 5006 N N . ASP B 1 266 ? 0.889 -15.188 -0.51 1 94.19 266 ASP B N 1
ATOM 5007 C CA . ASP B 1 266 ? 1.499 -15.664 -1.746 1 94.19 266 ASP B CA 1
ATOM 5008 C C . ASP B 1 266 ? 2.609 -16.672 -1.454 1 94.19 266 ASP B C 1
ATOM 5010 O O . ASP B 1 266 ? 3.77 -16.297 -1.281 1 94.19 266 ASP B O 1
ATOM 5014 N N . ARG B 1 267 ? 2.273 -17.875 -1.47 1 92.12 267 ARG B N 1
ATOM 5015 C CA . ARG B 1 267 ? 3.221 -18.922 -1.092 1 92.12 267 ARG B CA 1
ATOM 5016 C C . ARG B 1 267 ? 4.363 -19.016 -2.098 1 92.12 267 ARG B C 1
ATOM 5018 O O . ARG B 1 267 ? 5.469 -19.438 -1.751 1 92.12 267 ARG B O 1
ATOM 5025 N N . PHE B 1 268 ? 4.148 -18.656 -3.281 1 96.88 268 PHE B N 1
ATOM 5026 C CA . PHE B 1 268 ? 5.152 -18.828 -4.328 1 96.88 268 PHE B CA 1
ATOM 5027 C C . PHE B 1 268 ? 6.258 -17.781 -4.191 1 96.88 268 PHE B C 1
ATOM 5029 O O . PHE B 1 268 ? 7.309 -17.906 -4.828 1 96.88 268 PHE B O 1
ATOM 5036 N N . LEU B 1 269 ? 6.062 -16.797 -3.369 1 97.44 269 LEU B N 1
ATOM 5037 C CA . LEU B 1 269 ? 7.078 -15.766 -3.156 1 97.44 269 LEU B CA 1
ATOM 5038 C C . LEU B 1 269 ? 7.922 -16.078 -1.928 1 97.44 269 LEU B C 1
ATOM 5040 O O . LEU B 1 269 ? 8.891 -15.375 -1.637 1 97.44 269 LEU B O 1
ATOM 5044 N N . ARG B 1 270 ? 7.672 -17.141 -1.26 1 95.88 270 ARG B N 1
ATOM 5045 C CA . ARG B 1 270 ? 8.359 -17.453 -0.013 1 95.88 270 ARG B CA 1
ATOM 5046 C C . ARG B 1 270 ? 9.852 -17.688 -0.256 1 95.88 270 ARG B C 1
ATOM 5048 O O . ARG B 1 270 ? 10.68 -17.375 0.596 1 95.88 270 ARG B O 1
ATOM 5055 N N . LYS B 1 271 ? 10.188 -18.312 -1.237 1 97.5 271 LYS B N 1
ATOM 5056 C CA . LYS B 1 271 ? 11.562 -18.484 -1.689 1 97.5 271 LYS B CA 1
ATOM 5057 C C . LYS B 1 271 ? 11.688 -18.25 -3.193 1 97.5 271 LYS B C 1
ATOM 5059 O O . LYS B 1 271 ? 11.023 -18.922 -3.986 1 97.5 271 LYS B O 1
ATOM 5064 N N . ILE B 1 272 ? 12.531 -17.297 -3.535 1 98 272 ILE B N 1
ATOM 5065 C CA . ILE B 1 272 ? 12.625 -16.906 -4.938 1 98 272 ILE B CA 1
ATOM 5066 C C . ILE B 1 272 ? 14.078 -16.578 -5.281 1 98 272 ILE B C 1
ATOM 5068 O O . ILE B 1 272 ? 14.906 -16.375 -4.391 1 98 272 ILE B O 1
ATOM 5072 N N . ALA B 1 273 ? 14.383 -16.531 -6.512 1 97.75 273 ALA B N 1
ATOM 5073 C CA . ALA B 1 273 ? 15.633 -16 -7.043 1 97.75 273 ALA B CA 1
ATOM 5074 C C . ALA B 1 273 ? 15.391 -14.695 -7.797 1 97.75 273 ALA B C 1
ATOM 5076 O O . ALA B 1 273 ? 14.5 -14.617 -8.648 1 97.75 273 ALA B O 1
ATOM 5077 N N . ILE B 1 274 ? 16.172 -13.68 -7.461 1 98.12 274 ILE B N 1
ATOM 5078 C CA . ILE B 1 274 ? 15.984 -12.367 -8.062 1 98.12 274 ILE B CA 1
ATOM 5079 C C . ILE B 1 274 ? 17.188 -12.031 -8.945 1 98.12 274 ILE B C 1
ATOM 5081 O O . ILE B 1 274 ? 18.203 -12.719 -8.906 1 98.12 274 ILE B O 1
ATOM 5085 N N . GLY B 1 275 ? 17.031 -10.914 -9.75 1 97.31 275 GLY B N 1
ATOM 5086 C CA . GLY B 1 275 ? 18.125 -10.414 -10.578 1 97.31 275 GLY B CA 1
ATOM 5087 C C . GLY B 1 275 ? 18.375 -11.266 -11.805 1 97.31 275 GLY B C 1
ATOM 5088 O O . GLY B 1 275 ? 19.531 -11.453 -12.203 1 97.31 275 GLY B O 1
ATOM 5089 N N . GLN B 1 276 ? 17.328 -11.828 -12.336 1 96.25 276 GLN B N 1
ATOM 5090 C CA . GLN B 1 276 ? 17.5 -12.766 -13.438 1 96.25 276 GLN B CA 1
ATOM 5091 C C . GLN B 1 276 ? 17.391 -12.055 -14.781 1 96.25 276 GLN B C 1
ATOM 5093 O O . GLN B 1 276 ? 17.453 -12.695 -15.836 1 96.25 276 GLN B O 1
ATOM 5098 N N . GLY B 1 277 ? 17.203 -10.812 -14.703 1 93 277 GLY B N 1
ATOM 5099 C CA . GLY B 1 277 ? 17.172 -10.047 -15.938 1 93 277 GLY B CA 1
ATOM 5100 C C . GLY B 1 277 ? 18.547 -9.867 -16.562 1 93 277 GLY B C 1
ATOM 5101 O O . GLY B 1 277 ? 19.562 -10.031 -15.883 1 93 277 GLY B O 1
ATOM 5102 N N . LEU B 1 278 ? 18.578 -9.445 -17.781 1 90.5 278 LEU B N 1
ATOM 5103 C CA . LEU B 1 278 ? 19.828 -9.266 -18.5 1 90.5 278 LEU B CA 1
ATOM 5104 C C . LEU B 1 278 ? 20.625 -8.086 -17.938 1 90.5 278 LEU B C 1
ATOM 5106 O O . LEU B 1 278 ? 21.844 -8.133 -17.875 1 90.5 278 LEU B O 1
ATOM 5110 N N . ASP B 1 279 ? 19.969 -7.156 -17.469 1 88.88 279 ASP B N 1
ATOM 5111 C CA . ASP B 1 279 ? 20.609 -5.922 -17.016 1 88.88 279 ASP B CA 1
ATOM 5112 C C . ASP B 1 279 ? 21.297 -6.117 -15.672 1 88.88 279 ASP B C 1
ATOM 5114 O O . ASP B 1 279 ? 22.156 -5.324 -15.289 1 88.88 279 ASP B O 1
ATOM 5118 N N . GLU B 1 280 ? 20.984 -7.152 -14.977 1 90.19 280 GLU B N 1
ATOM 5119 C CA . GLU B 1 280 ? 21.547 -7.379 -13.648 1 90.19 280 GLU B CA 1
ATOM 5120 C C . GLU B 1 280 ? 22.875 -8.141 -13.734 1 90.19 280 GLU B C 1
ATOM 5122 O O . GLU B 1 280 ? 23.469 -8.469 -12.711 1 90.19 280 GLU B O 1
ATOM 5127 N N . LYS B 1 281 ? 23.375 -8.406 -14.945 1 86.69 281 LYS B N 1
ATOM 5128 C CA . LYS B 1 281 ? 24.719 -8.898 -15.234 1 86.69 281 LYS B CA 1
ATOM 5129 C C . LYS B 1 281 ? 25.047 -10.125 -14.391 1 86.69 281 LYS B C 1
ATOM 5131 O O . LYS B 1 281 ? 26.125 -10.203 -13.781 1 86.69 281 LYS B O 1
ATOM 5136 N N . GLY B 1 282 ? 24.078 -11.008 -14.234 1 87.75 282 GLY B N 1
ATOM 5137 C CA . GLY B 1 282 ? 24.312 -12.289 -13.586 1 87.75 282 GLY B CA 1
ATOM 5138 C C . GLY B 1 282 ? 24.281 -12.203 -12.078 1 87.75 282 GLY B C 1
ATOM 5139 O O . GLY B 1 282 ? 24.562 -13.188 -11.391 1 87.75 282 GLY B O 1
ATOM 5140 N N . MET B 1 283 ? 24 -11.07 -11.492 1 91.44 283 MET B N 1
ATOM 5141 C CA . MET B 1 283 ? 23.906 -10.93 -10.047 1 91.44 283 MET B CA 1
ATOM 5142 C C . MET B 1 283 ? 22.594 -11.516 -9.516 1 91.44 283 MET B C 1
ATOM 5144 O O . MET B 1 283 ? 21.766 -10.789 -8.969 1 91.44 283 MET B O 1
ATOM 5148 N N . VAL B 1 284 ? 22.547 -12.805 -9.586 1 95.5 284 VAL B N 1
ATOM 5149 C CA . VAL B 1 284 ? 21.391 -13.547 -9.117 1 95.5 284 VAL B CA 1
ATOM 5150 C C . VAL B 1 284 ? 21.562 -13.93 -7.648 1 95.5 284 VAL B C 1
ATOM 5152 O O . VAL B 1 284 ? 22.656 -14.312 -7.23 1 95.5 284 VAL B O 1
ATOM 5155 N N . ARG B 1 285 ? 20.484 -13.797 -6.914 1 95.31 285 ARG B N 1
ATOM 5156 C CA . ARG B 1 285 ? 20.578 -14.25 -5.527 1 95.31 285 ARG B CA 1
ATOM 5157 C C . ARG B 1 285 ? 19.219 -14.766 -5.035 1 95.31 285 ARG B C 1
ATOM 5159 O O . ARG B 1 285 ? 18.172 -14.312 -5.496 1 95.31 285 ARG B O 1
ATOM 5166 N N . GLU B 1 286 ? 19.328 -15.617 -4.094 1 96.25 286 GLU B N 1
ATOM 5167 C CA . GLU B 1 286 ? 18.141 -16.188 -3.467 1 96.25 286 GLU B CA 1
ATOM 5168 C C . GLU B 1 286 ? 17.656 -15.312 -2.314 1 96.25 286 GLU B C 1
ATOM 5170 O O . GLU B 1 286 ? 18.469 -14.805 -1.533 1 96.25 286 GLU B O 1
ATOM 5175 N N . THR B 1 287 ? 16.406 -15.125 -2.258 1 97.38 287 THR B N 1
ATOM 5176 C CA . THR B 1 287 ? 15.742 -14.406 -1.173 1 97.38 287 THR B CA 1
ATOM 5177 C C . THR B 1 287 ? 14.266 -14.805 -1.086 1 97.38 287 THR B C 1
ATOM 5179 O O . THR B 1 287 ? 13.906 -15.938 -1.419 1 97.38 287 THR B O 1
ATOM 5182 N N . GLY B 1 288 ? 13.43 -13.914 -0.531 1 97.19 288 GLY B N 1
ATOM 5183 C CA . GLY B 1 288 ? 12.008 -14.195 -0.427 1 97.19 288 GLY B CA 1
ATOM 5184 C C . GLY B 1 288 ? 11.211 -13.031 0.118 1 97.19 288 GLY B C 1
ATOM 5185 O O . GLY B 1 288 ? 11.758 -11.953 0.364 1 97.19 288 GLY B O 1
ATOM 5186 N N . PHE B 1 289 ? 9.898 -13.273 0.148 1 97.94 289 PHE B N 1
ATOM 5187 C CA . PHE B 1 289 ? 8.961 -12.32 0.715 1 97.94 289 PHE B CA 1
ATOM 5188 C C . PHE B 1 289 ? 8.359 -12.852 2.01 1 97.94 289 PHE B C 1
ATOM 5190 O O . PHE B 1 289 ? 8.039 -14.039 2.109 1 97.94 289 PHE B O 1
ATOM 5197 N N . ASP B 1 290 ? 8.234 -12.023 2.957 1 96.69 290 ASP B N 1
ATOM 5198 C CA . ASP B 1 290 ? 7.438 -12.273 4.156 1 96.69 290 ASP B CA 1
ATOM 5199 C C . ASP B 1 290 ? 6.156 -11.445 4.145 1 96.69 290 ASP B C 1
ATOM 5201 O O . ASP B 1 290 ? 5.988 -10.562 3.303 1 96.69 290 ASP B O 1
ATOM 5205 N N . ILE B 1 291 ? 5.246 -11.812 5.051 1 94.38 291 ILE B N 1
ATOM 5206 C CA . ILE B 1 291 ? 4.062 -10.977 5.215 1 94.38 291 ILE B CA 1
ATOM 5207 C C . ILE B 1 291 ? 4.465 -9.617 5.773 1 94.38 291 ILE B C 1
ATOM 5209 O O . ILE B 1 291 ? 5.383 -9.516 6.59 1 94.38 291 ILE B O 1
ATOM 5213 N N . SER B 1 292 ? 3.84 -8.562 5.434 1 94.31 292 SER B N 1
ATOM 5214 C CA . SER B 1 292 ? 4.266 -7.195 5.723 1 94.31 292 SER B CA 1
ATOM 5215 C C . SER B 1 292 ? 4.379 -6.957 7.223 1 94.31 292 SER B C 1
ATOM 5217 O O . SER B 1 292 ? 5.289 -6.266 7.68 1 94.31 292 SER B O 1
ATOM 5219 N N . VAL B 1 293 ? 3.525 -7.559 7.984 1 88.69 293 VAL B N 1
ATOM 5220 C CA . VAL B 1 293 ? 3.475 -7.277 9.414 1 88.69 293 VAL B CA 1
ATOM 5221 C C . VAL B 1 293 ? 4.648 -7.953 10.117 1 88.69 293 VAL B C 1
ATOM 5223 O O . VAL B 1 293 ? 4.922 -7.68 11.289 1 88.69 293 VAL B O 1
ATOM 5226 N N . ALA B 1 294 ? 5.391 -8.773 9.453 1 91.75 294 ALA B N 1
ATOM 5227 C CA . ALA B 1 294 ? 6.582 -9.406 10.008 1 91.75 294 ALA B CA 1
ATOM 5228 C C . ALA B 1 294 ? 7.797 -8.484 9.898 1 91.75 294 ALA B C 1
ATOM 5230 O O . ALA B 1 294 ? 8.859 -8.781 10.453 1 91.75 294 ALA B O 1
ATOM 5231 N N . SER B 1 295 ? 7.699 -7.395 9.273 1 94.69 295 SER B N 1
ATOM 5232 C CA . SER B 1 295 ? 8.797 -6.461 9.07 1 94.69 295 SER B CA 1
ATOM 5233 C C . SER B 1 295 ? 9.297 -5.902 10.398 1 94.69 295 SER B C 1
ATOM 5235 O O . SER B 1 295 ? 8.508 -5.578 11.281 1 94.69 295 SER B O 1
ATOM 5237 N N . GLU B 1 296 ? 10.586 -5.727 10.523 1 92.56 296 GLU B N 1
ATOM 5238 C CA . GLU B 1 296 ? 11.188 -5.098 11.695 1 92.56 296 GLU B CA 1
ATOM 5239 C C . GLU B 1 296 ? 10.727 -3.65 11.844 1 92.56 296 GLU B C 1
ATOM 5241 O O . GLU B 1 296 ? 10.758 -3.09 12.938 1 92.56 296 GLU B O 1
ATOM 5246 N N . ILE B 1 297 ? 10.305 -3.086 10.766 1 92.75 297 ILE B N 1
ATOM 5247 C CA . ILE B 1 297 ? 9.828 -1.707 10.805 1 92.75 297 ILE B CA 1
ATOM 5248 C C . ILE B 1 297 ? 8.586 -1.615 11.688 1 92.75 297 ILE B C 1
ATOM 5250 O O . ILE B 1 297 ? 8.359 -0.599 12.352 1 92.75 297 ILE B O 1
ATOM 5254 N N . VAL B 1 298 ? 7.809 -2.699 11.656 1 85.44 298 VAL B N 1
ATOM 5255 C CA . VAL B 1 298 ? 6.645 -2.732 12.531 1 85.44 298 VAL B CA 1
ATOM 5256 C C . VAL B 1 298 ? 7.09 -2.598 13.984 1 85.44 298 VAL B C 1
ATOM 5258 O O . VAL B 1 298 ? 6.48 -1.856 14.766 1 85.44 298 VAL B O 1
ATOM 5261 N N . ALA B 1 299 ? 8.156 -3.256 14.406 1 84.56 299 ALA B N 1
ATOM 5262 C CA . ALA B 1 299 ? 8.695 -3.168 15.758 1 84.56 299 ALA B CA 1
ATOM 5263 C C . ALA B 1 299 ? 9.211 -1.762 16.047 1 84.56 299 ALA B C 1
ATOM 5265 O O . ALA B 1 299 ? 9 -1.235 17.156 1 84.56 299 ALA B O 1
ATOM 5266 N N . VAL B 1 300 ? 9.844 -1.19 15.078 1 88.25 300 VAL B N 1
ATOM 5267 C CA . VAL B 1 300 ? 10.344 0.171 15.227 1 88.25 300 VAL B CA 1
ATOM 5268 C C . VAL B 1 300 ? 9.188 1.119 15.523 1 88.25 300 VAL B C 1
ATOM 5270 O O . VAL B 1 300 ? 9.258 1.928 16.453 1 88.25 300 VAL B O 1
ATOM 5273 N N . LEU B 1 301 ? 8.102 1.004 14.734 1 81.25 301 LEU B N 1
ATOM 5274 C CA . LEU B 1 301 ? 6.945 1.887 14.883 1 81.25 301 LEU B CA 1
ATOM 5275 C C . LEU B 1 301 ? 6.254 1.649 16.219 1 81.25 301 LEU B C 1
ATOM 5277 O O . LEU B 1 301 ? 5.734 2.586 16.828 1 81.25 301 LEU B O 1
ATOM 5281 N N . ALA B 1 302 ? 6.32 0.382 16.656 1 73.5 302 ALA B N 1
ATOM 5282 C CA . ALA B 1 302 ? 5.68 0.037 17.922 1 73.5 302 ALA B CA 1
ATOM 5283 C C . ALA B 1 302 ? 6.453 0.608 19.109 1 73.5 302 ALA B C 1
ATOM 5285 O O . ALA B 1 302 ? 5.871 0.917 20.156 1 73.5 302 ALA B O 1
ATOM 5286 N N . LEU B 1 303 ? 7.719 0.85 18.969 1 75.88 303 LEU B N 1
ATOM 5287 C CA . LEU B 1 303 ? 8.57 1.184 20.109 1 75.88 303 LEU B CA 1
ATOM 5288 C C . LEU B 1 303 ? 8.961 2.656 20.078 1 75.88 303 LEU B C 1
ATOM 5290 O O . LEU B 1 303 ? 9.422 3.201 21.078 1 75.88 303 LEU B O 1
ATOM 5294 N N . THR B 1 304 ? 8.773 3.268 18.938 1 82.31 304 THR B N 1
ATOM 5295 C CA . THR B 1 304 ? 9.273 4.629 18.781 1 82.31 304 THR B CA 1
ATOM 5296 C C . THR B 1 304 ? 8.477 5.598 19.641 1 82.31 304 THR B C 1
ATOM 5298 O O . THR B 1 304 ? 7.277 5.414 19.859 1 82.31 304 THR B O 1
ATOM 5301 N N . THR B 1 305 ? 9.164 6.656 20.109 1 73.62 305 THR B N 1
ATOM 5302 C CA . THR B 1 305 ? 8.547 7.633 21 1 73.62 305 THR B CA 1
ATOM 5303 C C . THR B 1 305 ? 8.477 9 20.328 1 73.62 305 THR B C 1
ATOM 5305 O O . THR B 1 305 ? 7.859 9.93 20.859 1 73.62 305 THR B O 1
ATOM 5308 N N . SER B 1 306 ? 9.188 9.117 19.297 1 74.44 306 SER B N 1
ATOM 5309 C CA . SER B 1 306 ? 9.242 10.359 18.531 1 74.44 306 SER B CA 1
ATOM 5310 C C . SER B 1 306 ? 9.75 10.109 17.125 1 74.44 306 SER B C 1
ATOM 5312 O O . SER B 1 306 ? 10.227 9.016 16.812 1 74.44 306 SER B O 1
ATOM 5314 N N . LEU B 1 307 ? 9.625 11.117 16.359 1 79 307 LEU B N 1
ATOM 5315 C CA . LEU B 1 307 ? 10.148 11.008 15 1 79 307 LEU B CA 1
ATOM 5316 C C . LEU B 1 307 ? 11.664 10.82 15.023 1 79 307 LEU B C 1
ATOM 5318 O O . LEU B 1 307 ? 12.203 10.047 14.227 1 79 307 LEU B O 1
ATOM 5322 N N . ALA B 1 308 ? 12.312 11.586 15.883 1 83.38 308 ALA B N 1
ATOM 5323 C CA . ALA B 1 308 ? 13.766 11.453 16.016 1 83.38 308 ALA B CA 1
ATOM 5324 C C . ALA B 1 308 ? 14.148 10.047 16.453 1 83.38 308 ALA B C 1
ATOM 5326 O O . ALA B 1 308 ? 15.102 9.461 15.93 1 83.38 308 ALA B O 1
ATOM 5327 N N . ASP B 1 309 ? 13.406 9.508 17.359 1 85.69 309 ASP B N 1
ATOM 5328 C CA . ASP B 1 309 ? 13.648 8.148 17.828 1 85.69 309 ASP B CA 1
ATOM 5329 C C . ASP B 1 309 ? 13.398 7.125 16.719 1 85.69 309 ASP B C 1
ATOM 5331 O O . ASP B 1 309 ? 14.133 6.148 16.594 1 85.69 309 ASP B O 1
ATOM 5335 N N . MET B 1 310 ? 12.375 7.344 15.961 1 86.44 310 MET B N 1
ATOM 5336 C CA . MET B 1 310 ? 12.07 6.457 14.836 1 86.44 310 MET B CA 1
ATOM 5337 C C . MET B 1 310 ? 13.242 6.395 13.859 1 86.44 310 MET B C 1
ATOM 5339 O O . MET B 1 310 ? 13.648 5.309 13.445 1 86.44 310 MET B O 1
ATOM 5343 N N . ARG B 1 311 ? 13.797 7.543 13.539 1 87.38 311 ARG B N 1
ATOM 5344 C CA . ARG B 1 311 ? 14.914 7.617 12.609 1 87.38 311 ARG B CA 1
ATOM 5345 C C . ARG B 1 311 ? 16.125 6.859 13.148 1 87.38 311 ARG B C 1
ATOM 5347 O O . ARG B 1 311 ? 16.797 6.148 12.406 1 87.38 311 ARG B O 1
ATOM 5354 N N . LYS B 1 312 ? 16.328 7.078 14.398 1 88.88 312 LYS B N 1
ATOM 5355 C CA . LYS B 1 312 ? 17.453 6.391 15.039 1 88.88 312 LYS B CA 1
ATOM 5356 C C . LYS B 1 312 ? 17.266 4.875 14.984 1 88.88 312 LYS B C 1
ATOM 5358 O O . LYS B 1 312 ? 18.188 4.141 14.633 1 88.88 312 LYS B O 1
ATOM 5363 N N . ARG B 1 313 ? 16.109 4.406 15.289 1 90.5 313 ARG B N 1
ATOM 5364 C CA . ARG B 1 313 ? 15.82 2.977 15.305 1 90.5 313 ARG B CA 1
ATOM 5365 C C . ARG B 1 313 ? 15.883 2.387 13.906 1 90.5 313 ARG B C 1
ATOM 5367 O O . ARG B 1 313 ? 16.406 1.292 13.703 1 90.5 313 ARG B O 1
ATOM 5374 N N . LEU B 1 314 ? 15.344 3.107 12.961 1 92.12 314 LEU B N 1
ATOM 5375 C CA . LEU B 1 314 ? 15.445 2.666 11.578 1 92.12 314 LEU B CA 1
ATOM 5376 C C . LEU B 1 314 ? 16.906 2.518 11.156 1 92.12 314 LEU B C 1
ATOM 5378 O O . LEU B 1 314 ? 17.266 1.534 10.508 1 92.12 314 LEU B O 1
ATOM 5382 N N . GLY B 1 315 ? 17.688 3.479 11.516 1 91 315 GLY B N 1
ATOM 5383 C CA . GLY B 1 315 ? 19.094 3.49 11.148 1 91 315 GLY B CA 1
ATOM 5384 C C . GLY B 1 315 ? 19.875 2.334 11.734 1 91 315 GLY B C 1
ATOM 5385 O O . GLY B 1 315 ? 20.812 1.827 11.109 1 91 315 GLY B O 1
ATOM 5386 N N . LYS B 1 316 ? 19.438 1.815 12.844 1 91.38 316 LYS B N 1
ATOM 5387 C CA . LYS B 1 316 ? 20.188 0.806 13.586 1 91.38 316 LYS B CA 1
ATOM 5388 C C . LYS B 1 316 ? 19.797 -0.602 13.133 1 91.38 316 LYS B C 1
ATOM 5390 O O . LYS B 1 316 ? 20.391 -1.585 13.586 1 91.38 316 LYS B O 1
ATOM 5395 N N . MET B 1 317 ? 18.906 -0.713 12.297 1 93.94 317 MET B N 1
ATOM 5396 C CA . MET B 1 317 ? 18.531 -2.037 11.805 1 93.94 317 MET B CA 1
ATOM 5397 C C . MET B 1 317 ? 19.688 -2.688 11.055 1 93.94 317 MET B C 1
ATOM 5399 O O . MET B 1 317 ? 20.344 -2.041 10.242 1 93.94 317 MET B O 1
ATOM 5403 N N . VAL B 1 318 ? 19.875 -3.947 11.336 1 95.25 318 VAL B N 1
ATOM 5404 C CA . VAL B 1 318 ? 20.953 -4.707 10.703 1 95.25 318 VAL B CA 1
ATOM 5405 C C . VAL B 1 318 ? 20.453 -5.352 9.414 1 95.25 318 VAL B C 1
ATOM 5407 O O . VAL B 1 318 ? 19.391 -5.988 9.406 1 95.25 318 VAL B O 1
ATOM 5410 N N . ILE B 1 319 ? 21.203 -5.227 8.359 1 95.5 319 ILE B N 1
ATOM 5411 C CA . ILE B 1 319 ? 20.766 -5.762 7.074 1 95.5 319 ILE B CA 1
ATOM 5412 C C . ILE B 1 319 ? 21.609 -6.973 6.695 1 95.5 319 ILE B C 1
ATOM 5414 O O . ILE B 1 319 ? 21.203 -7.773 5.848 1 95.5 319 ILE B O 1
ATOM 5418 N N . GLY B 1 320 ? 22.766 -7.109 7.18 1 96.06 320 GLY B N 1
ATOM 5419 C CA . GLY B 1 320 ? 23.719 -8.188 6.91 1 96.06 320 GLY B CA 1
ATOM 5420 C C . GLY B 1 320 ? 25.109 -7.895 7.41 1 96.06 320 GLY B C 1
ATOM 5421 O O . GLY B 1 320 ? 25.281 -7.234 8.438 1 96.06 320 GLY B O 1
ATOM 5422 N N . ASN B 1 321 ? 26.062 -8.523 6.738 1 96.06 321 ASN B N 1
ATOM 5423 C CA . ASN B 1 321 ? 27.469 -8.352 7.078 1 96.06 321 ASN B CA 1
ATOM 5424 C C . ASN B 1 321 ? 28.297 -7.98 5.848 1 96.06 321 ASN B C 1
ATOM 5426 O O . ASN B 1 321 ? 27.906 -8.281 4.719 1 96.06 321 ASN B O 1
ATOM 5430 N N . THR B 1 322 ? 29.422 -7.281 6.191 1 94.94 322 THR B N 1
ATOM 5431 C CA . THR B 1 322 ? 30.422 -7.113 5.141 1 94.94 322 THR B CA 1
ATOM 5432 C C . THR B 1 322 ? 31.141 -8.43 4.867 1 94.94 322 THR B C 1
ATOM 5434 O O . THR B 1 322 ? 30.984 -9.398 5.617 1 94.94 322 THR B O 1
ATOM 5437 N N . ARG B 1 323 ? 31.859 -8.453 3.838 1 94.62 323 ARG B N 1
ATOM 5438 C CA . ARG B 1 323 ? 32.656 -9.641 3.535 1 94.62 323 ARG B CA 1
ATOM 5439 C C . ARG B 1 323 ? 33.656 -9.914 4.645 1 94.62 323 ARG B C 1
ATOM 5441 O O . ARG B 1 323 ? 34.062 -11.062 4.848 1 94.62 323 ARG B O 1
ATOM 5448 N N . GLU B 1 324 ? 34 -8.867 5.43 1 92.81 324 GLU B N 1
ATOM 5449 C CA . GLU B 1 324 ? 34.938 -9.016 6.559 1 92.81 324 GLU B CA 1
ATOM 5450 C C . GLU B 1 324 ? 34.156 -9.328 7.848 1 92.81 324 GLU B C 1
ATOM 5452 O O . GLU B 1 324 ? 34.719 -9.234 8.945 1 92.81 324 GLU B O 1
ATOM 5457 N N . SER B 1 325 ? 32.875 -9.5 7.805 1 91.38 325 SER B N 1
ATOM 5458 C CA . SER B 1 325 ? 32.031 -10.008 8.883 1 91.38 325 SER B CA 1
ATOM 5459 C C . SER B 1 325 ? 31.703 -8.914 9.898 1 91.38 325 SER B C 1
ATOM 5461 O O . SER B 1 325 ? 31.594 -9.18 11.094 1 91.38 325 SER B O 1
ATOM 5463 N N . HIS B 1 326 ? 31.734 -7.73 9.43 1 91.44 326 HIS B N 1
ATOM 5464 C CA . HIS B 1 326 ? 31.219 -6.641 10.25 1 91.44 326 HIS B CA 1
ATOM 5465 C C . HIS B 1 326 ? 29.75 -6.375 9.938 1 91.44 326 HIS B C 1
ATOM 5467 O O . HIS B 1 326 ? 29.328 -6.445 8.781 1 91.44 326 HIS B O 1
ATOM 5473 N N . PHE B 1 327 ? 29.062 -5.988 10.961 1 92.5 327 PHE B N 1
ATOM 5474 C CA . PHE B 1 327 ? 27.641 -5.684 10.773 1 92.5 327 PHE B CA 1
ATOM 5475 C C . PHE B 1 327 ? 27.469 -4.508 9.828 1 92.5 327 PHE B C 1
ATOM 5477 O O . PHE B 1 327 ? 28.219 -3.537 9.875 1 92.5 327 PHE B O 1
ATOM 5484 N N . THR B 1 328 ? 26.5 -4.633 8.922 1 92.94 328 THR B N 1
ATOM 5485 C CA . THR B 1 328 ? 26.047 -3.521 8.094 1 92.94 328 THR B CA 1
ATOM 5486 C C . THR B 1 328 ? 24.672 -3.031 8.547 1 92.94 328 THR B C 1
ATOM 5488 O O . THR B 1 328 ? 23.781 -3.834 8.82 1 92.94 328 THR B O 1
ATOM 5491 N N . PHE B 1 329 ? 24.531 -1.699 8.625 1 91.56 329 PHE B N 1
ATOM 5492 C CA . PHE B 1 329 ? 23.328 -1.083 9.164 1 91.56 329 PHE B CA 1
ATOM 5493 C C . PHE B 1 329 ? 22.578 -0.313 8.086 1 91.56 329 PHE B C 1
ATOM 5495 O O . PHE B 1 329 ? 23.172 0.106 7.09 1 91.56 329 PHE B O 1
ATOM 5502 N N . CYS B 1 330 ? 21.297 -0.14 8.352 1 92.5 330 CYS B N 1
ATOM 5503 C CA . CYS B 1 330 ? 20.422 0.57 7.422 1 92.5 330 CYS B CA 1
ATOM 5504 C C . CYS B 1 330 ? 20.938 1.979 7.156 1 92.5 330 CYS B C 1
ATOM 5506 O O . CYS B 1 330 ? 20.875 2.463 6.023 1 92.5 330 CYS B O 1
ATOM 5508 N N . PHE B 1 331 ? 21.469 2.693 8.172 1 84.75 331 PHE B N 1
ATOM 5509 C CA . PHE B 1 331 ? 21.859 4.09 8.023 1 84.75 331 PHE B CA 1
ATOM 5510 C C . PHE B 1 331 ? 23 4.23 7.02 1 84.75 331 PHE B C 1
ATOM 5512 O O . PHE B 1 331 ? 23.219 5.312 6.469 1 84.75 331 PHE B O 1
ATOM 5519 N N . MET B 1 332 ? 23.688 3.186 6.75 1 84.88 332 MET B N 1
ATOM 5520 C CA . MET B 1 332 ? 24.844 3.227 5.848 1 84.88 332 MET B CA 1
ATOM 5521 C C . MET B 1 332 ? 24.391 3.381 4.398 1 84.88 332 MET B C 1
ATOM 5523 O O . MET B 1 332 ? 25.188 3.721 3.527 1 84.88 332 MET B O 1
ATOM 5527 N N . LEU B 1 333 ? 23.125 3.129 4.121 1 85.75 333 LEU B N 1
ATOM 5528 C CA . LEU B 1 333 ? 22.594 3.24 2.77 1 85.75 333 LEU B CA 1
ATOM 5529 C C . LEU B 1 333 ? 21.953 4.609 2.549 1 85.75 333 LEU B C 1
ATOM 5531 O O . LEU B 1 333 ? 21.438 4.891 1.466 1 85.75 333 LEU B O 1
ATOM 5535 N N . ASP B 1 334 ? 21.953 5.469 3.473 1 77.62 334 ASP B N 1
ATOM 5536 C CA . ASP B 1 334 ? 21.469 6.84 3.387 1 77.62 334 ASP B CA 1
ATOM 5537 C C . ASP B 1 334 ? 20.016 6.871 2.92 1 77.62 334 ASP B C 1
ATOM 5539 O O . ASP B 1 334 ? 19.672 7.609 1.994 1 77.62 334 ASP B O 1
ATOM 5543 N N . LEU B 1 335 ? 19.203 6.043 3.438 1 78.88 335 LEU B N 1
ATOM 5544 C CA . LEU B 1 335 ? 17.812 5.938 3.031 1 78.88 335 LEU B CA 1
ATOM 5545 C C . LEU B 1 335 ? 16.875 6.227 4.203 1 78.88 335 LEU B C 1
ATOM 5547 O O . LEU B 1 335 ? 15.664 6.035 4.102 1 78.88 335 LEU B O 1
ATOM 5551 N N . ILE B 1 336 ? 17.422 6.637 5.258 1 73.56 336 ILE B N 1
ATOM 5552 C CA . ILE B 1 336 ? 16.625 6.785 6.473 1 73.56 336 ILE B CA 1
ATOM 5553 C C . ILE B 1 336 ? 15.539 7.824 6.25 1 73.56 336 ILE B C 1
ATOM 5555 O O . ILE B 1 336 ? 14.398 7.633 6.68 1 73.56 336 ILE B O 1
ATOM 5559 N N . THR B 1 337 ? 15.938 8.852 5.637 1 71.88 337 THR B N 1
ATOM 5560 C CA . THR B 1 337 ? 14.984 9.922 5.406 1 71.88 337 THR B CA 1
ATOM 5561 C C . THR B 1 337 ? 13.797 9.422 4.578 1 71.88 337 THR B C 1
ATOM 5563 O O . THR B 1 337 ? 12.641 9.68 4.922 1 71.88 337 THR B O 1
ATOM 5566 N N . GLU B 1 338 ? 14.094 8.75 3.562 1 75.12 338 GLU B N 1
ATOM 5567 C CA . GLU B 1 338 ? 13.055 8.211 2.689 1 75.12 338 GLU B CA 1
ATOM 5568 C C . GLU B 1 338 ? 12.172 7.211 3.43 1 75.12 338 GLU B C 1
ATOM 5570 O O . GLU B 1 338 ? 10.945 7.234 3.295 1 75.12 338 GLU B O 1
ATOM 5575 N N . MET B 1 339 ? 12.781 6.391 4.148 1 80.25 339 MET B N 1
ATOM 5576 C CA . MET B 1 339 ? 12.031 5.395 4.914 1 80.25 339 MET B CA 1
ATOM 5577 C C . MET B 1 339 ? 11.156 6.066 5.969 1 80.25 339 MET B C 1
ATOM 5579 O O . MET B 1 339 ? 10.016 5.664 6.176 1 80.25 339 MET B O 1
ATOM 5583 N N . ALA B 1 340 ? 11.711 7.035 6.559 1 75.81 340 ALA B N 1
ATOM 5584 C CA . ALA B 1 340 ? 10.961 7.785 7.559 1 75.81 340 ALA B CA 1
ATOM 5585 C C . ALA B 1 340 ? 9.766 8.5 6.93 1 75.81 340 ALA B C 1
ATOM 5587 O O . ALA B 1 340 ? 8.672 8.508 7.492 1 75.81 340 ALA B O 1
ATOM 5588 N N . GLN B 1 341 ? 10.031 9.039 5.844 1 74.19 341 GLN B N 1
ATOM 5589 C CA . GLN B 1 341 ? 8.945 9.703 5.133 1 74.19 341 GLN B CA 1
ATOM 5590 C C . GLN B 1 341 ? 7.82 8.727 4.805 1 74.19 341 GLN B C 1
ATOM 5592 O O . GLN B 1 341 ? 6.641 9.055 4.957 1 74.19 341 GLN B O 1
ATOM 5597 N N . GLU B 1 342 ? 8.188 7.602 4.422 1 74.88 342 GLU B N 1
ATOM 5598 C CA . GLU B 1 342 ? 7.211 6.574 4.086 1 74.88 342 GLU B CA 1
ATOM 5599 C C . GLU B 1 342 ? 6.391 6.172 5.312 1 74.88 342 GLU B C 1
ATOM 5601 O O . GLU B 1 342 ? 5.184 5.957 5.211 1 74.88 342 GLU B O 1
ATOM 5606 N N . THR B 1 343 ? 7.074 6.188 6.402 1 76 343 THR B N 1
ATOM 5607 C CA . THR B 1 343 ? 6.441 5.562 7.562 1 76 343 THR B CA 1
ATOM 5608 C C . THR B 1 343 ? 5.844 6.617 8.484 1 76 343 THR B C 1
ATOM 5610 O O . THR B 1 343 ? 5.148 6.285 9.445 1 76 343 THR B O 1
ATOM 5613 N N . THR B 1 344 ? 6.125 7.852 8.188 1 69.88 344 THR B N 1
ATOM 5614 C CA . THR B 1 344 ? 5.613 8.914 9.047 1 69.88 344 THR B CA 1
ATOM 5615 C C . THR B 1 344 ? 4.09 8.844 9.133 1 69.88 344 THR B C 1
ATOM 5617 O O . THR B 1 344 ? 3.516 9.078 10.203 1 69.88 344 THR B O 1
ATOM 5620 N N . ARG B 1 345 ? 3.541 8.445 8.078 1 65.62 345 ARG B N 1
ATOM 5621 C CA . ARG B 1 345 ? 2.088 8.312 8.07 1 65.62 345 ARG B CA 1
ATOM 5622 C C . ARG B 1 345 ? 1.642 7.195 9.008 1 65.62 345 ARG B C 1
ATOM 5624 O O . ARG B 1 345 ? 0.548 7.25 9.578 1 65.62 345 ARG B O 1
ATOM 5631 N N . ALA B 1 346 ? 2.545 6.266 9.133 1 60.94 346 ALA B N 1
ATOM 5632 C CA . ALA B 1 346 ? 2.203 5.102 9.945 1 60.94 346 ALA B CA 1
ATOM 5633 C C . ALA B 1 346 ? 2.475 5.367 11.422 1 60.94 346 ALA B C 1
ATOM 5635 O O . ALA B 1 346 ? 1.98 4.645 12.297 1 60.94 346 ALA B O 1
ATOM 5636 N N . LEU B 1 347 ? 3.402 6.262 11.703 1 54.59 347 LEU B N 1
ATOM 5637 C CA . LEU B 1 347 ? 3.666 6.629 13.094 1 54.59 347 LEU B CA 1
ATOM 5638 C C . LEU B 1 347 ? 2.381 7.062 13.797 1 54.59 347 LEU B C 1
ATOM 5640 O O . LEU B 1 347 ? 2.248 6.902 15.008 1 54.59 347 LEU B O 1
ATOM 5644 N N . ARG B 1 348 ? 1.473 7.527 12.961 1 46.59 348 ARG B N 1
ATOM 5645 C CA . ARG B 1 348 ? 0.233 8.031 13.539 1 46.59 348 ARG B CA 1
ATOM 5646 C C . ARG B 1 348 ? -0.769 6.902 13.758 1 46.59 348 ARG B C 1
ATOM 5648 O O . ARG B 1 348 ? -1.896 7.145 14.195 1 46.59 348 ARG B O 1
ATOM 5655 N N . THR B 1 349 ? -0.6 5.586 13.352 1 42.41 349 THR B N 1
ATOM 5656 C CA . THR B 1 349 ? -1.645 4.566 13.344 1 42.41 349 THR B CA 1
ATOM 5657 C C . THR B 1 349 ? -1.366 3.496 14.391 1 42.41 349 THR B C 1
ATOM 5659 O O . THR B 1 349 ? -1.978 2.426 14.375 1 42.41 349 THR B O 1
ATOM 5662 N N . GLY B 1 350 ? -0.543 3.59 15.305 1 35.31 350 GLY B N 1
ATOM 5663 C CA . GLY B 1 350 ? -0.271 2.291 15.906 1 35.31 350 GLY B CA 1
ATOM 5664 C C . GLY B 1 350 ? -1.514 1.613 16.453 1 35.31 350 GLY B C 1
ATOM 5665 O O . GLY B 1 350 ? -1.658 0.393 16.344 1 35.31 350 GLY B O 1
ATOM 5666 N N . TYR B 1 351 ? -2.201 2.188 17.297 1 32.22 351 TYR B N 1
ATOM 5667 C CA . TYR B 1 351 ? -3.246 1.501 18.047 1 32.22 351 TYR B CA 1
ATOM 5668 C C . TYR B 1 351 ? -4.625 2.021 17.672 1 32.22 351 TYR B C 1
ATOM 5670 O O . TYR B 1 351 ? -4.789 3.207 17.359 1 32.22 351 TYR B O 1
ATOM 5678 N N . ILE B 1 352 ? -5.344 1.102 17.062 1 32.16 352 ILE B N 1
ATOM 5679 C CA . ILE B 1 352 ? -6.742 1.396 16.781 1 32.16 352 ILE B CA 1
ATOM 5680 C C . ILE B 1 352 ? -7.516 1.512 18.094 1 32.16 352 ILE B C 1
ATOM 5682 O O . ILE B 1 352 ? -7.488 0.598 18.922 1 32.16 352 ILE B O 1
ATOM 5686 N N . LEU B 1 353 ? -7.688 2.801 18.531 1 30.08 353 LEU B N 1
ATOM 5687 C CA . LEU B 1 353 ? -8.539 3.025 19.703 1 30.08 353 LEU B CA 1
ATOM 5688 C C . LEU B 1 353 ? -10.008 2.945 19.328 1 30.08 353 LEU B C 1
ATOM 5690 O O . LEU B 1 353 ? -10.43 3.529 18.328 1 30.08 353 LEU B O 1
ATOM 5694 N N . VAL B 1 354 ? -10.586 1.964 19.641 1 28.81 354 VAL B N 1
ATOM 5695 C CA . VAL B 1 354 ? -12.031 1.842 19.469 1 28.81 354 VAL B CA 1
ATOM 5696 C C . VAL B 1 354 ? -12.742 2.379 20.719 1 28.81 354 VAL B C 1
ATOM 5698 O O . VAL B 1 354 ? -12.438 1.971 21.844 1 28.81 354 VAL B O 1
ATOM 5701 N N . TYR B 1 355 ? -13.18 3.754 20.594 1 28.06 355 TYR B N 1
ATOM 5702 C CA . TYR B 1 355 ? -13.828 4.367 21.75 1 28.06 355 TYR B CA 1
ATOM 5703 C C . TYR B 1 355 ? -15.328 4.102 21.75 1 28.06 355 TYR B C 1
ATOM 5705 O O . TYR B 1 355 ? -15.961 4.105 20.688 1 28.06 355 TYR B O 1
ATOM 5713 N N . ILE B 1 356 ? -15.711 3.531 22.734 1 25.97 356 ILE B N 1
ATOM 5714 C CA . ILE B 1 356 ? -17.125 3.57 23.109 1 25.97 356 ILE B CA 1
ATOM 5715 C C . ILE B 1 356 ? -17.328 4.516 24.297 1 25.97 356 ILE B C 1
ATOM 5717 O O . ILE B 1 356 ? -16.562 4.473 25.266 1 25.97 356 ILE B O 1
ATOM 5721 N N . TYR B 1 357 ? -17.797 5.805 23.969 1 26.83 357 TYR B N 1
ATOM 5722 C CA . TYR B 1 357 ? -18 6.797 25.031 1 26.83 357 TYR B CA 1
ATOM 5723 C C . TYR B 1 357 ? -19.062 6.336 26.016 1 26.83 357 TYR B C 1
ATOM 5725 O O . TYR B 1 357 ? -20.156 5.949 25.609 1 26.83 357 TYR B O 1
ATOM 5733 N N . ILE B 1 358 ? -18.703 5.801 27.109 1 26.61 358 ILE B N 1
ATOM 5734 C CA . ILE B 1 358 ? -19.672 5.629 28.188 1 26.61 358 ILE B CA 1
ATOM 5735 C C . ILE B 1 358 ? -19.453 6.707 29.25 1 26.61 358 ILE B C 1
ATOM 5737 O O . ILE B 1 358 ? -18.312 7.117 29.5 1 26.61 358 ILE B O 1
ATOM 5741 N N . TYR B 1 359 ? -20.469 7.488 29.516 1 25.2 359 TYR B N 1
ATOM 5742 C CA . TYR B 1 359 ? -20.578 8.477 30.594 1 25.2 359 TYR B CA 1
ATOM 5743 C C . TYR B 1 359 ? -20.172 7.879 31.922 1 25.2 359 TYR B C 1
ATOM 5745 O O . TYR B 1 359 ? -20.609 6.781 32.281 1 25.2 359 TYR B O 1
ATOM 5753 N N . GLY B 1 360 ? -18.969 8.203 32.406 1 26.02 360 GLY B N 1
ATOM 5754 C CA . GLY B 1 360 ? -18.328 7.855 33.656 1 26.02 360 GLY B CA 1
ATOM 5755 C C . GLY B 1 360 ? -19.125 8.297 34.875 1 26.02 360 GLY B C 1
ATOM 5756 O O . GLY B 1 360 ? -19.391 9.484 35.062 1 26.02 360 GLY B O 1
ATOM 5757 N N . SER B 1 361 ? -20.078 7.5 35.312 1 24.69 361 SER B N 1
ATOM 5758 C CA . SER B 1 361 ? -20.25 7.719 36.75 1 24.69 361 SER B CA 1
ATOM 5759 C C . SER B 1 361 ? -18.938 7.469 37.5 1 24.69 361 SER B C 1
ATOM 5761 O O . SER B 1 361 ? -18.125 6.656 37.094 1 24.69 361 SER B O 1
ATOM 5763 N N . THR B 1 362 ? -18.359 8.391 38.438 1 26.78 362 THR B N 1
ATOM 5764 C CA . THR B 1 362 ? -17.172 8.766 39.188 1 26.78 362 THR B CA 1
ATOM 5765 C C . THR B 1 362 ? -16.625 7.559 39.969 1 26.78 362 THR B C 1
ATOM 5767 O O . THR B 1 362 ? -15.414 7.438 40.125 1 26.78 362 THR B O 1
ATOM 5770 N N . ASN B 1 363 ? -17.344 6.828 40.875 1 23.95 363 ASN B N 1
ATOM 5771 C CA . ASN B 1 363 ? -16.797 6.426 42.188 1 23.95 363 ASN B CA 1
ATOM 5772 C C . ASN B 1 363 ? -15.93 5.176 42.062 1 23.95 363 ASN B C 1
ATOM 5774 O O . ASN B 1 363 ? -15.18 4.844 42.969 1 23.95 363 ASN B O 1
ATOM 5778 N N . ILE B 1 364 ? -16.359 4.074 41.406 1 24.98 364 ILE B N 1
ATOM 5779 C CA . ILE B 1 364 ? -16 2.822 42.062 1 24.98 364 ILE B CA 1
ATOM 5780 C C . ILE B 1 364 ? -14.594 2.404 41.656 1 24.98 364 ILE B C 1
ATOM 5782 O O . ILE B 1 364 ? -13.953 1.602 42.344 1 24.98 364 ILE B O 1
ATOM 5786 N N . PHE B 1 365 ? -14.172 2.234 40.344 1 25.42 365 PHE B N 1
ATOM 5787 C CA . PHE B 1 365 ? -13.164 1.222 40.062 1 25.42 365 PHE B CA 1
ATOM 5788 C C . PHE B 1 365 ? -11.758 1.823 40.094 1 25.42 365 PHE B C 1
ATOM 5790 O O . PHE B 1 365 ? -11.461 2.77 39.344 1 25.42 365 PHE B O 1
ATOM 5797 N N . LYS B 1 366 ? -11.031 1.771 41.219 1 26.12 366 LYS B N 1
ATOM 5798 C CA . LYS B 1 366 ? -9.602 1.979 41.406 1 26.12 366 LYS B CA 1
ATOM 5799 C C . LYS B 1 366 ? -8.789 1.295 40.312 1 26.12 366 LYS B C 1
ATOM 5801 O O . LYS B 1 366 ? -9.281 0.375 39.656 1 26.12 366 LYS B O 1
ATOM 5806 N N . LYS B 1 367 ? -7.402 1.628 40.156 1 29.36 367 LYS B N 1
ATOM 5807 C CA . LYS B 1 367 ? -6.316 1.462 39.188 1 29.36 367 LYS B CA 1
ATOM 5808 C C . LYS B 1 367 ? -6.012 -0.014 38.938 1 29.36 367 LYS B C 1
ATOM 5810 O O . LYS B 1 367 ? -5.07 -0.56 39.531 1 29.36 367 LYS B O 1
ATOM 5815 N N . LYS B 1 368 ? -6.934 -1.04 39 1 25.09 368 LYS B N 1
ATOM 5816 C CA . LYS B 1 368 ? -6.391 -2.393 38.906 1 25.09 368 LYS B CA 1
ATOM 5817 C C . LYS B 1 368 ? -6.27 -2.822 37.438 1 25.09 368 LYS B C 1
ATOM 5819 O O . LYS B 1 368 ? -7.117 -2.479 36.625 1 25.09 368 LYS B O 1
ATOM 5824 N N . THR B 1 369 ? -5.074 -3.188 36.938 1 25.75 369 THR B N 1
ATOM 5825 C CA . THR B 1 369 ? -4.75 -3.828 35.688 1 25.75 369 THR B CA 1
ATOM 5826 C C . THR B 1 369 ? -5.48 -5.16 35.531 1 25.75 369 THR B C 1
ATOM 5828 O O . THR B 1 369 ? -5.473 -5.977 36.469 1 25.75 369 THR B O 1
ATOM 5831 N N . ILE B 1 370 ? -6.52 -5.27 34.812 1 27.52 370 ILE B N 1
ATOM 5832 C CA . ILE B 1 370 ? -7.238 -6.516 34.562 1 27.52 370 ILE B CA 1
ATOM 5833 C C . ILE B 1 370 ? -6.668 -7.211 33.344 1 27.52 370 ILE B C 1
ATOM 5835 O O . ILE B 1 370 ? -6.594 -6.609 32.25 1 27.52 370 ILE B O 1
ATOM 5839 N N . LEU B 1 371 ? -5.871 -8.289 33.5 1 24.77 371 LEU B N 1
ATOM 5840 C CA . LEU B 1 371 ? -5.34 -9.125 32.438 1 24.77 371 LEU B CA 1
ATOM 5841 C C . LEU B 1 371 ? -6.344 -10.203 32.031 1 24.77 371 LEU B C 1
ATOM 5843 O O . LEU B 1 371 ? -6.898 -10.883 32.906 1 24.77 371 LEU B O 1
ATOM 5847 N N . PHE B 1 372 ? -6.84 -10.164 30.828 1 29.34 372 PHE B N 1
ATOM 5848 C CA . PHE B 1 372 ? -7.688 -11.227 30.297 1 29.34 372 PHE B CA 1
ATOM 5849 C C . PHE B 1 372 ? -6.863 -12.219 29.484 1 29.34 372 PHE B C 1
ATOM 5851 O O . PHE B 1 372 ? -6.113 -11.828 28.594 1 29.34 372 PHE B O 1
ATOM 5858 N N . CYS B 1 373 ? -6.539 -13.422 30.141 1 25.75 373 CYS B N 1
ATOM 5859 C CA . CYS B 1 373 ? -5.832 -14.484 29.422 1 25.75 373 CYS B CA 1
ATOM 5860 C C . CYS B 1 373 ? -6.809 -15.5 28.844 1 25.75 373 CYS B C 1
ATOM 5862 O O . CYS B 1 373 ? -7.703 -15.977 29.547 1 25.75 373 CYS B O 1
ATOM 5864 N N . PHE B 1 374 ? -6.957 -15.648 27.578 1 28.5 374 PHE B N 1
ATOM 5865 C CA . PHE B 1 374 ? -7.836 -16.609 26.938 1 28.5 374 PHE B CA 1
ATOM 5866 C C . PHE B 1 374 ? -7.105 -17.922 26.672 1 28.5 374 PHE B C 1
ATOM 5868 O O . PHE B 1 374 ? -6.004 -17.922 26.109 1 28.5 374 PHE B O 1
ATOM 5875 N N . ASN B 1 375 ? -7.25 -18.969 27.609 1 26.72 375 ASN B N 1
ATOM 5876 C CA . ASN B 1 375 ? -6.789 -20.312 27.312 1 26.72 375 ASN B CA 1
ATOM 5877 C C . ASN B 1 375 ? -7.832 -21.094 26.516 1 26.72 375 ASN B C 1
ATOM 5879 O O . ASN B 1 375 ? -9.023 -20.781 26.562 1 26.72 375 ASN B O 1
ATOM 5883 N N . HIS B 1 376 ? -7.398 -22.094 25.734 1 30.52 376 HIS B N 1
ATOM 5884 C CA . HIS B 1 376 ? -8.156 -23 24.875 1 30.52 376 HIS B CA 1
ATOM 5885 C C . HIS B 1 376 ? -9.391 -23.531 25.609 1 30.52 376 HIS B C 1
ATOM 5887 O O . HIS B 1 376 ? -10.297 -24.078 24.969 1 30.52 376 HIS B O 1
ATOM 5893 N N . LEU B 1 377 ? -9.242 -24.281 26.859 1 27.16 377 LEU B N 1
ATOM 5894 C CA . LEU B 1 377 ? -10.438 -24.953 27.359 1 27.16 377 LEU B CA 1
ATOM 5895 C C . LEU B 1 377 ? -11.555 -23.969 27.641 1 27.16 377 LEU B C 1
ATOM 5897 O O . LEU B 1 377 ? -12.367 -23.672 26.75 1 27.16 377 LEU B O 1
ATOM 5901 N N . LYS B 1 378 ? -12.039 -24 29.078 1 26.19 378 LYS B N 1
ATOM 5902 C CA . LYS B 1 378 ? -13.078 -23.109 29.594 1 26.19 378 LYS B CA 1
ATOM 5903 C C . LYS B 1 378 ? -12.57 -21.688 29.688 1 26.19 378 LYS B C 1
ATOM 5905 O O . LYS B 1 378 ? -11.461 -21.438 30.172 1 26.19 378 LYS B O 1
ATOM 5910 N N . PRO B 1 379 ? -13.109 -20.766 28.781 1 28.45 379 PRO B N 1
ATOM 5911 C CA . PRO B 1 379 ? -12.789 -19.344 28.938 1 28.45 379 PRO B CA 1
ATOM 5912 C C . PRO B 1 379 ? -12.664 -18.922 30.391 1 28.45 379 PRO B C 1
ATOM 5914 O O . PRO B 1 379 ? -13.633 -19 31.156 1 28.45 379 PRO B O 1
ATOM 5917 N N . ILE B 1 380 ? -11.672 -19.484 31.109 1 24.56 380 ILE B N 1
ATOM 5918 C CA . ILE B 1 380 ? -11.617 -18.984 32.469 1 24.56 380 ILE B CA 1
ATOM 5919 C C . ILE B 1 380 ? -11.148 -17.531 32.469 1 24.56 380 ILE B C 1
ATOM 5921 O O . ILE B 1 380 ? -10.117 -17.203 31.891 1 24.56 380 ILE B O 1
ATOM 5925 N N . PHE B 1 381 ? -12.039 -16.641 32.594 1 26.52 381 PHE B N 1
ATOM 5926 C CA . PHE B 1 381 ? -11.867 -15.227 32.906 1 26.52 381 PHE B CA 1
ATOM 5927 C C . PHE B 1 381 ? -11.016 -15.047 34.156 1 26.52 381 PHE B C 1
ATOM 5929 O O . PHE B 1 381 ? -11.352 -15.578 35.219 1 26.52 381 PHE B O 1
ATOM 5936 N N . TYR B 1 382 ? -9.672 -15.242 33.969 1 23.91 382 TYR B N 1
ATOM 5937 C CA . TYR B 1 382 ? -8.984 -14.891 35.219 1 23.91 382 TYR B CA 1
ATOM 5938 C C . TYR B 1 382 ? -8.805 -13.375 35.312 1 23.91 382 TYR B C 1
ATOM 5940 O O . TYR B 1 382 ? -8.398 -12.727 34.375 1 23.91 382 TYR B O 1
ATOM 5948 N N . PHE B 1 383 ? -9.617 -12.742 36.125 1 24.45 383 PHE B N 1
ATOM 5949 C CA . PHE B 1 383 ? -9.469 -11.406 36.688 1 24.45 383 PHE B CA 1
ATOM 5950 C C . PHE B 1 383 ? -8.242 -11.344 37.594 1 24.45 383 PHE B C 1
ATOM 5952 O O . PHE B 1 383 ? -8.148 -12.094 38.562 1 24.45 383 PHE B O 1
ATOM 5959 N N . CYS B 1 384 ? -7.074 -11.32 36.969 1 21.98 384 CYS B N 1
ATOM 5960 C CA . CYS B 1 384 ? -6.035 -11.109 37.969 1 21.98 384 CYS B CA 1
ATOM 5961 C C . CYS B 1 384 ? -5.969 -9.641 38.375 1 21.98 384 CYS B C 1
ATOM 5963 O O . CYS B 1 384 ? -5.754 -8.766 37.562 1 21.98 384 CYS B O 1
ATOM 5965 N N . LEU B 1 385 ? -6.738 -9.258 39.375 1 22.47 385 LEU B N 1
ATOM 5966 C CA . LEU B 1 385 ? -6.637 -8.094 40.25 1 22.47 385 LEU B CA 1
ATOM 5967 C C . LEU B 1 385 ? -5.27 -8.031 40.938 1 22.47 385 LEU B C 1
ATOM 5969 O O . LEU B 1 385 ? -4.879 -8.969 41.625 1 22.47 385 LEU B O 1
ATOM 5973 N N . HIS B 1 386 ? -4.109 -7.77 40.188 1 21.69 386 HIS B N 1
ATOM 5974 C CA . HIS B 1 386 ? -3.051 -7.41 41.125 1 21.69 386 HIS B CA 1
ATOM 5975 C C . HIS B 1 386 ? -3.111 -5.934 41.5 1 21.69 386 HIS B C 1
ATOM 5977 O O . HIS B 1 386 ? -3.35 -5.086 40.625 1 21.69 386 HIS B O 1
#

Nearest PDB structures (foldseek):
  5a5g-assembly1_A  TM=8.899E-01  e=6.780E-20  Tepidanaerobacter acetatoxydans Re1
  7c11-assembly2_N  TM=8.807E-01  e=1.015E-19  Methylorubrum extorquens CM4
  7xzn-assembly1_A  TM=8.905E-01  e=4.287E-19  Peptostreptococcus anaerobius
  7c11-assembly1_B  TM=8.790E-01  e=4.541E-19  Methylorubrum extorquens CM4
  3do6-assembly1_A  TM=9.037E-01  e=2.711E-18  Thermotoga maritima

Radius of gyration: 28.85 Å; Cα contacts (8 Å, |Δi|>4): 1411; chains: 2; bounding box: 79×85×74 Å

InterPro domains:
  IPR000559 Formate-tetrahydrofolate ligase, FTHFS [PF01268] (45-330)
  IPR020628 Formate-tetrahydrofolate ligase, FTHFS, conserved site [PS00721] (146-156)
  IPR027417 P-loop containing nucleoside triphosphate hydrolase [G3DSA:3.40.50.300] (42-193)
  IPR027417 P-loop containing nucleoside triphosphate hydrolase [SSF52540] (46-346)

Solvent-accessible surface area (backbone atoms only — not comparable to full-atom values): 42612 Å² total; per-residue (Å²): 111,5,28,24,39,35,39,58,60,43,45,60,50,80,68,57,75,82,57,73,62,67,65,56,53,63,59,44,68,69,43,93,79,51,54,84,35,86,74,57,85,76,74,63,59,46,70,56,50,52,67,72,51,81,79,59,52,34,68,59,49,35,45,60,67,72,43,54,76,88,30,41,33,38,51,38,60,48,30,31,32,32,42,75,69,44,54,72,76,44,70,83,56,81,83,76,66,55,67,46,78,42,64,60,68,88,56,83,82,63,76,47,60,49,23,47,52,43,40,48,43,36,46,41,10,76,68,60,29,28,68,36,72,40,73,46,74,76,49,68,41,19,45,46,78,47,88,35,62,65,72,43,34,45,54,64,22,27,42,36,64,46,65,45,53,36,41,70,61,90,35,37,64,56,22,48,26,50,28,47,33,48,50,39,34,48,52,54,50,49,52,49,48,63,73,73,46,52,57,66,58,43,36,43,67,74,35,46,56,46,98,86,61,52,47,57,70,55,78,68,50,51,61,54,32,53,77,72,70,45,84,75,79,46,61,85,71,52,48,75,69,52,44,42,59,68,53,42,79,56,65,28,79,90,48,51,70,64,52,34,44,41,60,51,76,39,75,44,41,48,20,23,38,31,13,65,35,80,87,44,72,73,58,56,47,78,49,34,42,42,52,32,82,72,38,69,62,52,55,42,55,72,67,35,86,42,70,72,47,34,46,52,49,54,26,63,38,70,37,31,23,22,74,86,68,40,83,34,44,42,41,78,68,73,43,49,66,59,35,44,61,40,31,51,70,28,52,34,43,53,29,24,28,27,49,43,62,19,71,64,76,85,83,77,85,73,80,40,46,35,45,34,51,40,55,79,76,73,75,49,81,44,74,45,78,102,108,6,26,24,36,34,37,59,60,43,46,61,48,80,69,56,76,82,56,72,64,66,66,56,53,61,59,43,67,68,42,93,81,52,53,83,36,88,73,59,85,76,72,63,58,47,68,58,52,52,68,72,51,82,80,60,51,36,66,59,46,34,44,60,67,70,42,54,77,88,31,42,33,37,51,37,62,46,30,33,33,33,42,75,71,44,54,71,75,43,70,84,56,80,82,74,66,53,66,46,76,41,64,60,69,87,55,83,83,63,76,48,60,50,23,48,52,41,40,49,43,35,47,40,11,76,69,61,29,28,66,34,71,41,74,48,75,76,50,68,39,20,46,47,79,46,89,36,62,65,72,44,35,47,54,64,25,29,43,36,64,45,64,45,53,35,42,70,63,88,34,36,64,56,21,46,25,51,29,46,33,48,52,39,33,48,52,54,49,50,53,50,46,63,73,74,47,51,59,66,60,44,36,44,67,74,36,47,57,46,99,87,62,52,48,56,70,56,79,67,49,50,59,55,32,54,75,72,70,45,85,75,78,46,62,84,72,52,49,75,69,51,44,46,59,68,53,42,79,56,66,28,78,89,47,51,68,64,54,34,43,40,60,52,77,40,74,43,41,49,21,25,37,31,14,65,35,80,88,44,73,74,58,56,46,79,50,32,42,42,52,32,83,73,38,68,63,52,55,39,57,71,66,35,86,42,71,69,48,34,47,53,49,53,26,64,37,70,39,30,22,21,74,87,68,42,82,34,43,43,41,78,68,73,45,46,67,60,35,43,61,40,30,50,68,28,52,35,43,52,28,25,28,27,48,44,66,16,71,61,76,85,81,77,85,72,81,42,42,35,40,34,48,39,53,80,79,72,75,49,78,45,73,44,74,101

Organism: Glycine max (NCBI:txid3847)

Sequence (772 aa):
MEVVIVAIAATLGNLLMGWDSSTIADKMMSSTTVRKLQVVSPVPVDIDIANSVEPVHISQIAKDLNLSPNHYDLYGKYKAKVLLSVLDELQGSEDGYYVVVGGITPTPLGEGKSTTTVGLCQALGAFLDKKVVTCLRQPSQGPTFGIKGGAAGGGYSQVIPMDEFNLHLTGDIHAITAANNLLAAAIDTRIFHESTQSDKALFNRLCPPNKEGKRSFSDVMFRRLTKLGISKTNPDDLTPEEVNKFARLDIDPNSITWRRVMDINDRFLRKIAIGQGLDEKGMVRETGFDISVASEIVAVLALTTSLADMRKRLGKMVIGNTRESHFTFCFMLDLITEMAQETTRALRTGYILVYIYIYGSTNIFKKKTILFCFNHLKPIFYFCLHMEVVIVAIAATLGNLLMGWDSSTIADKMMSSTTVRKLQVVSPVPVDIDIANSVEPVHISQIAKDLNLSPNHYDLYGKYKAKVLLSVLDELQGSEDGYYVVVGGITPTPLGEGKSTTTVGLCQALGAFLDKKVVTCLRQPSQGPTFGIKGGAAGGGYSQVIPMDEFNLHLTGDIHAITAANNLLAAAIDTRIFHESTQSDKALFNRLCPPNKEGKRSFSDVMFRRLTKLGISKTNPDDLTPEEVNKFARLDIDPNSITWRRVMDINDRFLRKIAIGQGLDEKGMVRETGFDISVASEIVAVLALTTSLADMRKRLGKMVIGNTRESHFTFCFMLDLITEMAQETTRALRTGYILVYIYIYGSTNIFKKKTILFCFNHLKPIFYFCLH

Secondary structure (DSSP, 8-state):
--EEEEEE-----S--SSS-HHHHHHHHTT-SS-------SSPPPHHHHHHHSPPPPHHHHHHHTT--GGGEEEBSSS-EEEPTTHHHHHTTSPP---EEEEE---STT--SHHHHHHHHHHIIIIIT---EEEEEPPPPSGGGGSSS--SSEETTEEEESHHHHHTTTTSHHHHHHHHHHHHHHHHHHHHHHHHHS-HHHHHHHHS---TTS-----HHHHHHHHHTT-----GGG--HHHHHHHH---B-GGG----EE-SS--GGGSSEEE--SGGGTT--EEE-EE-GGGSHHHHHHHH--SHHHHHHHHHT-EEEEBTTS-EEEGGGGT-HHHHHHHHHHHHT-SEEEEEE------SS--S--EEEEE-SSS-----EE-/--EEEEEE-----S--SSS-HHHHHHHHTT-TT-------SSPPPHHHHHHHS-PPPHHHHHHHTT--GGGEEEBSSS-EEEPTTHHHHHTTSPP---EEEEE---STT--SHHHHHHHHHHIIIIIT---EEEEEPPPPSGGGGSSS--SSEETTEEEESHHHHHTTTTSHHHHHHHHHHHHHHHHHHHHHHHHHS-HHHHHHHHS---TTS-----HHHHHHHHHTT-----GGG--HHHHHHHH---B-GGG----EE-SS--GGGSSEEE--SGGGTT--EEE-EE-GGGSHHHHHHHH--SHHHHHHHHHT-EEEEBTTS-EEEGGGGT-HHHHHHHHHHHHT-SEEEEEE-----SSS--S--EEEEE-SSS-----EE-

pLDDT: mean 73.64, std 22.65, range [21.2, 98.12]

Foldseek 3Di:
DKAKAAAAQQAPDVPVPPDDPVVLVVQQVPQPRHDYDDADPPFDWFLVLQVVDDHQFVVSLCVLVVHDPVQWADDPRGIIIGHPCVCVVCVPPDDDAAAAAAEDDPDPADLQSLLVQLNVQSCCCSPVLDWDWGWDFQDQLACCPPPHNFSQGTGSRGTPPRCCSNPCNLVQLVLLLVLLVVLVVLVLVQVLCVVPDDLVVLLCVQFPADPVGFTFHDPLLVVVCVVVVHPDGGPVPADPVRSNSSSHPQFDPVFFPRAHEASHPDPVQAKDWDQPDPVSVPPIDIGGYYHSCPDCLVVLLVPADDLVSSLVVQFADWGGAHPVGHTDTSSSSVCSVVSSVSNVSVNRHGIHIHTDNRHDPPDDDPHFHQYRYQYDDPSPRPRPRD/DKAKAAAAQLAPDVPVPPDDPVVLVVQLVVQPRHDHDDADPPFDWFLVLQVVDDHQFVVSLCVLVVHDPVQWADDPGGIIIGHPCVCVVCVPPDDDAAAAAAEDDPDPADLQSLLVQLVVQSCCCSPVLDWDWGWDFQDQLACCPPPHNFSQGTGSRGTPPRCCSNPCNLVQLVLLLVLLVVLVVLVLVQVLCVVPDDLVVLLCVQFPADPVGFTFHDPLLVVVCVVVVHPDGGPVPADPVRSNSSSHPQFDLVFFPRAHEASHPDPVQAKDWDQPDPVSVPPIDIGGYYHSCPDCLVVLLVPADDLVSSLVVQFADWGGAHPVGHTDTSSSSVCSVVSSVSNVSVNRHGIHIHTSNRNDPPDDDPHFHQYRYQYDDPSPRPRPRD